Protein AF-0000000082210994 (afdb_homodimer)

Secondary structure (DSSP, 8-state):
-------------PPPP---EEPPPHHHHSPPPEEEEEEEEES-GGGHHHHHHHHHHHS--TT-TTB-SEE--STTPPEEEEEEE--SS--S---HHHHS-TTTS--TTB---EEEEEESS---SHHHHHHHHHHS-B-----HHHHHHHTT-SS-HHHHHHHHHHHHHHHHHHHHHHHTTS-S-EEEEEETTTTEEEEEEE--TTTT-TT--HHHHHHHHHHHHTT--S---TT-TTSEE---SS------S-S-TTBT-EEEEEE---HHHHHHHHHTTB-EEEEEE--TT-SSSSS--GGG-TTSS---EEEE-TTHHHHHHTT-S----/-------------PPPP---EE---HHHHSPPPEEEEEEEEES-GGGHHHHHHHHHHHS--TT-TTB-SEE--STTPPEEEEEEE--SS--S---HHHHS-TTTS--TTB---EEEEEESS---SHHHHHHHHHHS-B-----HHHHHHHTT-SS-HHHHHHHHHHHHHHHHHHHHHHHTTS-S-EEEEEETTTTEEEEEEE--TTTT-TT--HHHHHHHHHHHHTT--S---TT-TTSEE---SS------S-S-TTBT-EEEEEE---HHHHHHHHHTTB-EEEEEE--TT-SSSSS--GGG-TTSS---EEEE-TTHHHHHHTT-S----

InterPro domains:
  IPR002125 Cytidine and deoxycytidylate deaminase domain [PF00383] (164-288)
  IPR002125 Cytidine and deoxycytidylate deaminase domain [PS51747] (161-315)
  IPR016193 Cytidine deaminase-like [SSF53927] (154-326)

Structure (mmCIF, N/CA/C/O backbone):
data_AF-0000000082210994-model_v1
#
loop_
_entity.id
_entity.type
_entity.pdbx_description
1 polymer 'Adenosine deaminase tRNA specific 3'
#
loop_
_atom_site.group_PDB
_atom_site.id
_atom_site.type_symbol
_atom_site.label_atom_id
_atom_site.label_alt_id
_atom_site.label_comp_id
_atom_site.label_asym_id
_atom_site.label_entity_id
_atom_site.label_seq_id
_atom_site.pdbx_PDB_ins_code
_atom_site.Cartn_x
_atom_site.Cartn_y
_atom_site.Cartn_z
_atom_site.occupancy
_atom_site.B_iso_or_equiv
_atom_site.auth_seq_id
_atom_site.auth_comp_id
_atom_site.auth_asym_id
_atom_site.auth_atom_id
_atom_site.pdbx_PDB_model_num
ATOM 1 N N . MET A 1 1 ? 30.234 -6.176 60.75 1 35.03 1 MET A N 1
ATOM 2 C CA . MET A 1 1 ? 30.641 -5.613 59.469 1 35.03 1 MET A CA 1
ATOM 3 C C . MET A 1 1 ? 29.953 -6.328 58.312 1 35.03 1 MET A C 1
ATOM 5 O O . MET A 1 1 ? 30.234 -7.496 58.031 1 35.03 1 MET A O 1
ATOM 9 N N . GLU A 1 2 ? 28.734 -5.965 57.969 1 40.81 2 GLU A N 1
ATOM 10 C CA . GLU A 1 2 ? 27.906 -6.602 56.938 1 40.81 2 GLU A CA 1
ATOM 11 C C . GLU A 1 2 ? 28.516 -6.426 55.562 1 40.81 2 GLU A C 1
ATOM 13 O O . GLU A 1 2 ? 29.047 -5.359 55.25 1 40.81 2 GLU A O 1
ATOM 18 N N . PRO A 1 3 ? 28.922 -7.535 54.812 1 42.94 3 PRO A N 1
ATOM 19 C CA . PRO A 1 3 ? 29.562 -7.449 53.5 1 42.94 3 PRO A CA 1
ATOM 20 C C . PRO A 1 3 ? 28.781 -6.586 52.5 1 42.94 3 PRO A C 1
ATOM 22 O O . PRO A 1 3 ? 27.547 -6.52 52.594 1 42.94 3 PRO A O 1
ATOM 25 N N . ASP A 1 4 ? 29.25 -5.395 52.062 1 40.53 4 ASP A N 1
ATOM 26 C CA . ASP A 1 4 ? 28.75 -4.531 51 1 40.53 4 ASP A CA 1
ATOM 27 C C . ASP A 1 4 ? 28.5 -5.328 49.719 1 40.53 4 ASP A C 1
ATOM 29 O O . ASP A 1 4 ? 29.406 -5.949 49.188 1 40.53 4 ASP A O 1
ATOM 33 N N . TYR A 1 5 ? 27.359 -5.914 49.531 1 39.22 5 TYR A N 1
ATOM 34 C CA . TYR A 1 5 ? 26.984 -6.5 48.25 1 39.22 5 TYR A CA 1
ATOM 35 C C . TYR A 1 5 ? 27.188 -5.504 47.094 1 39.22 5 TYR A C 1
ATOM 37 O O . TYR A 1 5 ? 26.5 -4.484 47.031 1 39.22 5 TYR A O 1
ATOM 45 N N . LYS A 1 6 ? 28.375 -5.445 46.594 1 37.34 6 LYS A N 1
ATOM 46 C CA . LYS A 1 6 ? 28.609 -4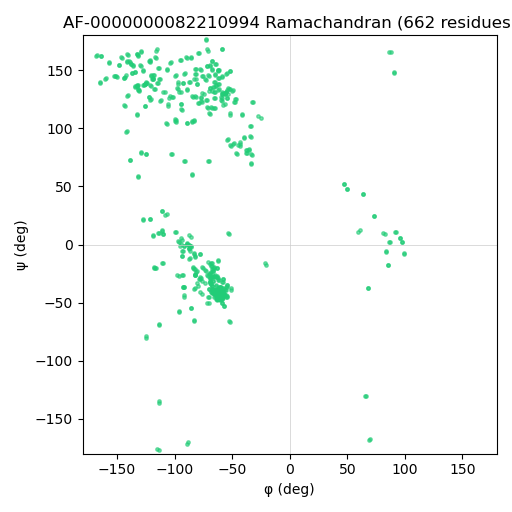.746 45.344 1 37.34 6 LYS A CA 1
ATOM 47 C C . LYS A 1 6 ? 27.516 -5.082 44.312 1 37.34 6 LYS A C 1
ATOM 49 O O . LYS A 1 6 ? 27.359 -6.242 43.938 1 37.34 6 LYS A O 1
ATOM 54 N N . ARG A 1 7 ? 26.422 -4.457 44.281 1 35.53 7 ARG A N 1
ATOM 55 C CA . ARG A 1 7 ? 25.5 -4.512 43.156 1 35.53 7 ARG A CA 1
ATOM 56 C C . ARG A 1 7 ? 26.25 -4.332 41.812 1 35.53 7 ARG A C 1
ATOM 58 O O . ARG A 1 7 ? 26.812 -3.268 41.562 1 35.53 7 ARG A O 1
ATOM 65 N N . ARG A 1 8 ? 26.891 -5.285 41.312 1 33.72 8 ARG A N 1
ATOM 66 C CA . ARG A 1 8 ? 27.406 -5.23 39.938 1 33.72 8 ARG A CA 1
ATOM 67 C C . ARG A 1 8 ? 26.406 -4.57 39 1 33.72 8 ARG A C 1
ATOM 69 O O . ARG A 1 8 ? 25.266 -5.012 38.906 1 33.72 8 ARG A O 1
ATOM 76 N N . LYS A 1 9 ? 26.562 -3.322 38.844 1 36.69 9 LYS A N 1
ATOM 77 C CA . LYS A 1 9 ? 25.875 -2.652 37.75 1 36.69 9 LYS A CA 1
ATOM 78 C C . LYS A 1 9 ? 25.828 -3.537 36.5 1 36.69 9 LYS A C 1
ATOM 80 O O . LYS A 1 9 ? 26.875 -3.902 35.969 1 36.69 9 LYS A O 1
ATOM 85 N N . MET A 1 10 ? 24.984 -4.469 36.312 1 35.66 10 MET A N 1
ATOM 86 C CA . MET A 1 10 ? 24.797 -5.203 35.062 1 35.66 10 MET A CA 1
ATOM 87 C C . MET A 1 10 ? 25 -4.285 33.875 1 35.66 10 MET A C 1
ATOM 89 O O . MET A 1 10 ? 24.266 -3.316 33.688 1 35.66 10 MET A O 1
ATOM 93 N N . GLU A 1 11 ? 26.203 -4.055 33.5 1 42.41 11 GLU A N 1
ATOM 94 C CA . GLU A 1 11 ? 26.484 -3.389 32.25 1 42.41 11 GLU A CA 1
ATOM 95 C C . GLU A 1 11 ? 25.453 -3.758 31.172 1 42.41 11 GLU A C 1
ATOM 97 O O . GLU A 1 11 ? 25.156 -4.938 30.984 1 42.41 11 GLU A O 1
ATOM 102 N N . GLU A 1 12 ? 24.453 -2.994 31.031 1 50.62 12 GLU A N 1
ATOM 103 C CA . GLU A 1 12 ? 23.547 -3.18 29.906 1 50.62 12 GLU A CA 1
ATOM 104 C C . GLU A 1 12 ? 24.297 -3.652 28.672 1 50.62 12 GLU A C 1
ATOM 106 O O . GLU A 1 12 ? 25.391 -3.15 28.375 1 50.62 12 GLU A O 1
ATOM 111 N N . PRO A 1 13 ? 24.281 -4.918 28.297 1 56.09 13 PRO A N 1
ATOM 112 C CA . PRO A 1 13 ? 25 -5.43 27.125 1 56.09 13 PRO A CA 1
ATOM 113 C C . PRO A 1 13 ? 25.109 -4.402 26 1 56.09 13 PRO A C 1
ATOM 115 O O . PRO A 1 13 ? 24.219 -3.572 25.828 1 56.09 13 PRO A O 1
ATOM 118 N N . ALA A 1 14 ? 26.375 -4.09 25.594 1 69.62 14 ALA A N 1
ATOM 119 C CA . ALA A 1 14 ? 26.734 -3.184 24.5 1 69.62 14 ALA A CA 1
ATOM 120 C C . ALA A 1 14 ? 25.906 -3.467 23.25 1 69.62 14 ALA A C 1
ATOM 122 O O . ALA A 1 14 ? 25.672 -4.625 22.906 1 69.62 14 ALA A O 1
ATOM 123 N N . ASP A 1 15 ? 25.188 -2.467 22.656 1 79.12 15 ASP A N 1
ATOM 124 C CA . ASP A 1 15 ? 24.422 -2.611 21.422 1 79.12 15 ASP A CA 1
ATOM 125 C C . ASP A 1 15 ? 25.312 -3.115 20.281 1 79.12 15 ASP A C 1
ATOM 127 O O . ASP A 1 15 ? 26.484 -2.719 20.172 1 79.12 15 ASP A O 1
ATOM 131 N N . PRO A 1 16 ? 24.844 -4.125 19.625 1 85.06 16 PRO A N 1
ATOM 132 C CA . PRO A 1 16 ? 25.594 -4.555 18.438 1 85.06 16 PRO A CA 1
ATOM 133 C C . PRO A 1 16 ? 25.875 -3.404 17.469 1 85.06 16 PRO A C 1
ATOM 135 O O . PRO A 1 16 ? 25.172 -2.395 17.484 1 85.06 16 PRO A O 1
ATOM 138 N N . PRO A 1 17 ? 26.984 -3.592 16.828 1 91.81 17 PRO A N 1
ATOM 139 C CA . PRO A 1 17 ? 27.266 -2.578 15.812 1 91.81 17 PRO A CA 1
ATOM 140 C C . PRO A 1 17 ? 26.125 -2.412 14.805 1 91.81 17 PRO A C 1
ATOM 142 O O . PRO A 1 17 ? 25.375 -3.357 14.562 1 91.81 17 PRO A O 1
ATOM 145 N N . TRP A 1 18 ? 25.953 -1.167 14.312 1 94.81 18 TRP A N 1
ATOM 146 C CA . TRP A 1 18 ? 24.906 -0.876 13.328 1 94.81 18 TRP A CA 1
ATOM 147 C C . TRP A 1 18 ? 25.531 -0.471 11.992 1 94.81 18 TRP A C 1
ATOM 149 O O . TRP A 1 18 ? 26.688 -0.042 11.938 1 94.81 18 TRP A O 1
ATOM 159 N N . GLU A 1 19 ? 24.781 -0.746 10.875 1 94.94 19 GLU A N 1
ATOM 160 C CA . GLU A 1 19 ? 25.125 -0.322 9.516 1 94.94 19 GLU A CA 1
ATOM 161 C C . GLU A 1 19 ? 23.906 0.266 8.797 1 94.94 19 GLU A C 1
ATOM 163 O O . GLU A 1 19 ? 22.797 -0.261 8.914 1 94.94 19 GLU A O 1
ATOM 168 N N . PRO A 1 20 ? 24.172 1.391 8.125 1 96.75 20 PRO A N 1
ATOM 169 C CA . PRO A 1 20 ? 23.078 1.884 7.277 1 96.75 20 PRO A CA 1
ATOM 170 C C . PRO A 1 20 ? 22.859 1.019 6.039 1 96.75 20 PRO A C 1
ATOM 172 O O . PRO A 1 20 ? 23.75 0.913 5.188 1 96.75 20 PRO A O 1
ATOM 175 N N . LEU A 1 21 ? 21.703 0.466 5.973 1 95.75 21 LEU A N 1
ATOM 176 C CA . LEU A 1 21 ? 21.391 -0.424 4.863 1 95.75 21 LEU A CA 1
ATOM 177 C C . LEU A 1 21 ? 20.375 0.22 3.922 1 95.75 21 LEU A C 1
ATOM 179 O O . LEU A 1 21 ? 19.328 0.708 4.367 1 95.75 21 LEU A O 1
ATOM 183 N N . LEU A 1 22 ? 20.688 0.174 2.639 1 96 22 LEU A N 1
ATOM 184 C CA . LEU A 1 22 ? 19.797 0.734 1.631 1 96 22 LEU A CA 1
ATOM 185 C C . LEU A 1 22 ? 18.484 -0.041 1.577 1 96 22 LEU A C 1
ATOM 187 O O . LEU A 1 22 ? 18.484 -1.274 1.588 1 96 22 LEU A O 1
ATOM 191 N N . VAL A 1 23 ? 17.344 0.688 1.604 1 96.44 23 VAL A N 1
ATOM 192 C CA . VAL A 1 23 ? 16.047 0.095 1.36 1 96.44 23 VAL A CA 1
ATOM 193 C C . VAL A 1 23 ? 15.672 0.24 -0.114 1 96.44 23 VAL A C 1
ATOM 195 O O . VAL A 1 23 ? 15.445 1.353 -0.598 1 96.44 23 VAL A O 1
ATOM 198 N N . LEU A 1 24 ? 15.547 -0.854 -0.774 1 93.38 24 LEU A N 1
ATOM 199 C CA . LEU A 1 24 ? 15.297 -0.839 -2.211 1 93.38 24 LEU A CA 1
ATOM 200 C C . LEU A 1 24 ? 13.812 -0.637 -2.502 1 93.38 24 LEU A C 1
ATOM 202 O O . LEU A 1 24 ? 12.961 -1.156 -1.782 1 93.38 24 LEU A O 1
ATOM 206 N N . PRO A 1 25 ? 13.547 0.048 -3.59 1 91.38 25 PRO A N 1
ATOM 207 C CA . PRO A 1 25 ? 12.164 0.072 -4.078 1 91.38 25 PRO A CA 1
ATOM 208 C C . PRO A 1 25 ? 11.625 -1.322 -4.387 1 91.38 25 PRO A C 1
ATOM 210 O O . PRO A 1 25 ? 12.383 -2.297 -4.383 1 91.38 25 PRO A O 1
ATOM 213 N N . GLU A 1 26 ? 10.359 -1.381 -4.582 1 89 26 GLU A N 1
ATOM 214 C CA . GLU A 1 26 ? 9.656 -2.654 -4.688 1 89 26 GLU A CA 1
ATOM 215 C C . GLU A 1 26 ? 10.234 -3.518 -5.805 1 89 26 GLU A C 1
ATOM 217 O O . GLU A 1 26 ? 10.617 -4.668 -5.57 1 89 26 GLU A O 1
ATOM 222 N N . LEU A 1 27 ? 10.344 -3.006 -6.984 1 87 27 LEU A N 1
ATOM 223 C CA . LEU A 1 27 ? 10.797 -3.787 -8.133 1 87 27 LEU A CA 1
ATOM 224 C C . LEU A 1 27 ? 12.234 -4.254 -7.941 1 87 27 LEU A C 1
ATOM 226 O O . LEU A 1 27 ? 12.578 -5.383 -8.297 1 87 27 LEU A O 1
ATOM 230 N N . GLN A 1 28 ? 13.031 -3.451 -7.328 1 90.56 28 GLN A N 1
ATOM 231 C CA . GLN A 1 28 ? 14.445 -3.756 -7.125 1 90.56 28 GLN A CA 1
ATOM 232 C C . GLN A 1 28 ? 14.633 -4.789 -6.02 1 90.56 28 GLN A C 1
ATOM 234 O O . GLN A 1 28 ? 15.68 -5.422 -5.926 1 90.56 28 GLN A O 1
ATOM 239 N N . SER A 1 29 ? 13.617 -4.875 -5.242 1 89.38 29 SER A N 1
ATOM 240 C CA . SER A 1 29 ? 13.734 -5.77 -4.098 1 89.38 29 SER A CA 1
ATOM 241 C C . SER A 1 29 ? 13.188 -7.152 -4.418 1 89.38 29 SER A C 1
ATOM 243 O O . SER A 1 29 ? 13.406 -8.102 -3.662 1 89.38 29 SER A O 1
ATOM 245 N N . GLN A 1 30 ? 12.57 -7.301 -5.465 1 89.69 30 GLN A N 1
ATOM 246 C CA . GLN A 1 30 ? 11.906 -8.555 -5.816 1 89.69 30 GLN A CA 1
ATOM 247 C C . GLN A 1 30 ? 12.891 -9.555 -6.406 1 89.69 30 GLN A C 1
ATOM 249 O O . GLN A 1 30 ? 13.914 -9.164 -6.973 1 89.69 30 GLN A O 1
ATOM 254 N N . GLU A 1 31 ? 12.531 -10.789 -6.18 1 93.44 31 GLU A N 1
ATOM 255 C CA . GLU A 1 31 ? 13.273 -11.844 -6.859 1 93.44 31 GLU A CA 1
ATOM 256 C C . GLU A 1 31 ? 13.023 -11.812 -8.367 1 93.44 31 GLU A C 1
ATOM 258 O O . GLU A 1 31 ? 12.023 -11.25 -8.82 1 93.44 31 GLU A O 1
ATOM 263 N N . VAL A 1 32 ? 13.984 -12.406 -9.039 1 95.06 32 VAL A N 1
ATOM 264 C CA . VAL A 1 32 ? 13.867 -12.445 -10.492 1 95.06 32 VAL A CA 1
ATOM 265 C C . VAL A 1 32 ? 12.664 -13.297 -10.891 1 95.06 32 VAL A C 1
ATOM 267 O O . VAL A 1 32 ? 12.516 -14.43 -10.43 1 95.06 32 VAL A O 1
ATOM 270 N N . GLU A 1 33 ? 11.836 -12.727 -11.664 1 94.44 33 GLU A N 1
ATOM 271 C CA . GLU A 1 33 ? 10.688 -13.445 -12.211 1 94.44 33 GLU A CA 1
ATOM 272 C C . GLU A 1 33 ? 11.039 -14.117 -13.539 1 94.44 33 GLU A C 1
ATOM 274 O O . GLU A 1 33 ? 11.664 -13.5 -14.406 1 94.44 33 GLU A O 1
ATOM 279 N N . LEU A 1 34 ? 10.656 -15.352 -13.648 1 95.44 34 LEU A N 1
ATOM 280 C CA . LEU A 1 34 ? 10.961 -16.094 -14.867 1 95.44 34 LEU A CA 1
ATOM 281 C C . LEU A 1 34 ? 9.703 -16.281 -15.719 1 95.44 34 LEU A C 1
ATOM 283 O O . LEU A 1 34 ? 8.586 -16.234 -15.203 1 95.44 34 LEU A O 1
ATOM 287 N N . THR A 1 35 ? 9.891 -16.359 -16.984 1 94.5 35 THR A N 1
ATOM 288 C CA . THR A 1 35 ? 8.844 -16.672 -17.938 1 94.5 35 THR A CA 1
ATOM 289 C C . THR A 1 35 ? 9.32 -17.719 -18.953 1 94.5 35 THR A C 1
ATOM 291 O O . THR A 1 35 ? 10.508 -17.781 -19.266 1 94.5 35 THR A O 1
ATOM 294 N N . PRO A 1 36 ? 8.414 -18.516 -19.406 1 94.31 36 PRO A N 1
ATOM 295 C CA . PRO A 1 36 ? 8.828 -19.547 -20.359 1 94.31 36 PRO A CA 1
ATOM 296 C C . PRO A 1 36 ? 9.086 -19 -21.766 1 94.31 36 PRO A C 1
ATOM 298 O O . PRO A 1 36 ? 8.383 -18.094 -22.203 1 94.31 36 PRO A O 1
ATOM 301 N N . ALA A 1 37 ? 10.055 -19.594 -22.406 1 96.06 37 ALA A N 1
ATOM 302 C CA . ALA A 1 37 ? 10.391 -19.297 -23.797 1 96.06 37 ALA A CA 1
ATOM 303 C C . ALA A 1 37 ? 10.883 -20.547 -24.5 1 96.06 37 ALA A C 1
ATOM 305 O O . ALA A 1 37 ? 11.211 -21.562 -23.859 1 96.06 37 ALA A O 1
ATOM 306 N N . TYR A 1 38 ? 10.844 -20.5 -25.781 1 96.31 38 TYR A N 1
ATOM 307 C CA . TYR A 1 38 ? 11.375 -21.609 -26.562 1 96.31 38 TYR A CA 1
ATOM 308 C C . TYR A 1 38 ? 12.797 -21.312 -27.031 1 96.31 38 TYR A C 1
ATOM 310 O O . TYR A 1 38 ? 13.086 -20.203 -27.5 1 96.31 38 TYR A O 1
ATOM 318 N N . ALA A 1 39 ? 13.609 -22.297 -26.859 1 96.88 39 ALA A N 1
ATOM 319 C CA . ALA A 1 39 ? 14.977 -22.25 -27.359 1 96.88 39 ALA A CA 1
ATOM 320 C C . ALA A 1 39 ? 15.305 -23.516 -28.172 1 96.88 39 ALA A C 1
ATOM 322 O O . ALA A 1 39 ? 14.516 -24.453 -28.203 1 96.88 39 ALA A O 1
ATOM 323 N N . ALA A 1 40 ? 16.406 -23.422 -28.875 1 96.75 40 ALA A N 1
ATOM 324 C CA . ALA A 1 40 ? 16.891 -24.562 -29.656 1 96.75 40 ALA A CA 1
ATOM 325 C C . ALA A 1 40 ? 18.406 -24.641 -29.641 1 96.75 40 ALA A C 1
ATOM 327 O O . ALA A 1 40 ? 19.094 -23.609 -29.609 1 96.75 40 ALA A O 1
ATOM 328 N N . PRO A 1 41 ? 18.875 -25.875 -29.625 1 96.81 41 PRO A N 1
ATOM 329 C CA . PRO A 1 41 ? 20.344 -26 -29.734 1 96.81 41 PRO A CA 1
ATOM 330 C C . PRO A 1 41 ? 20.859 -25.688 -31.141 1 96.81 41 PRO A C 1
ATOM 332 O O . PRO A 1 41 ? 20.188 -26.016 -32.125 1 96.81 41 PRO A O 1
ATOM 335 N N . VAL A 1 42 ? 21.984 -25.031 -31.172 1 96.81 42 VAL A N 1
ATOM 336 C CA . VAL A 1 42 ? 22.688 -24.828 -32.438 1 96.81 42 VAL A CA 1
ATOM 337 C C . VAL A 1 42 ? 23.641 -25.984 -32.688 1 96.81 42 VAL A C 1
ATOM 339 O O . VAL A 1 42 ? 24.734 -26.047 -32.125 1 96.81 42 VAL A O 1
ATOM 342 N N . LEU A 1 43 ? 23.234 -26.797 -33.562 1 95.19 43 LEU A N 1
ATOM 343 C CA . LEU A 1 43 ? 23.984 -28.031 -33.812 1 95.19 43 LEU A CA 1
ATOM 344 C C . LEU A 1 43 ? 25.188 -27.766 -34.719 1 95.19 43 LEU A C 1
ATOM 346 O O . LEU A 1 43 ? 26.203 -28.453 -34.594 1 95.19 43 LEU A O 1
ATOM 350 N N . LEU A 1 44 ? 25.016 -26.828 -35.625 1 94.81 44 LEU A N 1
ATOM 351 C CA . LEU A 1 44 ? 26.109 -26.406 -36.5 1 94.81 44 LEU A CA 1
ATOM 352 C C . LEU A 1 44 ? 26.609 -25.031 -36.094 1 94.81 44 LEU A C 1
ATOM 354 O O . LEU A 1 44 ? 26.047 -24.016 -36.531 1 94.81 44 LEU A O 1
ATOM 358 N N . ARG A 1 45 ? 27.656 -24.891 -35.5 1 92.44 45 ARG A N 1
ATOM 359 C CA . ARG A 1 45 ? 28.188 -23.656 -34.938 1 92.44 45 ARG A CA 1
ATOM 360 C C . ARG A 1 45 ? 28.484 -22.641 -36.031 1 92.44 45 ARG A C 1
ATOM 362 O O . ARG A 1 45 ? 28.359 -21.438 -35.781 1 92.44 45 ARG A O 1
ATOM 369 N N . THR A 1 46 ? 28.766 -23.172 -37.156 1 94 46 THR A N 1
ATOM 370 C CA . THR A 1 46 ? 29.125 -22.297 -38.25 1 94 46 THR A CA 1
ATOM 371 C C . THR A 1 46 ? 27.906 -21.516 -38.75 1 94 46 THR A C 1
ATOM 373 O O . THR A 1 46 ? 28.047 -20.516 -39.469 1 94 46 THR A O 1
ATOM 376 N N . GLU A 1 47 ? 26.812 -22.031 -38.312 1 94.81 47 GLU A N 1
ATOM 377 C CA . GLU A 1 47 ? 25.594 -21.406 -38.781 1 94.81 47 GLU A CA 1
ATOM 378 C C . GLU A 1 47 ? 25.078 -20.375 -37.781 1 94.81 47 GLU A C 1
ATOM 380 O O . GLU A 1 47 ? 24.047 -19.734 -38 1 94.81 47 GLU A O 1
ATOM 385 N N . THR A 1 48 ? 25.719 -20.234 -36.75 1 94.75 48 THR A N 1
ATOM 386 C CA . THR A 1 48 ? 25.219 -19.453 -35.625 1 94.75 48 THR A CA 1
ATOM 387 C C . THR A 1 48 ? 24.938 -18.016 -36.031 1 94.75 48 THR A C 1
ATOM 389 O O . THR A 1 48 ? 23.844 -17.484 -35.781 1 94.75 48 THR A O 1
ATOM 392 N N . SER A 1 49 ? 25.812 -17.359 -36.719 1 96.44 49 SER A N 1
ATOM 393 C CA . SER A 1 49 ? 25.672 -15.953 -37.094 1 96.44 49 SER A CA 1
ATOM 394 C C . SER A 1 49 ? 24.469 -15.766 -38 1 96.44 49 SER A C 1
ATOM 396 O O . SER A 1 49 ? 23.688 -14.828 -37.844 1 96.44 49 SER A O 1
ATOM 398 N N . ARG A 1 50 ? 24.453 -16.656 -38.938 1 95.88 50 ARG A N 1
ATOM 399 C CA . ARG A 1 50 ? 23.312 -16.594 -39.875 1 95.88 50 ARG A CA 1
ATOM 400 C C . ARG A 1 50 ? 22 -16.781 -39.125 1 95.88 50 ARG A C 1
ATOM 402 O O . ARG A 1 50 ? 21.047 -16.031 -39.344 1 95.88 50 ARG A O 1
ATOM 409 N N . LEU A 1 51 ? 21.953 -17.766 -38.281 1 96 51 LEU A N 1
ATOM 410 C CA . LEU A 1 51 ? 20.734 -18.094 -37.531 1 96 51 LEU A CA 1
ATOM 411 C C . LEU A 1 51 ? 20.312 -16.906 -36.688 1 96 51 LEU A C 1
ATOM 413 O O . LEU A 1 51 ? 19.125 -16.562 -36.625 1 96 51 LEU A O 1
ATOM 417 N N . VAL A 1 52 ? 21.203 -16.297 -36 1 96.62 52 VAL A N 1
ATOM 418 C CA . VAL A 1 52 ? 20.906 -15.164 -35.125 1 96.62 52 VAL A CA 1
ATOM 419 C C . VAL A 1 52 ? 20.344 -14.008 -35.938 1 96.62 52 VAL A C 1
ATOM 421 O O . VAL A 1 52 ? 19.344 -13.391 -35.562 1 96.62 52 VAL A O 1
ATOM 424 N N . ARG A 1 53 ? 20.922 -13.703 -37.125 1 96.38 53 ARG A N 1
ATOM 425 C CA . ARG A 1 53 ? 20.469 -12.625 -38 1 96.38 53 ARG A CA 1
ATOM 426 C C . ARG A 1 53 ? 19.047 -12.883 -38.5 1 96.38 53 ARG A C 1
ATOM 428 O O . ARG A 1 53 ? 18.203 -11.992 -38.469 1 96.38 53 ARG A O 1
ATOM 435 N N . GLU A 1 54 ? 18.875 -14.07 -38.938 1 96.31 54 GLU A N 1
ATOM 436 C CA . GLU A 1 54 ? 17.562 -14.406 -39.5 1 96.31 54 GLU A CA 1
ATOM 437 C C . GLU A 1 54 ? 16.484 -14.422 -38.406 1 96.31 54 GLU A C 1
ATOM 439 O O . GLU A 1 54 ? 15.367 -13.961 -38.656 1 96.31 54 GLU A O 1
ATOM 444 N N . LEU A 1 55 ? 16.844 -14.945 -37.281 1 96 55 LEU A N 1
ATOM 445 C CA . LEU A 1 55 ? 15.891 -14.992 -36.156 1 96 55 LEU A CA 1
ATOM 446 C C . LEU A 1 55 ? 15.555 -13.578 -35.688 1 96 55 LEU A C 1
ATOM 448 O O . LEU A 1 55 ? 14.406 -13.297 -35.312 1 96 55 LEU A O 1
ATOM 452 N N . ALA A 1 56 ? 16.516 -12.742 -35.656 1 95.38 56 ALA A N 1
ATOM 453 C CA . ALA A 1 56 ? 16.312 -11.359 -35.25 1 95.38 56 ALA A CA 1
ATOM 454 C C . ALA A 1 56 ? 15.305 -10.656 -36.156 1 95.38 56 ALA A C 1
ATOM 456 O O . ALA A 1 56 ? 14.516 -9.828 -35.688 1 95.38 56 ALA A O 1
ATOM 457 N N . ALA A 1 57 ? 15.375 -10.977 -37.406 1 94.38 57 ALA A N 1
ATOM 458 C CA . ALA A 1 57 ? 14.477 -10.367 -38.375 1 94.38 57 ALA A CA 1
ATOM 459 C C . ALA A 1 57 ? 13.086 -10.992 -38.312 1 94.38 57 ALA A C 1
ATOM 461 O O . ALA A 1 57 ? 12.078 -10.281 -38.375 1 94.38 57 ALA A O 1
ATOM 462 N N . ALA A 1 58 ? 13.039 -12.273 -38.156 1 94.62 58 ALA A N 1
ATOM 463 C CA . ALA A 1 58 ? 11.773 -13.008 -38.25 1 94.62 58 ALA A CA 1
ATOM 464 C C . ALA A 1 58 ? 11.016 -12.953 -36.938 1 94.62 58 ALA A C 1
ATOM 466 O O . ALA A 1 58 ? 9.789 -12.898 -36.906 1 94.62 58 ALA A O 1
ATOM 467 N N . ARG A 1 59 ? 11.773 -13.031 -35.812 1 94.62 59 ARG A N 1
ATOM 468 C CA . ARG A 1 59 ? 11.188 -13.078 -34.469 1 94.62 59 ARG A CA 1
ATOM 469 C C . ARG A 1 59 ? 11.977 -12.211 -33.5 1 94.62 59 ARG A C 1
ATOM 471 O O . ARG A 1 59 ? 12.648 -12.719 -32.594 1 94.62 59 ARG A O 1
ATOM 478 N N . PRO A 1 60 ? 11.758 -10.922 -33.75 1 94.88 60 PRO A N 1
ATOM 479 C CA . PRO A 1 60 ? 12.445 -10.047 -32.781 1 94.88 60 PRO A CA 1
ATOM 480 C C . PRO A 1 60 ? 11.977 -10.25 -31.359 1 94.88 60 PRO A C 1
ATOM 482 O O . PRO A 1 60 ? 10.797 -10.539 -31.125 1 94.88 60 PRO A O 1
ATOM 485 N N . LEU A 1 61 ? 12.844 -10.172 -30.406 1 94.88 61 LEU A N 1
ATOM 486 C CA . LEU A 1 61 ? 12.516 -10.328 -28.984 1 94.88 61 LEU A CA 1
ATOM 487 C C . LEU A 1 61 ? 12.031 -9.016 -28.391 1 94.88 61 LEU A C 1
ATOM 489 O O . LEU A 1 61 ? 12.516 -8.578 -27.344 1 94.88 61 LEU A O 1
ATOM 493 N N . THR A 1 62 ? 11 -8.484 -28.891 1 94 62 THR A N 1
ATOM 494 C CA . THR A 1 62 ? 10.508 -7.168 -28.516 1 94 62 THR A CA 1
ATOM 495 C C . THR A 1 62 ? 9.953 -7.184 -27.094 1 94 62 THR A C 1
ATOM 497 O O . THR A 1 62 ? 10.039 -6.188 -26.375 1 94 62 THR A O 1
ATOM 500 N N . GLU A 1 63 ? 9.461 -8.312 -26.672 1 93.5 63 GLU A N 1
ATOM 501 C CA . GLU A 1 63 ? 8.891 -8.43 -25.328 1 93.5 63 GLU A CA 1
ATOM 502 C C . GLU A 1 63 ? 9.977 -8.695 -24.297 1 93.5 63 GLU A C 1
ATOM 504 O O . GLU A 1 63 ? 9.75 -8.539 -23.094 1 93.5 63 GLU A O 1
ATOM 509 N N . LEU A 1 64 ? 11.086 -9.156 -24.797 1 96.38 64 LEU A N 1
ATOM 510 C CA . LEU A 1 64 ? 12.203 -9.523 -23.938 1 96.38 64 LEU A CA 1
ATOM 511 C C . LEU A 1 64 ? 13.508 -8.922 -24.438 1 96.38 64 LEU A C 1
ATOM 513 O O . LEU A 1 64 ? 14.484 -9.641 -24.656 1 96.38 64 LEU A O 1
ATOM 517 N N . PRO A 1 65 ? 13.5 -7.613 -24.531 1 95.81 65 PRO A N 1
ATOM 518 C CA . PRO A 1 65 ? 14.633 -6.945 -25.172 1 95.81 65 PRO A CA 1
ATOM 519 C C . PRO A 1 65 ? 15.922 -7.062 -24.344 1 95.81 65 PRO A C 1
ATOM 521 O O . PRO A 1 65 ? 17.016 -6.84 -24.875 1 95.81 65 PRO A O 1
ATOM 524 N N . HIS A 1 66 ? 15.758 -7.426 -23.094 1 97.44 66 HIS A N 1
ATOM 525 C CA . HIS A 1 66 ? 16.922 -7.492 -22.219 1 97.44 66 HIS A CA 1
ATOM 526 C C . HIS A 1 66 ? 17.656 -8.82 -22.391 1 97.44 66 HIS A C 1
ATOM 528 O O . HIS A 1 66 ? 18.781 -8.977 -21.891 1 97.44 66 HIS A O 1
ATOM 534 N N . LEU A 1 67 ? 17.172 -9.75 -23.094 1 98 67 LEU A N 1
ATOM 535 C CA . LEU A 1 67 ? 17.766 -11.07 -23.234 1 98 67 LEU A CA 1
ATOM 536 C C . LEU A 1 67 ? 18.688 -11.133 -24.453 1 98 67 LEU A C 1
ATOM 538 O O . LEU A 1 67 ? 18.359 -10.578 -25.5 1 98 67 LEU A O 1
ATOM 542 N N . LYS A 1 68 ? 19.812 -11.797 -24.234 1 96.75 68 LYS A N 1
ATOM 543 C CA . LYS A 1 68 ? 20.656 -12.133 -25.391 1 96.75 68 LYS A CA 1
ATOM 544 C C . LYS A 1 68 ? 20.094 -13.312 -26.156 1 96.75 68 LYS A C 1
ATOM 546 O O . LYS A 1 68 ? 19.469 -14.195 -25.578 1 96.75 68 LYS A O 1
ATOM 551 N N . ARG A 1 69 ? 20.328 -13.352 -27.375 1 96.88 69 ARG A N 1
ATOM 552 C CA . ARG A 1 69 ? 19.734 -14.352 -28.25 1 96.88 69 ARG A CA 1
ATOM 553 C C . ARG A 1 69 ? 20.375 -15.719 -28.047 1 96.88 69 ARG A C 1
ATOM 555 O O . ARG A 1 69 ? 19.703 -16.75 -28.156 1 96.88 69 ARG A O 1
ATOM 562 N N . VAL A 1 70 ? 21.656 -15.617 -27.734 1 97 70 VAL A N 1
ATOM 563 C CA . VAL A 1 70 ? 22.406 -16.875 -27.703 1 97 70 VAL A CA 1
ATOM 564 C C . VAL A 1 70 ? 22.953 -17.094 -26.297 1 97 70 VAL A C 1
ATOM 566 O O . VAL A 1 70 ? 23.359 -16.141 -25.609 1 97 70 VAL A O 1
ATOM 569 N N . ARG A 1 71 ? 22.953 -18.344 -25.891 1 96.5 71 ARG A N 1
ATOM 570 C CA . ARG A 1 71 ? 23.547 -18.75 -24.609 1 96.5 71 ARG A CA 1
ATOM 571 C C . ARG A 1 71 ? 24.531 -19.891 -24.797 1 96.5 71 ARG A C 1
ATOM 573 O O . ARG A 1 71 ? 24.297 -20.812 -25.578 1 96.5 71 ARG A O 1
ATOM 580 N N . ALA A 1 72 ? 25.641 -19.734 -24.078 1 93.12 72 ALA A N 1
ATOM 581 C CA . ALA A 1 72 ? 26.641 -20.781 -24.016 1 93.12 72 ALA A CA 1
ATOM 582 C C . ALA A 1 72 ? 26.594 -21.5 -22.656 1 93.12 72 ALA A C 1
ATOM 584 O O . ALA A 1 72 ? 26.688 -20.859 -21.609 1 93.12 72 ALA A O 1
ATOM 585 N N . ARG A 1 73 ? 26.344 -22.75 -22.547 1 86.38 73 ARG A N 1
ATOM 586 C CA . ARG A 1 73 ? 26.281 -23.484 -21.281 1 86.38 73 ARG A CA 1
ATOM 587 C C . ARG A 1 73 ? 27.672 -23.984 -20.875 1 86.38 73 ARG A C 1
ATOM 589 O O . ARG A 1 73 ? 27.859 -24.391 -19.719 1 86.38 73 ARG A O 1
ATOM 596 N N . GLY A 1 74 ? 28.578 -23.781 -21.641 1 79.88 74 GLY A N 1
ATOM 597 C CA . GLY A 1 74 ? 29.938 -24.172 -21.328 1 79.88 74 GLY A CA 1
ATOM 598 C C . GLY A 1 74 ? 30.266 -25.594 -21.703 1 79.88 74 GLY A C 1
ATOM 599 O O . GLY A 1 74 ? 29.359 -26.375 -22.016 1 79.88 74 GLY A O 1
ATOM 600 N N . GLY A 1 75 ? 31.438 -25.891 -21.719 1 82.19 75 GLY A N 1
ATOM 601 C CA . GLY A 1 75 ? 31.938 -27.219 -22.016 1 82.19 75 GLY A CA 1
ATOM 602 C C . GLY A 1 75 ? 31.688 -27.656 -23.453 1 82.19 75 GLY A C 1
ATOM 603 O O . GLY A 1 75 ? 32 -26.922 -24.391 1 82.19 75 GLY A O 1
ATOM 604 N N . THR A 1 76 ? 31.094 -28.953 -23.516 1 85.88 76 THR A N 1
ATOM 605 C CA . THR A 1 76 ? 30.875 -29.578 -24.812 1 85.88 76 THR A CA 1
ATOM 606 C C . THR A 1 76 ? 29.422 -29.422 -25.25 1 85.88 76 THR A C 1
ATOM 608 O O . THR A 1 76 ? 29.031 -29.906 -26.312 1 85.88 76 THR A O 1
ATOM 611 N N . GLN A 1 77 ? 28.734 -28.578 -24.5 1 88.56 77 GLN A N 1
ATOM 612 C CA . GLN A 1 77 ? 27.328 -28.406 -24.844 1 88.56 77 GLN A CA 1
ATOM 613 C C . GLN A 1 77 ? 27.156 -27.422 -26 1 88.56 77 GLN A C 1
ATOM 615 O O . GLN A 1 77 ? 27.922 -26.469 -26.125 1 88.56 77 GLN A O 1
ATOM 620 N N . PRO A 1 78 ? 26.203 -27.719 -26.875 1 91.62 78 PRO A N 1
ATOM 621 C CA . PRO A 1 78 ? 25.953 -26.766 -27.969 1 91.62 78 PRO A CA 1
ATOM 622 C C . PRO A 1 78 ? 25.438 -25.422 -27.469 1 91.62 78 PRO A C 1
ATOM 624 O O . PRO A 1 78 ? 24.875 -25.344 -26.375 1 91.62 78 PRO A O 1
ATOM 627 N N . LEU A 1 79 ? 25.703 -24.453 -28.328 1 96 79 LEU A N 1
ATOM 628 C CA . LEU A 1 79 ? 25.047 -23.172 -28.109 1 96 79 LEU A CA 1
ATOM 629 C C . LEU A 1 79 ? 23.531 -23.297 -28.203 1 96 79 LEU A C 1
ATOM 631 O O . LEU A 1 79 ? 23.031 -24.234 -28.844 1 96 79 LEU A O 1
ATOM 635 N N . GLU A 1 80 ? 22.906 -22.469 -27.469 1 97.5 80 GLU A N 1
ATOM 636 C CA . GLU A 1 80 ? 21.453 -22.422 -27.562 1 97.5 80 GLU A CA 1
ATOM 637 C C . GLU A 1 80 ? 20.969 -21.047 -28.016 1 97.5 80 GLU A C 1
ATOM 639 O O . GLU A 1 80 ? 21.594 -20.031 -27.672 1 97.5 80 GLU A O 1
ATOM 644 N N . VAL A 1 81 ? 19.922 -21.062 -28.844 1 97.5 81 VAL A N 1
ATOM 645 C CA . VAL A 1 81 ? 19.391 -19.797 -29.328 1 97.5 81 VAL A CA 1
ATOM 646 C C . VAL A 1 81 ? 17.922 -19.656 -28.906 1 97.5 81 VAL A C 1
ATOM 648 O O . VAL A 1 81 ? 17.172 -20.641 -28.938 1 97.5 81 VAL A O 1
ATOM 651 N N . LEU A 1 82 ? 17.562 -18.484 -28.453 1 97.25 82 LEU A N 1
ATOM 652 C CA . LEU A 1 82 ? 16.188 -18.188 -28.094 1 97.25 82 LEU A CA 1
ATOM 653 C C . LEU A 1 82 ? 15.32 -18 -29.328 1 97.25 82 LEU A C 1
ATOM 655 O O . LEU A 1 82 ? 15.695 -17.234 -30.234 1 97.25 82 LEU A O 1
ATOM 659 N N . LEU A 1 83 ? 14.266 -18.656 -29.359 1 96.12 83 LEU A N 1
ATOM 660 C CA . LEU A 1 83 ? 13.398 -18.562 -30.531 1 96.12 83 LEU A CA 1
ATOM 661 C C . LEU A 1 83 ? 12.289 -17.547 -30.312 1 96.12 83 LEU A C 1
ATOM 663 O O . LEU A 1 83 ? 12.133 -16.609 -31.094 1 96.12 83 LEU A O 1
ATOM 667 N N . CYS A 1 84 ? 11.508 -17.719 -29.312 1 94.5 84 CYS A N 1
ATOM 668 C CA . CYS A 1 84 ? 10.383 -16.828 -29.047 1 94.5 84 CYS A CA 1
ATOM 669 C C . CYS A 1 84 ? 9.805 -17.094 -27.656 1 94.5 84 CYS A C 1
ATOM 671 O O . CYS A 1 84 ? 10.062 -18.125 -27.062 1 94.5 84 CYS A O 1
ATOM 673 N N . PRO A 1 85 ? 9.031 -16.141 -27.125 1 94.44 85 PRO A N 1
ATOM 674 C CA . PRO A 1 85 ? 8.305 -16.375 -25.891 1 94.44 85 PRO A CA 1
ATOM 675 C C . PRO A 1 85 ? 7.23 -17.469 -26.031 1 94.44 85 PRO A C 1
ATOM 677 O O . PRO A 1 85 ? 6.617 -17.594 -27.094 1 94.44 85 PRO A O 1
ATOM 680 N N . ALA A 1 86 ? 7.02 -18.359 -25.062 1 90.69 86 ALA A N 1
ATOM 681 C CA . ALA A 1 86 ? 6.09 -19.484 -25.156 1 90.69 86 ALA A CA 1
ATOM 682 C C . ALA A 1 86 ? 4.688 -19.062 -24.719 1 90.69 86 ALA A C 1
ATOM 684 O O . ALA A 1 86 ? 3.709 -19.766 -25 1 90.69 86 ALA A O 1
ATOM 685 N N . GLY A 1 87 ? 4.398 -17.859 -24.266 1 78.19 87 GLY A N 1
ATOM 686 C CA . GLY A 1 87 ? 3.094 -17.453 -23.781 1 78.19 87 GLY A CA 1
ATOM 687 C C . GLY A 1 87 ? 2.715 -18.109 -22.469 1 78.19 87 GLY A C 1
ATOM 688 O O . GLY A 1 87 ? 3.521 -18.828 -21.875 1 78.19 87 GLY A O 1
ATOM 689 N N . PRO A 1 88 ? 1.496 -18.047 -22.016 1 73.06 88 PRO A N 1
ATOM 690 C CA . PRO A 1 88 ? 1.077 -18.5 -20.688 1 73.06 88 PRO A CA 1
ATOM 691 C C . PRO A 1 88 ? 0.816 -20.016 -20.625 1 73.06 88 PRO A C 1
ATOM 693 O O . PRO A 1 88 ? 0.919 -20.625 -19.562 1 73.06 88 PRO A O 1
ATOM 696 N N . TRP A 1 89 ? 0.465 -20.609 -21.766 1 67.69 89 TRP A N 1
ATOM 697 C CA . TRP A 1 89 ? 0.185 -22.047 -21.797 1 67.69 89 TRP A CA 1
ATOM 698 C C . TRP A 1 89 ? 1.056 -22.734 -22.844 1 67.69 89 TRP A C 1
ATOM 700 O O . TRP A 1 89 ? 0.582 -23.078 -23.922 1 67.69 89 TRP A O 1
ATOM 710 N N . PRO A 1 90 ? 2.303 -22.891 -22.344 1 73.06 90 PRO A N 1
ATOM 711 C CA . PRO A 1 90 ? 3.207 -23.438 -23.359 1 73.06 90 PRO A CA 1
ATOM 712 C C . PRO A 1 90 ? 3.025 -24.938 -23.578 1 73.06 90 PRO A C 1
ATOM 714 O O . PRO A 1 90 ? 2.756 -25.672 -22.625 1 73.06 90 PRO A O 1
ATOM 717 N N . GLY A 1 91 ? 2.836 -25.297 -24.781 1 71.75 91 GLY A N 1
ATOM 718 C CA . GLY A 1 91 ? 2.838 -26.703 -25.125 1 71.75 91 GLY A CA 1
ATOM 719 C C . GLY A 1 91 ? 4.18 -27.375 -24.891 1 71.75 91 GLY A C 1
ATOM 720 O O . GLY A 1 91 ? 5.227 -26.734 -25 1 71.75 91 GLY A O 1
ATOM 721 N N . ALA A 1 92 ? 4.254 -28.562 -24.328 1 68.69 92 ALA A N 1
ATOM 722 C CA . ALA A 1 92 ? 5.477 -29.281 -24 1 68.69 92 ALA A CA 1
ATOM 723 C C . ALA A 1 92 ? 6.352 -29.469 -25.234 1 68.69 92 ALA A C 1
ATOM 725 O O . ALA A 1 92 ? 7.582 -29.406 -25.141 1 68.69 92 ALA A O 1
ATOM 726 N N . SER A 1 93 ? 5.734 -29.734 -26.312 1 80.25 93 SER A N 1
ATOM 727 C CA . SER A 1 93 ? 6.547 -30.016 -27.5 1 80.25 93 SER A CA 1
ATOM 728 C C . SER A 1 93 ? 6.059 -29.234 -28.719 1 80.25 93 SER A C 1
ATOM 730 O O . SER A 1 93 ? 4.863 -29.234 -29.016 1 80.25 93 SER A O 1
ATOM 732 N N . ARG A 1 94 ? 6.918 -28.266 -29.172 1 88.06 94 ARG A N 1
ATOM 733 C CA . ARG A 1 94 ? 6.641 -27.531 -30.406 1 88.06 94 ARG A CA 1
ATOM 734 C C . ARG A 1 94 ? 7.746 -27.75 -31.438 1 88.06 94 ARG A C 1
ATOM 736 O O . ARG A 1 94 ? 8.906 -27.969 -31.078 1 88.06 94 ARG A O 1
ATOM 743 N N . THR A 1 95 ? 7.289 -27.766 -32.719 1 90.88 95 THR A N 1
ATOM 744 C CA . THR A 1 95 ? 8.266 -27.906 -33.781 1 90.88 95 THR A CA 1
ATOM 745 C C . THR A 1 95 ? 8.773 -26.547 -34.25 1 90.88 95 THR A C 1
ATOM 747 O O . THR A 1 95 ? 8.148 -25.516 -33.969 1 90.88 95 THR A O 1
ATOM 750 N N . LEU A 1 96 ? 9.914 -26.594 -34.906 1 94.19 96 LEU A N 1
ATOM 751 C CA . LEU A 1 96 ? 10.469 -25.375 -35.469 1 94.19 96 LEU A CA 1
ATOM 752 C C . LEU A 1 96 ? 9.477 -24.734 -36.438 1 94.19 96 LEU A 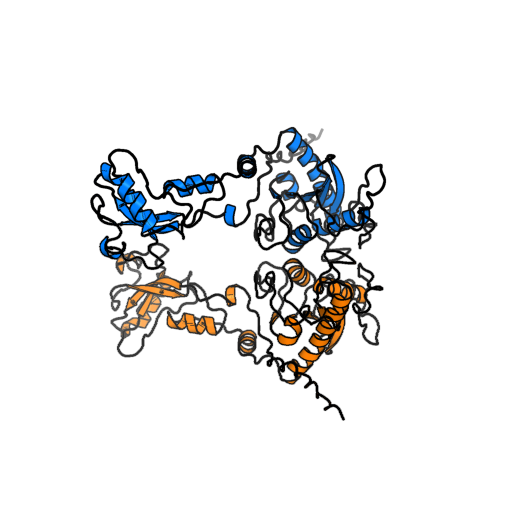C 1
ATOM 754 O O . LEU A 1 96 ? 9.344 -23.5 -36.469 1 94.19 96 LEU A O 1
ATOM 758 N N . ALA A 1 97 ? 8.797 -25.562 -37.156 1 91.69 97 ALA A N 1
ATOM 759 C CA . ALA A 1 97 ? 7.844 -25.078 -38.156 1 91.69 97 ALA A CA 1
ATOM 760 C C . ALA A 1 97 ? 6.684 -24.344 -37.5 1 91.69 97 ALA A C 1
ATOM 762 O O . ALA A 1 97 ? 6.113 -23.422 -38.094 1 91.69 97 ALA A O 1
ATOM 763 N N . GLU A 1 98 ? 6.41 -24.703 -36.312 1 91.12 98 GLU A N 1
ATOM 764 C CA . GLU A 1 98 ? 5.316 -24.062 -35.594 1 91.12 98 GLU A CA 1
ATOM 765 C C . GLU A 1 98 ? 5.758 -22.75 -34.969 1 91.12 98 GLU A C 1
ATOM 767 O O . GLU A 1 98 ? 4.941 -21.844 -34.75 1 91.12 98 GLU A O 1
ATOM 772 N N . LEU A 1 99 ? 7.035 -22.656 -34.688 1 92.94 99 LEU A N 1
ATOM 773 C CA . LEU A 1 99 ? 7.543 -21.547 -33.906 1 92.94 99 LEU A CA 1
ATOM 774 C C . LEU A 1 99 ? 8.086 -20.438 -34.812 1 92.94 99 LEU A C 1
ATOM 776 O O . LEU A 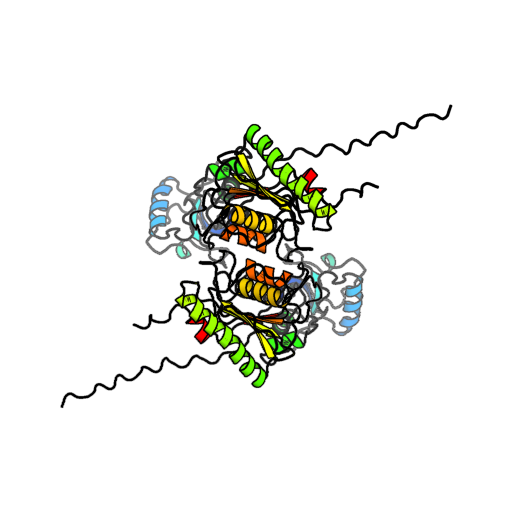1 99 ? 8.141 -19.281 -34.406 1 92.94 99 LEU A O 1
ATOM 780 N N . LEU A 1 100 ? 8.516 -20.828 -35.969 1 92.94 100 LEU A N 1
ATOM 781 C CA . LEU A 1 100 ? 9.164 -19.875 -36.875 1 92.94 100 LEU A CA 1
ATOM 782 C C . LEU A 1 100 ? 8.336 -19.672 -38.125 1 92.94 100 LEU A C 1
ATOM 784 O O . LEU A 1 100 ? 7.734 -20.609 -38.656 1 92.94 100 LEU A O 1
ATOM 788 N N . PRO A 1 101 ? 8.273 -18.391 -38.531 1 89.12 101 PRO A N 1
ATOM 789 C CA . PRO A 1 101 ? 7.555 -18.156 -39.781 1 89.12 101 PRO A CA 1
ATOM 790 C C . PRO A 1 101 ? 8.203 -18.844 -41 1 89.12 101 PRO A C 1
ATOM 792 O O . PRO A 1 101 ? 9.43 -18.875 -41.094 1 89.12 101 PRO A O 1
ATOM 795 N N . ASP A 1 102 ? 7.34 -19.406 -41.812 1 81.81 102 ASP A N 1
ATOM 796 C CA . ASP A 1 102 ? 7.781 -20.188 -42.969 1 81.81 102 ASP A CA 1
ATOM 797 C C . ASP A 1 102 ? 8.641 -19.344 -43.906 1 81.81 102 ASP A C 1
ATOM 799 O O . ASP A 1 102 ? 8.266 -18.234 -44.25 1 81.81 102 ASP A O 1
ATOM 803 N N . GLY A 1 103 ? 9.734 -19.875 -44.219 1 81.69 103 GLY A N 1
ATOM 804 C CA . GLY A 1 103 ? 10.57 -19.328 -45.281 1 81.69 103 GLY A CA 1
ATOM 805 C C . GLY A 1 103 ? 11.453 -18.188 -44.812 1 81.69 103 GLY A C 1
ATOM 806 O O . GLY A 1 103 ? 12.305 -17.719 -45.562 1 81.69 103 GLY A O 1
ATOM 807 N N . TRP A 1 104 ? 11.328 -17.734 -43.625 1 87.19 104 TRP A N 1
ATOM 808 C CA . TRP A 1 104 ? 12.086 -16.562 -43.188 1 87.19 104 TRP A CA 1
ATOM 809 C C . TRP A 1 104 ? 13.383 -16.984 -42.5 1 87.19 104 TRP A C 1
ATOM 811 O O . TRP A 1 104 ? 14.359 -16.234 -42.5 1 87.19 104 TRP A O 1
ATOM 821 N N . VAL A 1 105 ? 13.328 -18.203 -41.938 1 92.75 105 VAL A N 1
ATOM 822 C CA . VAL A 1 105 ? 14.508 -18.672 -41.219 1 92.75 105 VAL A CA 1
ATOM 823 C C . VAL A 1 105 ? 14.922 -20.031 -41.781 1 92.75 105 VAL A C 1
ATOM 825 O O . VAL A 1 105 ? 14.109 -20.953 -41.875 1 92.75 105 VAL A O 1
ATOM 828 N N . ASP A 1 106 ? 16.125 -20.094 -42.312 1 93.69 106 ASP A N 1
ATOM 829 C CA . ASP A 1 106 ? 16.719 -21.391 -42.625 1 93.69 106 ASP A CA 1
ATOM 830 C C . ASP A 1 106 ? 17.078 -22.172 -41.375 1 93.69 106 ASP A C 1
ATOM 832 O O . ASP A 1 106 ? 18.031 -21.828 -40.656 1 93.69 106 ASP A O 1
ATOM 836 N N . VAL A 1 107 ? 16.391 -23.281 -41.125 1 94.44 107 VAL A N 1
ATOM 837 C CA . VAL A 1 107 ? 16.469 -23.953 -39.812 1 94.44 107 VAL A CA 1
ATOM 838 C C . VAL A 1 107 ? 17.656 -24.938 -39.844 1 94.44 107 VAL A C 1
ATOM 840 O O . VAL A 1 107 ? 17.875 -25.656 -38.875 1 94.44 107 VAL A O 1
ATOM 843 N N . ARG A 1 108 ? 18.406 -24.812 -40.938 1 92.31 108 ARG A N 1
ATOM 844 C CA . ARG A 1 108 ? 19.625 -25.641 -40.938 1 92.31 108 ARG A CA 1
ATOM 845 C C . ARG A 1 108 ? 20.531 -25.297 -39.781 1 92.31 108 ARG A C 1
ATOM 847 O O . ARG A 1 108 ? 20.812 -24.125 -39.5 1 92.31 108 ARG A O 1
ATOM 854 N N . GLY A 1 109 ? 20.891 -26.328 -39.031 1 93.81 109 GLY A N 1
ATOM 855 C CA . GLY A 1 109 ? 21.797 -26.125 -37.906 1 93.81 109 GLY A CA 1
ATOM 856 C C . GLY A 1 109 ? 21.078 -26.031 -36.562 1 93.81 109 GLY A C 1
ATOM 857 O O . GLY A 1 109 ? 21.719 -25.984 -35.5 1 93.81 109 GLY A O 1
ATOM 858 N N . LEU A 1 110 ? 19.766 -26 -36.594 1 95.56 110 LEU A N 1
ATOM 859 C CA . LEU A 1 110 ? 18.984 -25.922 -35.375 1 95.56 110 LEU A CA 1
ATOM 860 C C . LEU A 1 110 ? 18.5 -27.297 -34.938 1 95.56 110 LEU A C 1
ATOM 862 O O . LEU A 1 110 ? 18.125 -28.125 -35.781 1 95.56 110 LEU A O 1
ATOM 866 N N . GLY A 1 111 ? 18.578 -27.516 -33.688 1 95.62 111 GLY A N 1
ATOM 867 C CA . GLY A 1 111 ? 17.969 -28.734 -33.125 1 95.62 111 GLY A CA 1
ATOM 868 C C . GLY A 1 111 ? 16.516 -28.547 -32.75 1 95.62 111 GLY A C 1
ATOM 869 O O . GLY A 1 111 ? 15.898 -27.547 -33.062 1 95.62 111 GLY A O 1
ATOM 870 N N . GLU A 1 112 ? 16 -29.578 -32.031 1 95.25 112 GLU A N 1
ATOM 871 C CA . GLU A 1 112 ? 14.609 -29.547 -31.594 1 95.25 112 GLU A CA 1
ATOM 872 C C . GLU A 1 112 ? 14.391 -28.5 -30.516 1 95.25 112 GLU A C 1
ATOM 874 O O . GLU A 1 112 ? 15.188 -28.391 -29.578 1 95.25 112 GLU A O 1
ATOM 879 N N . PRO A 1 113 ? 13.336 -27.719 -30.75 1 95.88 113 PRO A N 1
ATOM 880 C CA . PRO A 1 113 ? 13.047 -26.703 -29.75 1 95.88 113 PRO A CA 1
ATOM 881 C C . PRO A 1 113 ? 12.727 -27.297 -28.375 1 95.88 113 PRO A C 1
ATOM 883 O O . PRO A 1 113 ? 12.289 -28.438 -28.281 1 95.88 113 PRO A O 1
ATOM 886 N N . PHE A 1 114 ? 13.047 -26.562 -27.344 1 94.69 114 PHE A N 1
ATOM 887 C CA . PHE A 1 114 ? 12.711 -26.938 -25.969 1 94.69 114 PHE A CA 1
ATOM 888 C C . PHE A 1 114 ? 12.312 -25.719 -25.156 1 94.69 114 PHE A C 1
ATOM 890 O O . PHE A 1 114 ? 12.602 -24.578 -25.547 1 94.69 114 PHE A O 1
ATOM 897 N N . LEU A 1 115 ? 11.562 -26.031 -24.109 1 94.19 115 LEU A N 1
ATOM 898 C CA . LEU A 1 115 ? 11.141 -24.953 -23.219 1 94.19 115 LEU A CA 1
ATOM 899 C C . LEU A 1 115 ? 12.266 -24.594 -22.25 1 94.19 115 LEU A C 1
ATOM 901 O O . LEU A 1 115 ? 12.953 -25.469 -21.734 1 94.19 115 LEU A O 1
ATOM 905 N N . VAL A 1 116 ? 12.438 -23.281 -22.047 1 94.25 116 VAL A N 1
ATOM 906 C CA . VAL A 1 116 ? 13.398 -22.797 -21.062 1 94.25 116 VAL A CA 1
ATOM 907 C C . VAL A 1 116 ? 12.773 -21.672 -20.25 1 94.25 116 VAL A C 1
ATOM 909 O O . VAL A 1 116 ? 11.82 -21.016 -20.688 1 94.25 116 VAL A O 1
ATOM 912 N N . GLN A 1 117 ? 13.32 -21.531 -19 1 95.12 117 GLN A N 1
ATOM 913 C CA . GLN A 1 117 ? 12.93 -20.406 -18.156 1 95.12 117 GLN A CA 1
ATOM 914 C C . GLN A 1 117 ? 13.914 -19.234 -18.297 1 95.12 117 GLN A C 1
ATOM 916 O O . GLN A 1 117 ? 15.109 -19.406 -18.062 1 95.12 117 GLN A O 1
ATOM 921 N N . VAL A 1 118 ? 13.32 -18.125 -18.719 1 97.19 118 VAL A N 1
ATOM 922 C CA . VAL A 1 118 ? 14.172 -16.953 -18.891 1 97.19 118 VAL A CA 1
ATOM 923 C C . VAL A 1 118 ? 13.664 -15.805 -18.031 1 97.19 118 VAL A C 1
ATOM 925 O O . VAL A 1 118 ? 12.5 -15.797 -17.625 1 97.19 118 VAL A O 1
ATOM 928 N N . PRO A 1 119 ? 14.531 -14.859 -17.719 1 97.44 119 PRO A N 1
ATOM 929 C CA . PRO A 1 119 ? 14.062 -13.711 -16.922 1 97.44 119 PRO A CA 1
ATOM 930 C C . PRO A 1 119 ? 12.984 -12.906 -17.641 1 97.44 119 PRO A C 1
ATOM 932 O O . PRO A 1 119 ? 13.164 -12.516 -18.797 1 97.44 119 PRO A O 1
ATOM 935 N N . ALA A 1 120 ? 11.93 -12.586 -16.969 1 96.44 120 ALA A N 1
ATOM 936 C CA . ALA A 1 120 ? 10.773 -11.914 -17.562 1 96.44 120 ALA A CA 1
ATOM 937 C C . ALA A 1 120 ? 11.016 -10.414 -17.688 1 96.44 120 ALA A C 1
ATOM 939 O O . ALA A 1 120 ? 10.367 -9.742 -18.5 1 96.44 120 ALA A O 1
ATOM 940 N N . ARG A 1 121 ? 11.961 -9.93 -16.828 1 95.62 121 ARG A N 1
ATOM 941 C CA . ARG A 1 121 ? 12.266 -8.5 -16.828 1 95.62 121 ARG A CA 1
ATOM 942 C C . ARG A 1 121 ? 13.766 -8.266 -16.703 1 95.62 121 ARG A C 1
ATOM 944 O O . ARG A 1 121 ? 14.492 -9.125 -16.188 1 95.62 121 ARG A O 1
ATOM 951 N N . ALA A 1 122 ? 14.148 -7.059 -17.172 1 96 122 ALA A N 1
ATOM 952 C CA . ALA A 1 122 ? 15.547 -6.676 -17.016 1 96 122 ALA A CA 1
ATOM 953 C C . ALA A 1 122 ? 15.906 -6.504 -15.539 1 96 122 ALA A C 1
ATOM 955 O O . ALA A 1 122 ? 15.125 -5.953 -14.758 1 96 122 ALA A O 1
ATOM 956 N N . PRO A 1 123 ? 17.047 -7.059 -15.211 1 95.56 123 PRO A N 1
ATOM 957 C CA . PRO A 1 123 ? 17.484 -6.852 -13.828 1 95.56 123 PRO A CA 1
ATOM 958 C C . PRO A 1 123 ? 17.781 -5.387 -13.516 1 95.56 123 PRO A C 1
ATOM 960 O O . PRO A 1 123 ? 18.281 -4.656 -14.375 1 95.56 123 PRO A O 1
ATOM 963 N N . LEU A 1 124 ? 17.5 -5.004 -12.266 1 93.56 124 LEU A N 1
ATOM 964 C CA . LEU A 1 124 ? 17.656 -3.607 -11.867 1 93.56 124 LEU A CA 1
ATOM 965 C C . LEU A 1 124 ? 18.812 -3.447 -10.891 1 93.56 124 LEU A C 1
ATOM 967 O O . LEU A 1 124 ? 19.281 -2.332 -10.664 1 93.56 124 LEU A O 1
ATOM 971 N N . THR A 1 125 ? 19.219 -4.516 -10.352 1 93.62 125 THR A N 1
ATOM 972 C CA . THR A 1 125 ? 20.328 -4.523 -9.406 1 93.62 125 THR A CA 1
ATOM 973 C C . THR A 1 125 ? 21.328 -5.629 -9.742 1 93.62 125 THR A C 1
ATOM 975 O O . THR A 1 125 ? 21 -6.543 -10.508 1 93.62 125 THR A O 1
ATOM 978 N N . ARG A 1 126 ? 22.484 -5.539 -9.195 1 92.5 126 ARG A N 1
ATOM 979 C CA . ARG A 1 126 ? 23.531 -6.531 -9.461 1 92.5 126 ARG A CA 1
ATOM 980 C C . ARG A 1 126 ? 23.094 -7.914 -8.984 1 92.5 126 ARG A C 1
ATOM 982 O O . ARG A 1 126 ? 23.219 -8.898 -9.719 1 92.5 126 ARG A O 1
ATOM 989 N N . PRO A 1 127 ? 22.578 -8.008 -7.789 1 93.19 127 PRO A N 1
ATOM 990 C CA . PRO A 1 127 ? 22.109 -9.336 -7.387 1 93.19 127 PRO A CA 1
ATOM 991 C C . PRO A 1 127 ? 21.047 -9.898 -8.328 1 93.19 127 PRO A C 1
ATOM 993 O O . PRO A 1 127 ? 21.062 -11.086 -8.656 1 93.19 127 PRO A O 1
ATOM 996 N N . GLN A 1 128 ? 20.125 -9.086 -8.766 1 94.88 128 GLN A N 1
ATOM 997 C CA . GLN A 1 128 ? 19.125 -9.516 -9.75 1 94.88 128 GLN A CA 1
ATOM 998 C C . GLN A 1 128 ? 19.797 -9.969 -11.039 1 94.88 128 GLN A C 1
ATOM 1000 O O . GLN A 1 128 ? 19.391 -10.969 -11.641 1 94.88 128 GLN A O 1
ATOM 1005 N N . PHE A 1 129 ? 20.844 -9.266 -11.445 1 96.25 129 PHE A N 1
ATOM 1006 C CA . PHE A 1 129 ? 21.547 -9.602 -12.672 1 96.25 129 PHE A CA 1
ATOM 1007 C C . PHE A 1 129 ? 22.219 -10.969 -12.547 1 96.25 129 PHE A C 1
ATOM 1009 O O . PHE A 1 129 ? 22.094 -11.812 -13.445 1 96.25 129 PHE A O 1
ATOM 1016 N N . GLU A 1 130 ? 22.844 -11.148 -11.445 1 95.5 130 GLU A N 1
ATOM 1017 C CA . GLU A 1 130 ? 23.531 -12.414 -11.211 1 95.5 130 GLU A CA 1
ATOM 1018 C C . GLU A 1 130 ? 22.547 -13.586 -11.203 1 95.5 130 GLU A C 1
ATOM 1020 O O . GLU A 1 130 ? 22.828 -14.648 -11.758 1 95.5 130 GLU A O 1
ATOM 1025 N N . ALA A 1 131 ? 21.438 -13.398 -10.656 1 96.69 131 ALA A N 1
ATOM 1026 C CA . ALA A 1 131 ? 20.391 -14.43 -10.633 1 96.69 131 ALA A CA 1
ATOM 1027 C C . ALA A 1 131 ? 19.812 -14.641 -12.023 1 96.69 131 ALA A C 1
ATOM 1029 O O . ALA A 1 131 ? 19.625 -15.781 -12.461 1 96.69 131 ALA A O 1
ATOM 1030 N N . ALA A 1 132 ? 19.547 -13.555 -12.664 1 97.12 132 ALA A N 1
ATOM 1031 C CA . ALA A 1 132 ? 18.969 -13.617 -14.008 1 97.12 132 ALA A CA 1
ATOM 1032 C C . ALA A 1 132 ? 19.922 -14.312 -14.977 1 97.12 132 ALA A C 1
ATOM 1034 O O . ALA A 1 132 ? 19.484 -15.156 -15.773 1 97.12 132 ALA A O 1
ATOM 1035 N N . ALA A 1 133 ? 21.188 -14 -14.852 1 95.94 133 ALA A N 1
ATOM 1036 C CA . ALA A 1 133 ? 22.203 -14.492 -15.773 1 95.94 133 ALA A CA 1
ATOM 1037 C C . ALA A 1 133 ? 22.375 -16 -15.641 1 95.94 133 ALA A C 1
ATOM 1039 O O . ALA A 1 133 ? 22.859 -16.672 -16.562 1 95.94 133 ALA A O 1
ATOM 1040 N N . ARG A 1 134 ? 22 -16.5 -14.508 1 95.25 134 ARG A N 1
ATOM 1041 C CA . ARG A 1 134 ? 22.062 -17.938 -14.305 1 95.25 134 ARG A CA 1
ATOM 1042 C C . ARG A 1 134 ? 21.031 -18.672 -15.164 1 95.25 134 ARG A C 1
ATOM 1044 O O . ARG A 1 134 ? 21.234 -19.828 -15.531 1 95.25 134 ARG A O 1
ATOM 1051 N N . HIS A 1 135 ? 20 -18.047 -15.523 1 96.5 135 HIS A N 1
ATOM 1052 C CA . HIS A 1 135 ? 18.953 -18.656 -16.312 1 96.5 135 HIS A CA 1
ATOM 1053 C C . HIS A 1 135 ? 19.188 -18.438 -17.812 1 96.5 135 HIS A C 1
ATOM 1055 O O . HIS A 1 135 ? 19.031 -19.359 -18.609 1 96.5 135 HIS A O 1
ATOM 1061 N N . TRP A 1 136 ? 19.531 -17.234 -18.156 1 97.25 136 TRP A N 1
ATOM 1062 C CA . TRP A 1 136 ? 19.844 -16.859 -19.531 1 97.25 136 TRP A CA 1
ATOM 1063 C C . TRP A 1 136 ? 20.672 -15.57 -19.562 1 97.25 136 TRP A C 1
ATOM 1065 O O . TRP A 1 136 ? 20.422 -14.641 -18.797 1 97.25 136 TRP A O 1
ATOM 1075 N N . PRO A 1 137 ? 21.594 -15.555 -20.516 1 96.75 137 PRO A N 1
ATOM 1076 C CA . PRO A 1 137 ? 22.375 -14.312 -20.625 1 96.75 137 PRO A CA 1
ATOM 1077 C C . PRO A 1 137 ? 21.484 -13.078 -20.781 1 96.75 137 PRO A C 1
ATOM 1079 O O . PRO A 1 137 ? 20.641 -13.039 -21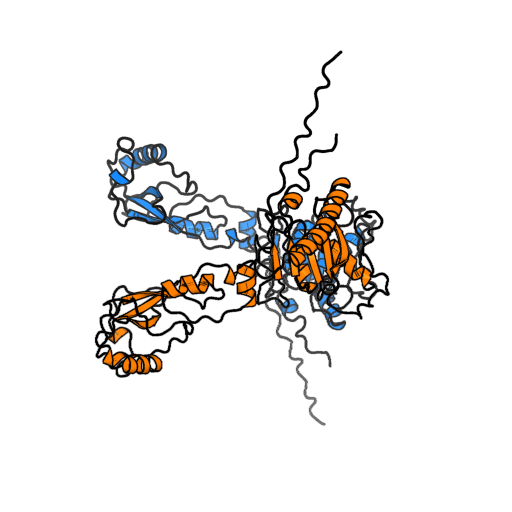.672 1 96.75 137 PRO A O 1
ATOM 1082 N N . THR A 1 138 ? 21.641 -12.062 -19.922 1 96.94 138 THR A N 1
ATOM 1083 C CA . THR A 1 138 ? 20.75 -10.914 -19.797 1 96.94 138 THR A CA 1
ATOM 1084 C C . THR A 1 138 ? 21.547 -9.617 -19.766 1 96.94 138 THR A C 1
ATOM 1086 O O . THR A 1 138 ? 22.594 -9.539 -19.125 1 96.94 138 THR A O 1
ATOM 1089 N N . ALA A 1 139 ? 21.047 -8.656 -20.484 1 96.06 139 ALA A N 1
ATOM 1090 C CA . ALA A 1 139 ? 21.656 -7.332 -20.422 1 96.06 139 ALA A CA 1
ATOM 1091 C C . ALA A 1 139 ? 21.391 -6.668 -19.078 1 96.06 139 ALA A C 1
ATOM 1093 O O . ALA A 1 139 ? 20.328 -6.855 -18.484 1 96.06 139 ALA A O 1
ATOM 1094 N N . PHE A 1 140 ? 22.453 -5.891 -18.641 1 94.69 140 PHE A N 1
ATOM 1095 C CA . PHE A 1 140 ? 22.359 -5.227 -17.359 1 94.69 140 PHE A CA 1
ATOM 1096 C C . PHE A 1 140 ? 23.016 -3.854 -17.391 1 94.69 140 PHE A C 1
ATOM 1098 O O . PHE A 1 140 ? 24.188 -3.736 -17.75 1 94.69 140 PHE A O 1
ATOM 1105 N N . HIS A 1 141 ? 22.141 -2.83 -17.109 1 93.31 141 HIS A N 1
ATOM 1106 C CA . HIS A 1 141 ? 22.672 -1.481 -16.906 1 93.31 141 HIS A CA 1
ATOM 1107 C C . HIS A 1 141 ? 22.812 -1.156 -15.43 1 93.31 141 HIS A C 1
ATOM 1109 O O . HIS A 1 141 ? 21.828 -0.828 -14.766 1 93.31 141 HIS A O 1
ATOM 1115 N N . GLU A 1 142 ? 23.984 -1.146 -15.055 1 90.81 142 GLU A N 1
ATOM 1116 C CA . GLU A 1 142 ? 24.25 -1.038 -13.625 1 90.81 142 GLU A CA 1
ATOM 1117 C C . GLU A 1 142 ? 24.172 0.411 -13.148 1 90.81 142 GLU A C 1
ATOM 1119 O O . GLU A 1 142 ? 24.734 1.307 -13.781 1 90.81 142 GLU A O 1
ATOM 1124 N N . ASN A 1 143 ? 23.375 0.575 -12.148 1 90 143 ASN A N 1
ATOM 1125 C CA . ASN A 1 143 ? 23.453 1.819 -11.391 1 90 143 ASN A CA 1
ATOM 1126 C C . ASN A 1 143 ? 24.531 1.761 -10.32 1 90 143 ASN A C 1
ATOM 1128 O O . ASN A 1 143 ? 24.359 1.107 -9.289 1 90 143 ASN A O 1
ATOM 1132 N N . LYS A 1 144 ? 25.594 2.424 -10.547 1 89.75 144 LYS A N 1
ATOM 1133 C CA . LYS A 1 144 ? 26.781 2.311 -9.703 1 89.75 144 LYS A CA 1
ATOM 1134 C C . LYS A 1 144 ? 26.484 2.744 -8.273 1 89.75 144 LYS A C 1
ATOM 1136 O O . LYS A 1 144 ? 26.953 2.111 -7.32 1 89.75 144 LYS A O 1
ATOM 1141 N N . ARG A 1 145 ? 25.781 3.748 -8.156 1 88.69 145 ARG A N 1
ATOM 1142 C CA . ARG A 1 145 ? 25.469 4.242 -6.816 1 88.69 145 ARG A CA 1
ATOM 1143 C C . ARG A 1 145 ? 24.641 3.217 -6.035 1 88.69 145 ARG A C 1
ATOM 1145 O O . ARG A 1 145 ? 24.922 2.957 -4.863 1 88.69 145 ARG A O 1
ATOM 1152 N N . THR A 1 146 ? 23.719 2.67 -6.715 1 88.81 146 THR A N 1
ATOM 1153 C CA . THR A 1 146 ? 22.906 1.646 -6.074 1 88.81 146 THR A CA 1
ATOM 1154 C C . THR A 1 146 ? 23.75 0.439 -5.688 1 88.81 146 THR A C 1
ATOM 1156 O O . THR A 1 146 ? 23.594 -0.114 -4.598 1 88.81 146 THR A O 1
ATOM 1159 N N . SER A 1 147 ? 24.656 0.115 -6.52 1 90.5 147 SER A N 1
ATOM 1160 C CA . SER A 1 147 ? 25.531 -1.016 -6.238 1 90.5 147 SER A CA 1
ATOM 1161 C C . SER A 1 147 ? 26.438 -0.733 -5.039 1 90.5 147 SER A C 1
ATOM 1163 O O . SER A 1 147 ? 26.625 -1.597 -4.18 1 90.5 147 SER A O 1
ATOM 1165 N N . GLN A 1 148 ? 26.906 0.415 -5.004 1 90.31 148 GLN A N 1
ATOM 1166 C CA . GLN A 1 148 ? 27.75 0.812 -3.873 1 90.31 148 GLN A CA 1
ATOM 1167 C C . GLN A 1 148 ? 26.953 0.808 -2.572 1 90.31 148 GLN A C 1
ATOM 1169 O O . GLN A 1 148 ? 27.438 0.356 -1.537 1 90.31 148 GLN A O 1
ATOM 1174 N N . ALA A 1 149 ? 25.812 1.271 -2.66 1 90.25 149 ALA A N 1
ATOM 1175 C CA . ALA A 1 149 ? 24.953 1.325 -1.483 1 90.25 149 ALA A CA 1
ATOM 1176 C C . ALA A 1 149 ? 24.641 -0.077 -0.97 1 90.25 149 ALA A C 1
ATOM 1178 O O . ALA A 1 149 ? 24.703 -0.332 0.235 1 90.25 149 ALA A O 1
ATOM 1179 N N . LEU A 1 150 ? 24.359 -0.92 -1.867 1 89.5 150 LEU A N 1
ATOM 1180 C CA . LEU A 1 150 ? 24.031 -2.291 -1.501 1 89.5 150 LEU A CA 1
ATOM 1181 C C . LEU A 1 150 ? 25.234 -3.002 -0.894 1 89.5 150 LEU A C 1
ATOM 1183 O O . LEU A 1 150 ? 25.078 -3.869 -0.03 1 89.5 150 LEU A O 1
ATOM 1187 N N . ALA A 1 151 ? 26.391 -2.574 -1.29 1 88.56 151 ALA A N 1
ATOM 1188 C CA . ALA A 1 151 ? 27.625 -3.17 -0.784 1 88.56 151 ALA A CA 1
ATOM 1189 C C . ALA A 1 151 ? 28.047 -2.521 0.531 1 88.56 151 ALA A C 1
ATOM 1191 O O . ALA A 1 151 ? 29.047 -2.912 1.127 1 88.56 151 ALA A O 1
ATOM 1192 N N . GLY A 1 152 ? 27.312 -1.562 0.972 1 86.69 152 GLY A N 1
ATOM 1193 C CA . GLY A 1 152 ? 27.656 -0.87 2.205 1 86.69 152 GLY A CA 1
ATOM 1194 C C . GLY A 1 152 ? 28.844 0.057 2.061 1 86.69 152 GLY A C 1
ATOM 1195 O O . GLY A 1 152 ? 29.547 0.32 3.035 1 86.69 152 GLY A O 1
ATOM 1196 N N . ARG A 1 153 ? 29.109 0.512 0.879 1 90.44 153 ARG A N 1
ATOM 1197 C CA . ARG A 1 153 ? 30.312 1.293 0.612 1 90.44 153 ARG A CA 1
ATOM 1198 C C . ARG A 1 153 ? 29.969 2.752 0.334 1 90.44 153 ARG A C 1
ATOM 1200 O O . ARG A 1 153 ? 30.844 3.537 -0.057 1 90.44 153 ARG A O 1
ATOM 1207 N N . LEU A 1 154 ? 28.797 3.061 0.541 1 93.12 154 LEU A N 1
ATOM 1208 C CA . LEU A 1 154 ? 28.391 4.422 0.226 1 93.12 154 LEU A CA 1
ATOM 1209 C C . LEU A 1 154 ? 28.844 5.395 1.303 1 93.12 154 LEU A C 1
ATOM 1211 O O . LEU A 1 154 ? 29.109 6.57 1.018 1 93.12 154 LEU A O 1
ATOM 1215 N N . PHE A 1 155 ? 28.984 4.879 2.574 1 95.81 155 PHE A N 1
ATOM 1216 C CA . PHE A 1 155 ? 29.25 5.773 3.695 1 95.81 155 PHE A CA 1
ATOM 1217 C C . PHE A 1 155 ? 30.594 5.453 4.328 1 95.81 155 PHE A C 1
ATOM 1219 O O . PHE A 1 155 ? 30.875 4.297 4.645 1 95.81 155 PHE A O 1
ATOM 1226 N N . THR A 1 156 ? 31.422 6.457 4.602 1 95.44 156 THR A N 1
ATOM 1227 C CA . THR A 1 156 ? 32.688 6.336 5.289 1 95.44 156 THR A CA 1
ATOM 1228 C C . THR A 1 156 ? 32.5 6.227 6.797 1 95.44 156 THR A C 1
ATOM 1230 O O . THR A 1 156 ? 31.391 6.477 7.297 1 95.44 156 THR A O 1
ATOM 1233 N N . PRO A 1 157 ? 33.5 5.812 7.488 1 95.38 157 PRO A N 1
ATOM 1234 C CA . PRO A 1 157 ? 33.406 5.812 8.953 1 95.38 157 PRO A CA 1
ATOM 1235 C C . PRO A 1 157 ? 33.031 7.184 9.516 1 95.38 157 PRO A C 1
ATOM 1237 O O . PRO A 1 157 ? 32.312 7.27 10.516 1 95.38 157 PRO A O 1
ATOM 1240 N N . GLN A 1 158 ? 33.531 8.227 8.852 1 96.12 158 GLN A N 1
ATOM 1241 C CA . GLN A 1 158 ? 33.156 9.586 9.273 1 96.12 158 GLN A CA 1
ATOM 1242 C C . GLN A 1 158 ? 31.688 9.859 9.055 1 96.12 158 GLN A C 1
ATOM 1244 O O . GLN A 1 158 ? 31.031 10.492 9.891 1 96.12 158 GLN A O 1
ATOM 1249 N N . ASP A 1 159 ? 31.219 9.398 7.922 1 96.69 159 ASP A N 1
ATOM 1250 C CA . ASP A 1 159 ? 29.781 9.523 7.645 1 96.69 159 ASP A CA 1
ATOM 1251 C C . ASP A 1 159 ? 28.953 8.82 8.719 1 96.69 159 ASP A C 1
ATOM 1253 O O . ASP A 1 159 ? 27.969 9.375 9.211 1 96.69 159 ASP A O 1
ATOM 1257 N N . LYS A 1 160 ? 29.359 7.68 9.102 1 97.19 160 LYS A N 1
ATOM 1258 C CA . LYS A 1 160 ? 28.625 6.875 10.078 1 97.19 160 LYS A CA 1
ATOM 1259 C C . LYS A 1 160 ? 28.656 7.535 11.461 1 97.19 160 LYS A C 1
ATOM 1261 O O . LYS A 1 160 ? 27.656 7.496 12.188 1 97.19 160 LYS A O 1
ATOM 1266 N N . ALA A 1 161 ? 29.734 8.094 11.773 1 97.19 161 ALA A N 1
ATOM 1267 C CA . ALA A 1 161 ? 29.828 8.82 13.039 1 97.19 161 ALA A CA 1
ATOM 1268 C C . ALA A 1 161 ? 28.875 10.008 13.062 1 97.19 161 ALA A C 1
ATOM 1270 O O . ALA A 1 161 ? 28.234 10.273 14.086 1 97.19 161 ALA A O 1
ATOM 1271 N N . ALA A 1 162 ? 28.844 10.711 11.977 1 97.88 162 ALA A N 1
ATOM 1272 C CA . ALA A 1 162 ? 27.922 11.836 11.883 1 97.88 162 ALA A CA 1
ATOM 1273 C C . ALA A 1 162 ? 26.469 11.367 11.992 1 97.88 162 ALA A C 1
ATOM 1275 O O . ALA A 1 162 ? 25.656 11.992 12.664 1 97.88 162 ALA A O 1
ATOM 1276 N N . MET A 1 163 ? 26.188 10.25 11.336 1 98.25 163 MET A N 1
ATOM 1277 C CA . MET A 1 163 ? 24.844 9.672 11.406 1 98.25 163 MET A CA 1
ATOM 1278 C C . MET A 1 163 ? 24.469 9.344 12.844 1 98.25 163 MET A C 1
ATOM 1280 O O . MET A 1 163 ? 23.328 9.555 13.25 1 98.25 163 MET A O 1
ATOM 1284 N N . GLU A 1 164 ? 25.391 8.812 13.492 1 98.19 164 GLU A N 1
ATOM 1285 C CA . GLU A 1 164 ? 25.156 8.453 14.883 1 98.19 164 GLU A CA 1
ATOM 1286 C C . GLU A 1 164 ? 24.75 9.672 15.711 1 98.19 164 GLU A C 1
ATOM 1288 O O . GLU A 1 164 ? 23.797 9.609 16.484 1 98.19 164 GLU A O 1
ATOM 1293 N N . VAL A 1 165 ? 25.453 10.758 15.523 1 98.12 165 VAL A N 1
ATOM 1294 C CA . VAL A 1 165 ? 25.172 11.992 16.25 1 98.12 165 VAL A CA 1
ATOM 1295 C C . VAL A 1 165 ? 23.766 12.492 15.891 1 98.12 165 VAL A C 1
ATOM 1297 O O . VAL A 1 165 ? 23 12.891 16.766 1 98.12 165 VAL A O 1
ATOM 1300 N N . HIS A 1 166 ? 23.453 12.5 14.617 1 98.44 166 HIS A N 1
ATOM 1301 C CA . HIS A 1 166 ? 22.156 12.961 14.164 1 98.44 166 HIS A CA 1
ATOM 1302 C C . HIS A 1 166 ? 21.031 12.102 14.75 1 98.44 166 HIS A C 1
ATOM 1304 O O . HIS A 1 166 ? 20.031 12.633 15.25 1 98.44 166 HIS A O 1
ATOM 1310 N N . MET A 1 167 ? 21.234 10.781 14.758 1 98.81 167 MET A N 1
ATOM 1311 C CA . MET A 1 167 ? 20.219 9.875 15.281 1 98.81 167 MET A CA 1
ATOM 1312 C C . MET A 1 167 ? 20.078 10.023 16.797 1 98.81 167 MET A C 1
ATOM 1314 O O . MET A 1 167 ? 18.984 9.883 17.344 1 98.81 167 MET A O 1
ATOM 1318 N N . GLU A 1 168 ? 21.125 10.312 17.438 1 98.38 168 GLU A N 1
ATOM 1319 C CA . GLU A 1 168 ? 21.062 10.523 18.875 1 98.38 168 GLU A CA 1
ATOM 1320 C C . GLU A 1 168 ? 20.156 11.688 19.234 1 98.38 168 GLU A C 1
ATOM 1322 O O . GLU A 1 168 ? 19.469 11.656 20.266 1 98.38 168 GLU A O 1
ATOM 1327 N N . HIS A 1 169 ? 20.172 12.711 18.406 1 98.12 169 HIS A N 1
ATOM 1328 C CA . HIS A 1 169 ? 19.219 13.797 18.625 1 98.12 169 HIS A CA 1
ATOM 1329 C C . HIS A 1 169 ? 17.781 13.289 18.578 1 98.12 169 HIS A C 1
ATOM 1331 O O . HIS A 1 169 ? 16.969 13.664 19.422 1 98.12 169 HIS A O 1
ATOM 1337 N N . ALA A 1 170 ? 17.5 12.43 17.609 1 98.75 170 ALA A N 1
ATOM 1338 C CA . ALA A 1 170 ? 16.172 11.852 17.484 1 98.75 170 ALA A CA 1
ATOM 1339 C C . ALA A 1 170 ? 15.828 10.969 18.672 1 98.75 170 ALA A C 1
ATOM 1341 O O . ALA A 1 170 ? 14.719 11.023 19.203 1 98.75 170 ALA A O 1
ATOM 1342 N N . VAL A 1 171 ? 16.797 10.195 19.125 1 98.56 171 VAL A N 1
ATOM 1343 C CA . VAL A 1 171 ? 16.609 9.281 20.25 1 98.56 171 VAL A CA 1
ATOM 1344 C C . VAL A 1 171 ? 16.312 10.078 21.516 1 98.56 171 VAL A C 1
ATOM 1346 O O . VAL A 1 171 ? 15.406 9.734 22.281 1 98.56 171 VAL A O 1
ATOM 1349 N N . ARG A 1 172 ? 17.062 11.141 21.719 1 98 172 ARG A N 1
ATOM 1350 C CA . ARG A 1 172 ? 16.828 11.984 22.875 1 98 172 ARG A CA 1
ATOM 1351 C C . ARG A 1 172 ? 15.43 12.594 22.859 1 98 172 ARG A C 1
ATOM 1353 O O . ARG A 1 172 ? 14.75 12.625 23.875 1 98 172 ARG A O 1
ATOM 1360 N N . ALA A 1 173 ? 15.062 13.055 21.719 1 98.38 173 ALA A N 1
ATOM 1361 C CA . ALA A 1 173 ? 13.719 13.594 21.594 1 98.38 173 ALA A CA 1
ATOM 1362 C C . ALA A 1 173 ? 12.664 12.539 21.906 1 98.38 173 ALA A C 1
ATOM 1364 O O . ALA A 1 173 ? 11.695 12.82 22.625 1 98.38 173 ALA A O 1
ATOM 1365 N N . ALA A 1 174 ? 12.859 11.352 21.375 1 98.56 174 ALA A N 1
ATOM 1366 C CA . ALA A 1 174 ? 11.922 10.258 21.594 1 98.56 174 ALA A CA 1
ATOM 1367 C C . ALA A 1 174 ? 11.758 9.984 23.094 1 98.56 174 ALA A C 1
ATOM 1369 O O . ALA A 1 174 ? 10.633 9.781 23.578 1 98.56 174 ALA A O 1
ATOM 1370 N N . ARG A 1 175 ? 12.836 9.977 23.797 1 97.44 175 ARG A N 1
ATOM 1371 C CA . ARG A 1 175 ? 12.805 9.727 25.234 1 97.44 175 ARG A CA 1
ATOM 1372 C C . ARG A 1 175 ? 12.023 10.812 25.969 1 97.44 175 ARG A C 1
ATOM 1374 O O . ARG A 1 175 ? 11.211 10.516 26.844 1 97.44 175 ARG A O 1
ATOM 1381 N N . ARG A 1 176 ? 12.281 12.039 25.625 1 97.25 176 ARG A N 1
ATOM 1382 C CA . ARG A 1 176 ? 11.578 13.156 26.25 1 97.25 176 ARG A CA 1
ATOM 1383 C C . ARG A 1 176 ? 10.086 13.086 25.969 1 97.25 176 ARG A C 1
ATOM 1385 O O . ARG A 1 176 ? 9.266 13.359 26.844 1 97.25 176 ARG A O 1
ATOM 1392 N N . GLY A 1 177 ? 9.75 12.766 24.703 1 97.06 177 GLY A N 1
ATOM 1393 C CA . GLY A 1 177 ? 8.352 12.562 24.391 1 97.06 177 GLY A CA 1
ATOM 1394 C C . GLY A 1 177 ? 7.703 11.461 25.203 1 97.06 177 GLY A C 1
ATOM 1395 O O . GLY A 1 177 ? 6.574 11.617 25.688 1 97.06 177 GLY A O 1
ATOM 1396 N N . ALA A 1 178 ? 8.438 10.383 25.359 1 96.56 178 ALA A N 1
ATOM 1397 C CA . ALA A 1 178 ? 7.93 9.258 26.125 1 96.56 178 ALA A CA 1
ATOM 1398 C C . ALA A 1 178 ? 7.629 9.68 27.562 1 96.56 178 ALA A C 1
ATOM 1400 O O . ALA A 1 178 ? 6.637 9.234 28.156 1 96.56 178 ALA A O 1
ATOM 1401 N N . GLU A 1 179 ? 8.414 10.508 28.078 1 95.44 179 GLU A N 1
ATOM 1402 C CA . GLU A 1 179 ? 8.219 11.016 29.438 1 95.44 179 GLU A CA 1
ATOM 1403 C C . GLU A 1 179 ? 6.914 11.805 29.547 1 95.44 179 GLU A C 1
ATOM 1405 O O . GLU A 1 179 ? 6.32 11.883 30.625 1 95.44 179 GLU A O 1
ATOM 1410 N N . LEU A 1 180 ? 6.531 12.344 28.469 1 95.44 180 LEU A N 1
ATOM 1411 C CA . LEU A 1 180 ? 5.312 13.141 28.453 1 95.44 180 LEU A CA 1
ATOM 1412 C C . LEU A 1 180 ? 4.113 12.297 28.031 1 95.44 180 LEU A C 1
ATOM 1414 O O . LEU A 1 180 ? 3.039 12.836 27.75 1 95.44 180 LEU A O 1
ATOM 1418 N N . GLY A 1 181 ? 4.27 11.008 27.859 1 94.75 181 GLY A N 1
ATOM 1419 C CA . GLY A 1 181 ? 3.168 10.109 27.547 1 94.75 181 GLY A CA 1
ATOM 1420 C C . GLY A 1 181 ? 2.953 9.93 26.047 1 94.75 181 GLY A C 1
ATOM 1421 O O . GLY A 1 181 ? 1.964 9.328 25.625 1 94.75 181 GLY A O 1
ATOM 1422 N N . MET A 1 182 ? 3.881 10.398 25.281 1 95.81 182 MET A N 1
ATOM 1423 C CA . MET A 1 182 ? 3.793 10.227 23.828 1 95.81 182 MET A CA 1
ATOM 1424 C C . MET A 1 182 ? 4.379 8.883 23.406 1 95.81 182 MET A C 1
ATOM 1426 O O . MET A 1 182 ? 5.055 8.219 24.203 1 95.81 182 MET A O 1
ATOM 1430 N N . VAL A 1 183 ? 3.994 8.43 22.156 1 95.62 183 VAL A N 1
ATOM 1431 C CA . VAL A 1 183 ? 4.699 7.293 21.578 1 95.62 183 VAL A CA 1
ATOM 1432 C C . VAL A 1 183 ? 6.195 7.586 21.531 1 95.62 183 VAL A C 1
ATOM 1434 O O . VAL A 1 183 ? 6.609 8.688 21.156 1 95.62 183 VAL A O 1
ATOM 1437 N N . PRO A 1 184 ? 7.012 6.66 22 1 97.56 184 PRO A N 1
ATOM 1438 C CA . PRO A 1 184 ? 8.461 6.895 22.031 1 97.56 184 PRO A CA 1
ATOM 1439 C C . PRO A 1 184 ? 9.086 6.895 20.641 1 97.56 184 PRO A C 1
ATOM 1441 O O . PRO A 1 184 ? 9.812 5.957 20.281 1 97.56 184 PRO A O 1
ATOM 1444 N N . ALA A 1 185 ? 8.859 7.867 19.875 1 98.31 185 ALA A N 1
ATOM 1445 C CA . ALA A 1 185 ? 9.391 8.078 18.531 1 98.31 185 ALA A CA 1
ATOM 1446 C C . ALA A 1 185 ? 9.938 9.492 18.375 1 98.31 185 ALA A C 1
ATOM 1448 O O . ALA A 1 185 ? 9.336 10.461 18.859 1 98.31 185 ALA A O 1
ATOM 1449 N N . GLY A 1 186 ? 11.109 9.57 17.828 1 98.81 186 GLY A N 1
ATOM 1450 C CA . GLY A 1 186 ? 11.758 10.852 17.594 1 98.81 186 GLY A CA 1
ATOM 1451 C C . GLY A 1 186 ? 12.312 10.992 16.188 1 98.81 186 GLY A C 1
ATOM 1452 O O . GLY A 1 186 ? 12.43 10.008 15.461 1 98.81 186 GLY A O 1
ATOM 1453 N N . ALA A 1 187 ? 12.578 12.25 15.805 1 98.88 187 ALA A N 1
ATOM 1454 C CA . ALA A 1 187 ? 13.078 12.57 14.469 1 98.88 187 ALA A CA 1
ATOM 1455 C C . ALA A 1 187 ? 14 13.789 14.508 1 98.88 187 ALA A C 1
ATOM 1457 O O . ALA A 1 187 ? 13.906 14.617 15.414 1 98.88 187 ALA A O 1
ATOM 1458 N N . ALA A 1 188 ? 14.891 13.852 13.547 1 98.81 188 ALA A N 1
ATOM 1459 C CA . ALA A 1 188 ? 15.781 14.992 13.359 1 98.81 188 ALA A CA 1
ATOM 1460 C C . ALA A 1 188 ? 15.969 15.297 11.875 1 98.81 188 ALA A C 1
ATOM 1462 O O . ALA A 1 188 ? 16.266 14.398 11.078 1 98.81 188 ALA A O 1
ATOM 1463 N N . VAL A 1 189 ? 15.742 16.531 11.516 1 98.31 189 VAL A N 1
ATOM 1464 C CA . VAL A 1 189 ? 16.016 16.984 10.148 1 98.31 189 VAL A CA 1
ATOM 1465 C C . VAL A 1 189 ? 17.406 17.609 10.07 1 98.31 189 VAL A C 1
ATOM 1467 O O . VAL A 1 189 ? 17.75 18.453 10.898 1 98.31 189 VAL A O 1
ATOM 1470 N N . VAL A 1 190 ? 18.156 17.141 9.047 1 97.75 190 VAL A N 1
ATOM 1471 C CA . VAL A 1 190 ? 19.547 17.578 8.922 1 97.75 190 VAL A CA 1
ATOM 1472 C C . VAL A 1 190 ? 19.781 18.156 7.531 1 97.75 190 VAL A C 1
ATOM 1474 O O . VAL A 1 190 ? 19.297 17.609 6.535 1 97.75 190 VAL A O 1
ATOM 1477 N N . ASP A 1 191 ? 20.5 19.234 7.461 1 95.12 191 ASP A N 1
ATOM 1478 C CA . ASP A 1 191 ? 21.062 19.703 6.199 1 95.12 191 ASP A CA 1
ATOM 1479 C C . ASP A 1 191 ? 22.375 18.984 5.879 1 95.12 191 ASP A C 1
ATOM 1481 O O . ASP A 1 191 ? 23.406 19.281 6.488 1 95.12 191 ASP A O 1
ATOM 1485 N N . PRO A 1 192 ? 22.312 18.125 4.941 1 94.62 192 PRO A N 1
ATOM 1486 C CA . PRO A 1 192 ? 23.516 17.328 4.688 1 94.62 192 PRO A CA 1
ATOM 1487 C C . PRO A 1 192 ? 24.656 18.156 4.125 1 94.62 192 PRO A C 1
ATOM 1489 O O . PRO A 1 192 ? 25.812 17.734 4.191 1 94.62 192 PRO A O 1
ATOM 1492 N N . ALA A 1 193 ? 24.391 19.266 3.613 1 92 193 ALA A N 1
ATOM 1493 C CA . ALA A 1 193 ? 25.438 20.141 3.078 1 92 193 ALA A CA 1
ATOM 1494 C C . ALA A 1 193 ? 26.297 20.703 4.195 1 92 193 ALA A C 1
ATOM 1496 O O . ALA A 1 193 ? 27.516 20.891 4.023 1 92 193 ALA A O 1
ATOM 1497 N N . THR A 1 194 ? 25.719 20.922 5.355 1 91.94 194 THR A N 1
ATOM 1498 C CA . THR A 1 194 ? 26.453 21.562 6.449 1 91.94 194 THR A CA 1
ATOM 1499 C C . THR A 1 194 ? 26.594 20.594 7.633 1 91.94 194 THR A C 1
ATOM 1501 O O . THR A 1 194 ? 27.422 20.828 8.523 1 91.94 194 THR A O 1
ATOM 1504 N N . GLY A 1 195 ? 25.75 19.609 7.656 1 93.81 195 GLY A N 1
ATOM 1505 C CA . GLY A 1 195 ? 25.75 18.688 8.789 1 93.81 195 GLY A CA 1
ATOM 1506 C C . GLY A 1 195 ? 24.969 19.219 9.977 1 93.81 195 GLY A C 1
ATOM 1507 O O . GLY A 1 195 ? 24.906 18.578 11.023 1 93.81 195 GLY A O 1
ATOM 1508 N N . ARG A 1 196 ? 24.281 20.266 9.797 1 94.25 196 ARG A N 1
ATOM 1509 C CA . ARG A 1 196 ? 23.562 20.906 10.898 1 94.25 196 ARG A CA 1
ATOM 1510 C C . ARG A 1 196 ? 22.172 20.297 11.078 1 94.25 196 ARG A C 1
ATOM 1512 O O . ARG A 1 196 ? 21.484 20.016 10.094 1 94.25 196 ARG A O 1
ATOM 1519 N N . VAL A 1 197 ? 21.812 20.141 12.328 1 96.31 197 VAL A N 1
ATOM 1520 C CA . VAL A 1 197 ? 20.453 19.734 12.664 1 96.31 197 VAL A CA 1
ATOM 1521 C C . VAL A 1 197 ? 19.516 20.938 12.586 1 96.31 197 VAL A C 1
ATOM 1523 O O . VAL A 1 197 ? 19.75 21.953 13.25 1 96.31 197 VAL A O 1
ATOM 1526 N N . LEU A 1 198 ? 18.516 20.859 11.773 1 95.5 198 LEU A N 1
ATOM 1527 C CA . LEU A 1 198 ? 17.594 21.984 11.539 1 95.5 198 LEU A CA 1
ATOM 1528 C C . LEU A 1 198 ? 16.391 21.906 12.477 1 95.5 198 LEU A C 1
ATOM 1530 O O . LEU A 1 198 ? 15.875 22.938 12.906 1 95.5 198 LEU A O 1
ATOM 1534 N N . ALA A 1 199 ? 15.945 20.75 12.734 1 97.31 199 ALA A N 1
ATOM 1535 C CA . ALA A 1 199 ? 14.766 20.531 13.57 1 97.31 199 ALA A CA 1
ATOM 1536 C C . ALA A 1 199 ? 14.852 19.188 14.281 1 97.31 199 ALA A C 1
ATOM 1538 O O . ALA A 1 199 ? 15.406 18.219 13.742 1 97.31 199 ALA A O 1
ATOM 1539 N N . VAL A 1 200 ? 14.375 19.109 15.445 1 98.31 200 VAL A N 1
ATOM 1540 C CA . VAL A 1 200 ? 14.234 17.891 16.234 1 98.31 200 VAL A CA 1
ATOM 1541 C C . VAL A 1 200 ? 12.836 17.828 16.844 1 98.31 200 VAL A C 1
ATOM 1543 O O . VAL A 1 200 ? 12.305 18.844 17.312 1 98.31 200 VAL A O 1
ATOM 1546 N N . GLY A 1 201 ? 12.258 16.688 16.781 1 98.56 201 GLY A N 1
ATOM 1547 C CA . GLY A 1 201 ? 10.922 16.562 17.344 1 98.56 201 GLY A CA 1
ATOM 1548 C C . GLY A 1 201 ? 10.57 15.133 17.719 1 98.56 201 GLY A C 1
ATOM 1549 O O . GLY A 1 201 ? 11.211 14.188 17.266 1 98.56 201 GLY A O 1
ATOM 1550 N N . HIS A 1 202 ? 9.648 14.977 18.625 1 98.62 202 HIS A N 1
ATOM 1551 C CA . HIS A 1 202 ? 9.078 13.68 18.969 1 98.62 202 HIS A CA 1
ATOM 1552 C C . HIS A 1 202 ? 7.594 13.617 18.609 1 98.62 202 HIS A C 1
ATOM 1554 O O . HIS A 1 202 ? 7.008 14.617 18.188 1 98.62 202 HIS A O 1
ATOM 1560 N N . ASP A 1 203 ? 7.074 12.445 18.656 1 97.88 203 ASP A N 1
ATOM 1561 C CA . ASP A 1 203 ? 5.648 12.195 18.469 1 97.88 203 ASP A CA 1
ATOM 1562 C C . ASP A 1 203 ? 4.812 13.055 19.406 1 97.88 203 ASP A C 1
ATOM 1564 O O . ASP A 1 203 ? 5.145 13.203 20.578 1 97.88 203 ASP A O 1
ATOM 1568 N N . CYS A 1 204 ? 3.74 13.703 18.875 1 96.69 204 CYS A N 1
ATOM 1569 C CA . CYS A 1 204 ? 2.859 14.547 19.672 1 96.69 204 CYS A CA 1
ATOM 1570 C C . CYS A 1 204 ? 1.402 14.141 19.5 1 96.69 204 CYS A C 1
ATOM 1572 O O . CYS A 1 204 ? 0.498 14.953 19.703 1 96.69 204 CYS A O 1
ATOM 1574 N N . ARG A 1 205 ? 1.155 12.922 19.062 1 93.75 205 ARG A N 1
ATOM 1575 C CA . ARG A 1 205 ? -0.179 12.508 18.656 1 93.75 205 ARG A CA 1
ATOM 1576 C C . ARG A 1 205 ? -1.132 12.445 19.844 1 93.75 205 ARG A C 1
ATOM 1578 O O . ARG A 1 205 ? -2.344 12.602 19.672 1 93.75 205 ARG A O 1
ATOM 1585 N N . ASN A 1 206 ? -0.597 12.195 21.031 1 92.44 206 ASN A N 1
ATOM 1586 C CA . ASN A 1 206 ? -1.446 12.078 22.203 1 92.44 206 ASN A CA 1
ATOM 1587 C C . ASN A 1 206 ? -1.665 13.438 22.875 1 92.44 206 ASN A C 1
ATOM 1589 O O . ASN A 1 206 ? -2.363 13.531 23.875 1 92.44 206 ASN A O 1
ATOM 1593 N N . GLY A 1 207 ? -1.124 14.5 22.375 1 89.88 207 GLY A N 1
ATOM 1594 C CA . GLY A 1 207 ? -1.234 15.836 22.922 1 89.88 207 GLY A CA 1
ATOM 1595 C C . GLY A 1 207 ? -1.771 16.859 21.938 1 89.88 207 GLY A C 1
ATOM 1596 O O . GLY A 1 207 ? -2.984 17.031 21.828 1 89.88 207 GLY A O 1
ATOM 1597 N N . LEU A 1 208 ? -1.001 17.344 21.062 1 89.12 208 LEU A N 1
ATOM 1598 C CA . LEU A 1 208 ? -1.316 18.469 20.188 1 89.12 208 LEU A CA 1
ATOM 1599 C C . LEU A 1 208 ? -2.338 18.047 19.125 1 89.12 208 LEU A C 1
ATOM 1601 O O . LEU A 1 208 ? -3.344 18.734 18.938 1 89.12 208 LEU A O 1
ATOM 1605 N N . HIS A 1 209 ? -2.098 16.969 18.438 1 91.81 209 HIS A N 1
ATOM 1606 C CA . HIS A 1 209 ? -2.959 16.547 17.344 1 91.81 209 HIS A CA 1
ATOM 1607 C C . HIS A 1 209 ? -2.689 15.094 16.969 1 91.81 209 HIS A C 1
ATOM 1609 O O . HIS A 1 209 ? -1.533 14.688 16.828 1 91.81 209 HIS A O 1
ATOM 1615 N N . PRO A 1 210 ? -3.693 14.305 16.688 1 92.44 210 PRO A N 1
ATOM 1616 C CA . PRO A 1 210 ? -3.521 12.875 16.438 1 92.44 210 PRO A CA 1
ATOM 1617 C C . PRO A 1 210 ? -2.656 12.594 15.203 1 92.44 210 PRO A C 1
ATOM 1619 O O . PRO A 1 210 ? -2.115 11.492 15.07 1 92.44 210 PRO A O 1
ATOM 1622 N N . LEU A 1 211 ? -2.498 13.555 14.289 1 95.25 211 LEU A N 1
ATOM 1623 C CA . LEU A 1 211 ? -1.758 13.336 13.055 1 95.25 211 LEU A CA 1
ATOM 1624 C C . LEU A 1 211 ? -0.289 13.711 13.219 1 95.25 211 LEU A C 1
ATOM 1626 O O . LEU A 1 211 ? 0.519 13.492 12.312 1 95.25 211 LEU A O 1
ATOM 1630 N N . LEU A 1 212 ? 0.063 14.18 14.406 1 96.69 212 LEU A N 1
ATOM 1631 C CA . LEU A 1 212 ? 1.41 14.703 14.594 1 96.69 212 LEU A CA 1
ATOM 1632 C C . LEU A 1 212 ? 2.359 13.609 15.078 1 96.69 212 LEU A C 1
ATOM 1634 O O . LEU A 1 212 ? 2.842 13.656 16.203 1 96.69 212 LEU A O 1
ATOM 1638 N N . HIS A 1 213 ? 2.668 12.719 14.141 1 98 213 HIS A N 1
ATOM 1639 C CA . HIS A 1 213 ? 3.779 11.805 14.359 1 98 213 HIS A CA 1
ATOM 1640 C C . HIS A 1 213 ? 5.117 12.531 14.281 1 98 213 HIS A C 1
ATOM 1642 O O . HIS A 1 213 ? 5.18 13.68 13.844 1 98 213 HIS A O 1
ATOM 1648 N N . ALA A 1 214 ? 6.156 11.867 14.695 1 98.69 214 ALA A N 1
ATOM 1649 C CA . ALA A 1 214 ? 7.453 12.523 14.797 1 98.69 214 ALA A CA 1
ATOM 1650 C C . ALA A 1 214 ? 7.855 13.148 13.461 1 98.69 214 ALA A C 1
ATOM 1652 O O . ALA A 1 214 ? 8.352 14.273 13.414 1 98.69 214 ALA A O 1
ATOM 1653 N N . ALA A 1 215 ? 7.652 12.414 12.352 1 98.62 215 ALA A N 1
ATOM 1654 C CA . ALA A 1 215 ? 7.98 12.93 11.023 1 98.62 215 ALA A CA 1
ATOM 1655 C C . ALA A 1 215 ? 7.18 14.188 10.711 1 98.62 215 ALA A C 1
ATOM 1657 O O . ALA A 1 215 ? 7.723 15.164 10.188 1 98.62 215 ALA A O 1
ATOM 1658 N N . MET A 1 216 ? 5.902 14.172 11.023 1 98.06 216 MET A N 1
ATOM 1659 C CA . MET A 1 216 ? 5.02 15.305 10.758 1 98.06 216 MET A CA 1
ATOM 1660 C C . MET A 1 216 ? 5.426 16.516 11.594 1 98.06 216 MET A C 1
ATOM 1662 O O . MET A 1 216 ? 5.383 17.641 11.109 1 98.06 216 MET A O 1
ATOM 1666 N N . VAL A 1 217 ? 5.816 16.281 12.836 1 98.19 217 VAL A N 1
ATOM 1667 C CA . VAL A 1 217 ? 6.281 17.344 13.719 1 98.19 217 VAL A CA 1
ATOM 1668 C C . VAL A 1 217 ? 7.5 18.031 13.102 1 98.19 217 VAL A C 1
ATOM 1670 O O . VAL A 1 217 ? 7.562 19.25 13.031 1 98.19 217 VAL A O 1
ATOM 1673 N N . CYS A 1 218 ? 8.398 17.25 12.625 1 98.19 218 CYS A N 1
ATOM 1674 C CA . CYS A 1 218 ? 9.625 17.797 12.062 1 98.19 218 CYS A CA 1
ATOM 1675 C C . CYS A 1 218 ? 9.328 18.594 10.789 1 98.19 218 CYS A C 1
ATOM 1677 O O . CYS A 1 218 ? 9.922 19.641 10.555 1 98.19 218 CYS A O 1
ATOM 1679 N N . ILE A 1 219 ? 8.445 18.062 9.953 1 96.81 219 ILE A N 1
ATOM 1680 C CA . ILE A 1 219 ? 8.055 18.797 8.758 1 96.81 219 ILE A CA 1
ATOM 1681 C C . ILE A 1 219 ? 7.492 20.156 9.148 1 96.81 219 ILE A C 1
ATOM 1683 O O . ILE A 1 219 ? 7.848 21.188 8.555 1 96.81 219 ILE A O 1
ATOM 1687 N N . ASP A 1 220 ? 6.66 20.188 10.188 1 95.69 220 ASP A N 1
ATOM 1688 C CA . ASP A 1 220 ? 6.059 21.438 10.648 1 95.69 220 ASP A CA 1
ATOM 1689 C C . ASP A 1 220 ? 7.117 22.391 11.203 1 95.69 220 ASP A C 1
ATOM 1691 O O . ASP A 1 220 ? 7.055 23.594 10.977 1 95.69 220 ASP A O 1
ATOM 1695 N N . LEU A 1 221 ? 8.031 21.859 11.922 1 95.75 221 LEU A N 1
ATOM 1696 C CA . LEU A 1 221 ? 9.086 22.672 12.516 1 95.75 221 LEU A CA 1
ATOM 1697 C C . LEU A 1 221 ? 9.961 23.297 11.43 1 95.75 221 LEU A C 1
ATOM 1699 O O . LEU A 1 221 ? 10.344 24.469 11.531 1 95.75 221 LEU A O 1
ATOM 1703 N N . VAL A 1 222 ? 10.289 22.5 10.398 1 94.56 222 VAL A N 1
ATOM 1704 C CA . VAL A 1 222 ? 11.047 23.062 9.281 1 94.56 222 VAL A CA 1
ATOM 1705 C C . VAL A 1 222 ? 10.242 24.172 8.617 1 94.56 222 VAL A C 1
ATOM 1707 O O . VAL A 1 222 ? 10.789 25.219 8.258 1 94.56 222 VAL A O 1
ATOM 1710 N N . ALA A 1 223 ? 8.969 23.922 8.492 1 91.75 223 ALA A N 1
ATOM 1711 C CA . ALA A 1 223 ? 8.102 24.953 7.93 1 91.75 223 ALA A CA 1
ATOM 1712 C C . ALA A 1 223 ? 8.148 26.234 8.766 1 91.75 223 ALA A C 1
ATOM 1714 O O . ALA A 1 223 ? 8.141 27.344 8.219 1 91.75 223 ALA A O 1
ATOM 1715 N N . HIS A 1 224 ? 8.172 26.141 10.102 1 90.44 224 HIS A N 1
ATOM 1716 C CA . HIS A 1 224 ? 8.328 27.281 10.977 1 90.44 224 HIS A CA 1
ATOM 1717 C C . HIS A 1 224 ? 9.578 28.094 10.625 1 90.44 224 HIS A C 1
ATOM 1719 O O . HIS A 1 224 ? 9.531 29.328 10.57 1 90.44 224 HIS A O 1
ATOM 1725 N N . GLY A 1 225 ? 10.586 27.344 10.422 1 87.06 225 GLY A N 1
ATOM 1726 C CA . GLY A 1 225 ? 11.844 27.984 10.07 1 87.06 225 GLY A CA 1
ATOM 1727 C C . GLY A 1 225 ? 11.773 28.75 8.758 1 87.06 225 GLY A C 1
ATOM 1728 O O . GLY A 1 225 ? 12.617 29.609 8.492 1 87.06 225 GLY A O 1
ATOM 1729 N N . GLN A 1 226 ? 10.75 28.484 8.055 1 85.62 226 GLN A N 1
ATOM 1730 C CA . GLN A 1 226 ? 10.594 29.125 6.746 1 85.62 226 GLN A CA 1
ATOM 1731 C C . GLN A 1 226 ? 9.4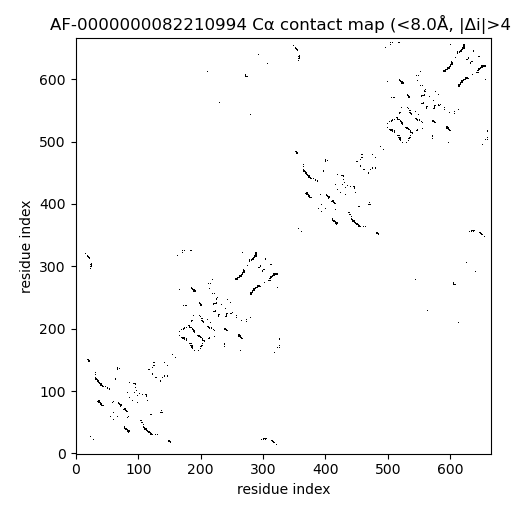45 30.125 6.758 1 85.62 226 GLN A C 1
ATOM 1733 O O . GLN A 1 226 ? 9 30.578 5.703 1 85.62 226 GLN A O 1
ATOM 1738 N N . GLY A 1 227 ? 8.914 30.484 7.93 1 82.88 227 GLY A N 1
ATOM 1739 C CA . GLY A 1 227 ? 7.883 31.5 8.078 1 82.88 227 GLY A CA 1
ATOM 1740 C C . GLY A 1 227 ? 6.48 30.938 8.125 1 82.88 227 GLY A C 1
ATOM 1741 O O . GLY A 1 227 ? 5.496 31.672 8.102 1 82.88 227 GLY A O 1
ATOM 1742 N N . GLY A 1 228 ? 6.461 29.625 8.133 1 85.75 228 GLY A N 1
ATOM 1743 C CA . GLY A 1 228 ? 5.176 28.953 8.219 1 85.75 228 GLY A CA 1
ATOM 1744 C C . GLY A 1 228 ? 4.988 28.188 9.516 1 85.75 228 GLY A C 1
ATOM 1745 O O . GLY A 1 228 ? 5.223 28.719 10.602 1 85.75 228 GLY A O 1
ATOM 1746 N N . GLY A 1 229 ? 4.5 27 9.383 1 88.69 229 GLY A N 1
ATOM 1747 C CA . GLY A 1 229 ? 4.219 26.188 10.555 1 88.69 229 GLY A CA 1
ATOM 1748 C C . GLY A 1 229 ? 2.812 26.375 11.086 1 88.69 229 GLY A C 1
ATOM 1749 O O . GLY A 1 229 ? 2.252 27.469 11 1 88.69 229 GLY A O 1
ATOM 1750 N N . ALA A 1 230 ? 2.35 25.297 11.625 1 90.31 230 ALA A N 1
ATOM 1751 C CA . ALA A 1 230 ? 0.929 25.328 11.961 1 90.31 230 ALA A CA 1
ATOM 1752 C C . ALA A 1 230 ? 0.716 25.172 13.461 1 90.31 230 ALA A C 1
ATOM 1754 O O . ALA A 1 230 ? -0.303 25.609 14 1 90.31 230 ALA A O 1
ATOM 1755 N N . TYR A 1 231 ? 1.717 24.641 14.148 1 92.75 231 TYR A N 1
ATOM 1756 C CA . TYR A 1 231 ? 1.503 24.297 15.547 1 92.75 231 TYR A CA 1
ATOM 1757 C C . TYR A 1 231 ? 2.49 25.031 16.453 1 92.75 231 TYR A C 1
ATOM 1759 O O . TYR A 1 231 ? 3.539 25.484 15.984 1 92.75 231 TYR A O 1
ATOM 1767 N N . SER A 1 232 ? 2.08 25.125 17.688 1 92.31 232 SER A N 1
ATOM 1768 C CA . SER A 1 232 ? 2.982 25.625 18.719 1 92.31 232 SER A CA 1
ATOM 1769 C C . SER A 1 232 ? 3.51 24.5 19.578 1 92.31 232 SER A C 1
ATOM 1771 O O . SER A 1 232 ? 2.734 23.688 20.109 1 92.31 232 SER A O 1
ATOM 1773 N N . TYR A 1 233 ? 4.801 24.469 19.688 1 94.56 233 TYR A N 1
ATOM 1774 C CA . TYR A 1 233 ? 5.41 23.375 20.438 1 94.56 233 TYR A CA 1
ATOM 1775 C C . TYR A 1 233 ? 5.957 23.875 21.766 1 94.56 233 TYR A C 1
ATOM 1777 O O . TYR A 1 233 ? 6.891 23.297 22.328 1 94.56 233 TYR A O 1
ATOM 1785 N N . ARG A 1 234 ? 5.453 24.922 22.312 1 92.69 234 ARG A N 1
ATOM 1786 C CA . ARG A 1 234 ? 5.922 25.547 23.547 1 92.69 234 ARG A CA 1
ATOM 1787 C C . ARG A 1 234 ? 5.883 24.562 24.703 1 92.69 234 ARG A C 1
ATOM 1789 O O . ARG A 1 234 ? 6.762 24.578 25.578 1 92.69 234 ARG A O 1
ATOM 1796 N N . ASP A 1 235 ? 4.918 23.641 24.688 1 93.75 235 ASP A N 1
ATOM 1797 C CA . ASP A 1 235 ? 4.754 22.688 25.781 1 93.75 235 ASP A CA 1
ATOM 1798 C C . ASP A 1 235 ? 5.598 21.438 25.531 1 93.75 235 ASP A C 1
ATOM 1800 O O . ASP A 1 235 ? 5.598 20.516 26.344 1 93.75 235 ASP A O 1
ATOM 1804 N N . TYR A 1 236 ? 6.293 21.438 24.469 1 96.06 236 TYR A N 1
ATOM 1805 C CA . TYR A 1 236 ? 7.152 20.312 24.094 1 96.06 236 TYR A CA 1
ATOM 1806 C C . TYR A 1 236 ? 8.555 20.797 23.75 1 96.06 236 TYR A C 1
ATOM 1808 O O . TYR A 1 236 ? 8.969 20.734 22.594 1 96.06 236 TYR A O 1
ATOM 1816 N N . PRO A 1 237 ? 9.312 21.047 24.75 1 93.81 237 PRO A N 1
ATOM 1817 C CA . PRO A 1 237 ? 10.586 21.75 24.531 1 93.81 237 PRO A CA 1
ATOM 1818 C C . PRO A 1 237 ? 11.586 20.906 23.734 1 93.81 237 PRO A C 1
ATOM 1820 O O . PRO A 1 237 ? 12.523 21.469 23.156 1 93.81 237 PRO A O 1
ATOM 1823 N N . ALA A 1 238 ? 11.336 19.609 23.766 1 96.06 238 ALA A N 1
ATOM 1824 C CA . ALA A 1 238 ? 12.242 18.766 23 1 96.06 238 ALA A CA 1
ATOM 1825 C C . ALA A 1 238 ? 11.914 18.812 21.516 1 96.06 238 ALA A C 1
ATOM 1827 O O . ALA A 1 238 ? 12.656 18.297 20.688 1 96.06 238 ALA A O 1
ATOM 1828 N N . CYS A 1 239 ? 10.789 19.453 21.172 1 97.06 239 CYS A N 1
ATOM 1829 C CA . CYS A 1 239 ? 10.422 19.734 19.781 1 97.06 239 CYS A CA 1
ATOM 1830 C C . CYS A 1 239 ? 10.781 21.172 19.406 1 97.06 239 CYS A C 1
ATOM 1832 O O . CYS A 1 239 ? 10.102 22.109 19.812 1 97.06 239 CYS A O 1
ATOM 1834 N N . CYS A 1 240 ? 11.875 21.297 18.594 1 92.75 240 CYS A N 1
ATOM 1835 C CA . CYS A 1 240 ? 12.305 22.656 18.312 1 92.75 240 CYS A CA 1
ATOM 1836 C C . CYS A 1 240 ? 13.008 22.75 16.953 1 92.75 240 CYS A C 1
ATOM 1838 O O . CYS A 1 240 ? 13.508 21.734 16.453 1 92.75 240 CYS A O 1
ATOM 1840 N N . PHE A 1 241 ? 12.758 23.891 16.359 1 86.19 241 PHE A N 1
ATOM 1841 C CA . PHE A 1 241 ? 13.578 24.281 15.211 1 86.19 241 PHE A CA 1
ATOM 1842 C C . PHE A 1 241 ? 14.859 24.953 15.664 1 86.19 241 PHE A C 1
ATOM 1844 O O . PHE A 1 241 ? 14.844 25.797 16.562 1 86.19 241 PHE A O 1
ATOM 1851 N N . LEU A 1 242 ? 15.961 24.438 15.164 1 80.06 242 LEU A N 1
ATOM 1852 C CA . LEU A 1 242 ? 17.266 24.969 15.555 1 80.06 242 LEU A CA 1
ATOM 1853 C C . LEU A 1 242 ? 17.844 25.859 14.469 1 80.06 242 LEU A C 1
ATOM 1855 O O . LEU A 1 242 ? 18.609 25.406 13.625 1 80.06 242 LEU A O 1
ATOM 1859 N N . PRO A 1 243 ? 17.328 27.156 14.375 1 68.19 243 PRO A N 1
ATOM 1860 C CA . PRO A 1 243 ? 17.766 28.047 13.297 1 68.19 243 PRO A CA 1
ATOM 1861 C C . PRO A 1 243 ? 19.297 28.188 13.242 1 68.19 243 PRO A C 1
ATOM 1863 O O . PRO A 1 243 ? 19.969 28.094 14.273 1 68.19 243 PRO A O 1
ATOM 1866 N N . PRO A 1 244 ? 19.859 28.094 12.008 1 60.41 244 PRO A N 1
ATOM 1867 C CA . PRO A 1 244 ? 21.281 28.422 11.945 1 60.41 244 PRO A CA 1
ATOM 1868 C C . PRO A 1 244 ? 21.609 29.75 12.609 1 60.41 244 PRO A C 1
ATOM 1870 O O . PRO A 1 244 ? 20.719 30.594 12.797 1 60.41 244 PRO A O 1
ATOM 1873 N N . ASP A 1 245 ? 22.688 29.875 13.523 1 55.88 245 ASP A N 1
ATOM 1874 C CA . ASP A 1 245 ? 23.141 31.172 14.023 1 55.88 245 ASP A CA 1
ATOM 1875 C C . ASP A 1 245 ? 22.703 32.312 13.094 1 55.88 245 ASP A C 1
ATOM 1877 O O . ASP A 1 245 ? 22.844 33.469 13.438 1 55.88 245 ASP A O 1
ATOM 1881 N N . GLY A 1 246 ? 22.297 32.031 11.773 1 48.75 246 GLY A N 1
ATOM 1882 C CA . GLY A 1 246 ? 21.875 33.125 10.898 1 48.75 246 GLY A CA 1
ATOM 1883 C C . GLY A 1 246 ? 20.406 33.062 10.531 1 48.75 246 GLY A C 1
ATOM 1884 O O . GLY A 1 246 ? 19.656 32.25 11.094 1 48.75 246 GLY A O 1
ATOM 1885 N N . ARG A 1 247 ? 19.922 34.125 9.562 1 47.47 247 ARG A N 1
ATOM 1886 C CA . ARG A 1 247 ? 18.578 34.5 9.164 1 47.47 247 ARG A CA 1
ATOM 1887 C C . ARG A 1 247 ? 17.812 33.281 8.594 1 47.47 247 ARG A C 1
ATOM 1889 O O . ARG A 1 247 ? 18.422 32.406 7.961 1 47.47 247 ARG A O 1
ATOM 1896 N N . PRO A 1 248 ? 16.734 33 9.25 1 52.19 248 PRO A N 1
ATOM 1897 C CA . PRO A 1 248 ? 15.875 32.031 8.516 1 52.19 248 PRO A CA 1
ATOM 1898 C C . PRO A 1 248 ? 16.078 32.125 7.004 1 52.19 248 PRO A C 1
ATOM 1900 O O . PRO A 1 248 ? 16.328 33.219 6.469 1 52.19 248 PRO A O 1
ATOM 1903 N N . ARG A 1 249 ? 16.641 31.188 6.395 1 49.03 249 ARG A N 1
ATOM 1904 C CA . ARG A 1 249 ? 16.594 31.281 4.938 1 49.03 249 ARG A CA 1
ATOM 1905 C C . ARG A 1 249 ? 15.172 31.422 4.434 1 49.03 249 ARG A C 1
ATOM 1907 O O . ARG A 1 249 ? 14.297 30.625 4.781 1 49.03 249 ARG A O 1
ATOM 1914 N N . PRO A 1 250 ? 14.758 32.75 4.328 1 43.53 250 PRO A N 1
ATOM 1915 C CA . PRO A 1 250 ? 13.391 32.875 3.828 1 43.53 250 PRO A CA 1
ATOM 1916 C C . PRO A 1 250 ? 13 31.797 2.826 1 43.53 250 PRO A C 1
ATOM 1918 O O . PRO A 1 250 ? 13.75 31.531 1.886 1 43.53 250 PRO A O 1
ATOM 1921 N N . GLY A 1 251 ? 12.703 30.656 3.252 1 45.12 251 GLY A N 1
ATOM 1922 C CA . GLY A 1 251 ? 12.141 29.844 2.186 1 45.12 251 GLY A CA 1
ATOM 1923 C C . GLY A 1 251 ? 11.234 30.625 1.251 1 45.12 251 GLY A C 1
ATOM 1924 O O . GLY A 1 251 ? 10.383 31.391 1.702 1 45.12 251 GLY A O 1
ATOM 1925 N N . GLU A 1 252 ? 11.875 31.328 0.384 1 41.09 252 GLU A N 1
ATOM 1926 C CA . GLU A 1 252 ? 11.102 32 -0.657 1 41.09 252 GLU A CA 1
ATOM 1927 C C . GLU A 1 252 ? 9.875 31.172 -1.051 1 41.09 252 GLU A C 1
ATOM 1929 O O . GLU A 1 252 ? 9.867 30.531 -2.102 1 41.09 252 GLU A O 1
ATOM 1934 N N . GLY A 1 253 ? 8.891 31.078 -0.123 1 44.84 253 GLY A N 1
ATOM 1935 C CA . GLY A 1 253 ? 7.578 30.641 -0.583 1 44.84 253 GLY A CA 1
ATOM 1936 C C . GLY A 1 253 ? 7.594 29.25 -1.199 1 44.84 253 GLY A C 1
ATOM 1937 O O . GLY A 1 253 ? 6.828 28.969 -2.119 1 44.84 253 GLY A O 1
ATOM 1938 N N . LEU A 1 254 ? 8.672 28.391 -1.091 1 52.19 254 LEU A N 1
ATOM 1939 C CA . LEU A 1 254 ? 8.852 27.234 -1.953 1 52.19 254 LEU A CA 1
ATOM 1940 C C . LEU A 1 254 ? 7.938 26.094 -1.516 1 52.19 254 LEU A C 1
ATOM 1942 O O . LEU A 1 254 ? 7.805 25.812 -0.32 1 52.19 254 LEU A O 1
ATOM 1946 N N . PRO A 1 255 ? 7.066 25.578 -2.43 1 59.31 255 PRO A N 1
ATOM 1947 C CA . PRO A 1 255 ? 6.117 24.469 -2.316 1 59.31 255 PRO A CA 1
ATOM 1948 C C . PRO A 1 255 ? 6.773 23.172 -1.824 1 59.31 255 PRO A C 1
ATOM 1950 O O . PRO A 1 255 ? 6.078 22.203 -1.521 1 59.31 255 PRO A O 1
ATOM 1953 N N . TYR A 1 256 ? 8.062 23.203 -1.354 1 80.5 256 TYR A N 1
ATOM 1954 C CA . TYR A 1 256 ? 8.688 21.938 -0.944 1 80.5 256 TYR A CA 1
ATOM 1955 C C . TYR A 1 256 ? 9.562 22.141 0.286 1 80.5 256 TYR A C 1
ATOM 1957 O O . TYR A 1 256 ? 10.758 22.438 0.166 1 80.5 256 TYR A O 1
ATOM 1965 N N . ILE A 1 257 ? 9.047 21.859 1.464 1 88.5 257 ILE A N 1
ATOM 1966 C CA . ILE A 1 257 ? 9.453 22.219 2.818 1 88.5 257 ILE A CA 1
ATOM 1967 C C . ILE A 1 257 ? 10.781 21.547 3.154 1 88.5 257 ILE A C 1
ATOM 1969 O O . ILE A 1 257 ? 11.648 22.141 3.779 1 88.5 257 ILE A O 1
ATOM 1973 N N . CYS A 1 258 ? 11.047 20.344 2.602 1 94.44 258 CYS A N 1
ATOM 1974 C CA . CYS A 1 258 ? 12.18 19.562 3.08 1 94.44 258 CYS A CA 1
ATOM 1975 C C . CYS A 1 258 ? 13.164 19.266 1.948 1 94.44 258 CYS A C 1
ATOM 1977 O O . CYS A 1 258 ? 13.945 18.328 2.029 1 94.44 258 CYS A O 1
ATOM 1979 N N . THR A 1 259 ? 13.117 20.094 0.884 1 93.88 259 THR A N 1
ATOM 1980 C CA . THR A 1 259 ? 13.953 19.859 -0.286 1 93.88 259 THR A CA 1
ATOM 1981 C C . THR A 1 259 ? 15.43 19.859 0.097 1 93.88 259 THR A C 1
ATOM 1983 O O . THR A 1 259 ? 15.906 20.812 0.722 1 93.88 259 THR A O 1
ATOM 1986 N N . GLY A 1 260 ? 16.125 18.781 -0.205 1 94.56 260 GLY A N 1
ATOM 1987 C CA . GLY A 1 260 ? 17.562 18.719 -0.01 1 94.56 260 GLY A CA 1
ATOM 1988 C C . GLY A 1 260 ? 17.953 18.281 1.391 1 94.56 260 GLY A C 1
ATOM 1989 O O . GLY A 1 260 ? 19.141 18.172 1.702 1 94.56 260 GLY A O 1
ATOM 1990 N N . TYR A 1 261 ? 16.969 17.969 2.238 1 96.88 261 TYR A N 1
ATOM 1991 C CA . TYR A 1 261 ? 17.281 17.672 3.631 1 96.88 261 TYR A CA 1
ATOM 1992 C C . TYR A 1 261 ? 17.219 16.172 3.889 1 96.88 261 TYR A C 1
ATOM 1994 O O . TYR A 1 261 ? 16.594 15.43 3.125 1 96.88 261 TYR A O 1
ATOM 2002 N N . ASP A 1 262 ? 17.938 15.742 4.934 1 98.5 262 ASP A N 1
ATOM 2003 C CA . ASP A 1 262 ? 17.859 14.383 5.457 1 98.5 262 ASP A CA 1
ATOM 2004 C C . ASP A 1 262 ? 16.953 14.312 6.688 1 98.5 262 ASP A C 1
ATOM 2006 O O . ASP A 1 262 ? 16.906 15.258 7.477 1 98.5 262 ASP A O 1
ATOM 2010 N N . LEU A 1 263 ? 16.312 13.234 6.789 1 98.88 263 LEU A N 1
ATOM 2011 C CA . LEU A 1 263 ? 15.492 12.984 7.977 1 98.88 263 LEU A CA 1
ATOM 2012 C C . LEU A 1 263 ? 15.945 11.719 8.695 1 98.88 263 LEU A C 1
ATOM 2014 O O . LEU A 1 263 ? 16.078 10.664 8.07 1 98.88 263 LEU A O 1
ATOM 2018 N N . TYR A 1 264 ? 16.25 11.875 9.93 1 98.94 264 TYR A N 1
ATOM 2019 C CA . TYR A 1 264 ? 16.547 10.742 10.797 1 98.94 264 TYR A CA 1
ATOM 2020 C C . TYR A 1 264 ? 15.344 10.406 11.68 1 98.94 264 TYR A C 1
ATOM 2022 O O . TYR A 1 264 ? 14.805 11.273 12.367 1 98.94 264 TYR A O 1
ATOM 2030 N N . LEU A 1 265 ? 14.891 9.164 11.688 1 98.94 265 LEU A N 1
ATOM 2031 C CA . LEU A 1 265 ? 13.758 8.68 12.469 1 98.94 265 LEU A CA 1
ATOM 2032 C C . LEU A 1 265 ? 14.172 7.5 13.344 1 98.94 265 LEU A C 1
ATOM 2034 O O . LEU A 1 265 ? 14.906 6.617 12.898 1 98.94 265 LEU A O 1
ATOM 2038 N N . THR A 1 266 ? 13.672 7.48 14.547 1 98.81 266 THR A N 1
ATOM 2039 C CA . THR A 1 266 ? 14 6.355 15.414 1 98.81 266 THR A CA 1
ATOM 2040 C C . THR A 1 266 ? 13.281 5.094 14.953 1 98.81 266 THR A C 1
ATOM 2042 O O . THR A 1 266 ? 13.734 3.979 15.219 1 98.81 266 THR A O 1
ATOM 2045 N N . ARG A 1 267 ? 12.164 5.285 14.297 1 98.19 267 ARG A N 1
ATOM 2046 C CA . ARG A 1 267 ? 11.414 4.141 13.797 1 98.19 267 ARG A CA 1
ATOM 2047 C C . ARG A 1 267 ? 10.891 4.402 12.383 1 98.19 267 ARG A C 1
ATOM 2049 O O . ARG A 1 267 ? 10.688 5.555 12 1 98.19 267 ARG A O 1
ATOM 2056 N N . GLU A 1 268 ? 10.648 3.348 11.641 1 98.69 268 GLU A N 1
ATOM 2057 C CA . GLU A 1 268 ? 10.109 3.42 10.289 1 98.69 268 GLU A CA 1
ATOM 2058 C C . GLU A 1 268 ? 8.789 4.176 10.258 1 98.69 268 GLU A C 1
ATOM 2060 O O . GLU A 1 268 ? 7.902 3.92 11.078 1 98.69 268 GLU A O 1
ATOM 2065 N N . PRO A 1 269 ? 8.633 5.156 9.391 1 98.56 269 PRO A N 1
ATOM 2066 C CA . PRO A 1 269 ? 7.395 5.941 9.352 1 98.56 269 PRO A CA 1
ATOM 2067 C C . PRO A 1 269 ? 6.215 5.16 8.781 1 98.56 269 PRO A C 1
ATOM 2069 O O . PRO A 1 269 ? 6.41 4.246 7.973 1 98.56 269 PRO A O 1
ATOM 2072 N N . CYS A 1 270 ? 5.027 5.559 9.203 1 96.88 270 CYS A N 1
ATOM 2073 C CA . CYS A 1 270 ? 3.801 5.004 8.641 1 96.88 270 CYS A CA 1
ATOM 2074 C C . CYS A 1 270 ? 3.557 5.523 7.234 1 96.88 270 CYS A C 1
ATOM 2076 O O . CYS A 1 270 ? 4.309 6.371 6.742 1 96.88 270 CYS A O 1
ATOM 2078 N N . VAL A 1 271 ? 2.543 5.035 6.641 1 96.75 271 VAL A N 1
ATOM 2079 C CA . VAL A 1 271 ? 2.271 5.391 5.25 1 96.75 271 VAL A CA 1
ATOM 2080 C C . VAL A 1 271 ? 1.89 6.863 5.156 1 96.75 271 VAL A C 1
ATOM 2082 O O . VAL A 1 271 ? 2.217 7.535 4.176 1 96.75 271 VAL A O 1
ATOM 2085 N N . MET A 1 272 ? 1.185 7.453 6.105 1 97.62 272 MET A N 1
ATOM 2086 C CA . MET A 1 272 ? 0.844 8.875 6.129 1 97.62 272 MET A CA 1
ATOM 2087 C C . MET A 1 272 ? 2.104 9.734 6.121 1 97.62 272 MET A C 1
ATOM 2089 O O . MET A 1 272 ? 2.236 10.641 5.297 1 97.62 272 MET A O 1
ATOM 2093 N N . CYS A 1 273 ? 2.99 9.398 7.023 1 98.5 273 CYS A N 1
ATOM 2094 C CA . CYS A 1 273 ? 4.219 10.172 7.16 1 98.5 273 CYS A CA 1
ATOM 2095 C C . CYS A 1 273 ? 5.105 10.008 5.934 1 98.5 273 CYS A C 1
ATOM 2097 O O . CYS A 1 273 ? 5.711 10.969 5.461 1 98.5 273 CYS A O 1
ATOM 2099 N N . ALA A 1 274 ? 5.16 8.773 5.484 1 98.44 274 ALA A N 1
ATOM 2100 C CA . ALA A 1 274 ? 5.988 8.5 4.312 1 98.44 274 ALA A CA 1
ATOM 2101 C C . ALA A 1 274 ? 5.52 9.312 3.109 1 98.44 274 ALA A C 1
ATOM 2103 O O . ALA A 1 274 ? 6.34 9.828 2.348 1 98.44 274 ALA A O 1
ATOM 2104 N N . MET A 1 275 ? 4.238 9.375 2.92 1 97.69 275 MET A N 1
ATOM 2105 C CA . MET A 1 275 ? 3.699 10.148 1.81 1 97.69 275 MET A CA 1
ATOM 2106 C C . MET A 1 275 ? 3.889 11.648 2.047 1 97.69 275 MET A C 1
ATOM 2108 O O . MET A 1 275 ? 4.145 12.398 1.108 1 97.69 275 MET A O 1
ATOM 2112 N N . ALA A 1 276 ? 3.721 12.078 3.273 1 97.94 276 ALA A N 1
ATOM 2113 C CA . ALA A 1 276 ? 3.992 13.477 3.6 1 97.94 276 ALA A CA 1
ATOM 2114 C C . ALA A 1 276 ? 5.41 13.867 3.193 1 97.94 276 ALA A C 1
ATOM 2116 O O . ALA A 1 276 ? 5.645 15 2.754 1 97.94 276 ALA A O 1
ATOM 2117 N N . LEU A 1 277 ? 6.297 12.945 3.354 1 98.06 277 LEU A N 1
ATOM 2118 C CA . LEU A 1 277 ? 7.691 13.188 3.002 1 98.06 277 LEU A CA 1
ATOM 2119 C C . LEU A 1 277 ? 7.855 13.32 1.492 1 98.06 277 LEU A C 1
ATOM 2121 O O . LEU A 1 277 ? 8.719 14.062 1.019 1 98.06 277 LEU A O 1
ATOM 2125 N N . VAL A 1 278 ? 7.055 12.578 0.703 1 96.88 278 VAL A N 1
ATOM 2126 C CA . VAL A 1 278 ? 7.035 12.758 -0.745 1 96.88 278 VAL A CA 1
ATOM 2127 C C . VAL A 1 278 ? 6.621 14.188 -1.081 1 96.88 278 VAL A C 1
ATOM 2129 O O . VAL A 1 278 ? 7.316 14.883 -1.828 1 96.88 278 VAL A O 1
ATOM 2132 N N . HIS A 1 279 ? 5.578 14.609 -0.403 1 95 279 HIS A N 1
ATOM 2133 C CA . HIS A 1 279 ? 5.008 15.922 -0.714 1 95 279 HIS A CA 1
ATOM 2134 C C . HIS A 1 279 ? 5.906 17.047 -0.214 1 95 279 HIS A C 1
ATOM 2136 O O . HIS A 1 279 ? 5.836 18.172 -0.716 1 95 279 HIS A O 1
ATOM 2142 N N . SER A 1 280 ? 6.746 16.766 0.762 1 95.88 280 SER A N 1
ATOM 2143 C CA . SER A 1 280 ? 7.664 17.75 1.303 1 95.88 280 SER A CA 1
ATOM 2144 C C . SER A 1 280 ? 9.023 17.688 0.606 1 95.88 280 SER A C 1
ATOM 2146 O O . SER A 1 280 ? 9.922 18.484 0.912 1 95.88 280 SER A O 1
ATOM 2148 N N . ARG A 1 281 ? 9.25 16.688 -0.307 1 96.62 281 ARG A N 1
ATOM 2149 C CA . ARG A 1 281 ? 10.406 16.484 -1.171 1 96.62 281 ARG A CA 1
ATOM 2150 C C . ARG A 1 281 ? 11.672 16.234 -0.348 1 96.62 281 ARG A C 1
ATOM 2152 O O . ARG A 1 281 ? 12.719 16.812 -0.628 1 96.62 281 ARG A O 1
ATOM 2159 N N . ILE A 1 282 ? 11.539 15.406 0.671 1 97.81 282 ILE A N 1
ATOM 2160 C CA . ILE A 1 282 ? 12.688 14.992 1.466 1 97.81 282 ILE A CA 1
ATOM 2161 C C . ILE A 1 282 ? 13.719 14.297 0.569 1 97.81 282 ILE A C 1
ATOM 2163 O O . ILE A 1 282 ? 13.352 13.602 -0.377 1 97.81 282 ILE A O 1
ATOM 2167 N N . GLN A 1 283 ? 14.969 14.508 0.864 1 97.75 283 GLN A N 1
ATOM 2168 C CA . GLN A 1 283 ? 16.016 13.93 0.022 1 97.75 283 GLN A CA 1
ATOM 2169 C C . GLN A 1 283 ? 16.344 12.5 0.445 1 97.75 283 GLN A C 1
ATOM 2171 O O . GLN A 1 283 ? 16.359 11.594 -0.387 1 97.75 283 GLN A O 1
ATOM 2176 N N . ARG A 1 284 ? 16.672 12.328 1.713 1 98.31 284 ARG A N 1
ATOM 2177 C CA . ARG A 1 284 ? 16.984 11 2.244 1 98.31 284 ARG A CA 1
ATOM 2178 C C . ARG A 1 284 ? 16.328 10.797 3.607 1 98.31 284 ARG A C 1
ATOM 2180 O O . ARG A 1 284 ? 16.188 11.742 4.383 1 98.31 284 ARG A O 1
ATOM 2187 N N . VAL A 1 285 ? 15.969 9.523 3.852 1 98.88 285 VAL A N 1
ATOM 2188 C CA . VAL A 1 285 ? 15.438 9.117 5.148 1 98.88 285 VAL A CA 1
ATOM 2189 C C . VAL A 1 285 ? 16.297 8.008 5.742 1 98.88 285 VAL A C 1
ATOM 2191 O O . VAL A 1 285 ? 16.609 7.027 5.062 1 98.88 285 VAL A O 1
ATOM 2194 N N . PHE A 1 286 ? 16.734 8.219 6.965 1 98.88 286 PHE A N 1
ATOM 2195 C CA . PHE A 1 286 ? 17.422 7.227 7.781 1 98.88 286 PHE A CA 1
ATOM 2196 C C . PHE A 1 286 ? 16.562 6.812 8.969 1 98.88 286 PHE A C 1
ATOM 2198 O O . PHE A 1 286 ? 16.125 7.66 9.742 1 98.88 286 PHE A O 1
ATOM 2205 N N . TYR A 1 287 ? 16.312 5.523 9.109 1 98.81 287 TYR A N 1
ATOM 2206 C CA . TYR A 1 287 ? 15.562 5.156 10.305 1 98.81 287 TYR A CA 1
ATOM 2207 C C . TYR A 1 287 ? 16.25 4.02 11.055 1 98.81 287 TYR A C 1
ATOM 2209 O O . TYR A 1 287 ? 17.031 3.266 10.469 1 98.81 287 TYR A O 1
ATOM 2217 N N . GLY A 1 288 ? 15.992 3.984 12.305 1 98.56 288 GLY A N 1
ATOM 2218 C CA . GLY A 1 288 ? 16.641 3.01 13.172 1 98.56 288 GLY A CA 1
ATOM 2219 C C . GLY A 1 288 ? 15.953 1.655 13.156 1 98.56 288 GLY A C 1
ATOM 2220 O O . GLY A 1 288 ? 16.469 0.697 12.586 1 98.56 288 GLY A O 1
ATOM 2221 N N . ALA A 1 289 ? 14.734 1.618 13.656 1 97.5 289 ALA A N 1
ATOM 2222 C CA . ALA A 1 289 ? 14.039 0.345 13.82 1 97.5 289 ALA A CA 1
ATOM 2223 C C . ALA A 1 289 ? 12.836 0.246 12.883 1 97.5 289 ALA A C 1
ATOM 2225 O O . ALA A 1 289 ? 12.109 1.224 12.688 1 97.5 289 ALA A O 1
ATOM 2226 N N . ALA A 1 290 ? 12.641 -0.984 12.367 1 97.19 290 ALA A N 1
ATOM 2227 C CA . ALA A 1 290 ? 11.445 -1.255 11.562 1 97.19 290 ALA A CA 1
ATOM 2228 C C . ALA A 1 290 ? 10.188 -1.193 12.414 1 97.19 290 ALA A C 1
ATOM 2230 O O . ALA A 1 290 ? 10.242 -1.332 13.641 1 97.19 290 ALA A O 1
ATOM 2231 N N . SER A 1 291 ? 9.109 -0.826 11.742 1 94.94 291 SER A N 1
ATOM 2232 C CA . SER A 1 291 ? 7.797 -0.798 12.375 1 94.94 291 SER A CA 1
ATOM 2233 C C . SER A 1 291 ? 6.82 -1.723 11.656 1 94.94 291 SER A C 1
ATOM 2235 O O . SER A 1 291 ? 6.883 -1.872 10.438 1 94.94 291 SER A O 1
ATOM 2237 N N . PRO A 1 292 ? 5.891 -2.375 12.359 1 89.44 292 PRO A N 1
ATOM 2238 C CA . PRO A 1 292 ? 4.922 -3.273 11.727 1 89.44 292 PRO A CA 1
ATOM 2239 C C . PRO A 1 292 ? 4.086 -2.578 10.656 1 89.44 292 PRO A C 1
ATOM 2241 O O . PRO A 1 292 ? 3.689 -3.209 9.672 1 89.44 292 PRO A O 1
ATOM 2244 N N . HIS A 1 293 ? 3.895 -1.321 10.859 1 88.5 293 HIS A N 1
ATOM 2245 C CA . HIS A 1 293 ? 3.096 -0.58 9.891 1 88.5 293 HIS A CA 1
ATOM 2246 C C . HIS A 1 293 ? 3.957 0.407 9.102 1 88.5 293 HIS A C 1
ATOM 2248 O O . HIS A 1 293 ? 3.465 1.446 8.656 1 88.5 293 HIS A O 1
ATOM 2254 N N . GLY A 1 294 ? 5.176 0.017 8.977 1 95.5 294 GLY A N 1
ATOM 2255 C CA . GLY A 1 294 ? 6.086 0.863 8.227 1 95.5 294 GLY A CA 1
ATOM 2256 C C . GLY A 1 294 ? 5.781 0.889 6.738 1 95.5 294 GLY A C 1
ATOM 2257 O O . GLY A 1 294 ? 5.297 -0.099 6.18 1 95.5 294 GLY A O 1
ATOM 2258 N N . ALA A 1 295 ? 6.176 1.978 6.102 1 97.12 295 ALA A N 1
ATOM 2259 C CA . ALA A 1 295 ? 5.746 2.176 4.723 1 97.12 295 ALA A CA 1
ATOM 2260 C C . ALA A 1 295 ? 6.941 2.242 3.777 1 97.12 295 ALA A C 1
ATOM 2262 O O . ALA A 1 295 ? 6.797 2.6 2.605 1 97.12 295 ALA A O 1
ATOM 2263 N N . LEU A 1 296 ? 8.094 1.979 4.258 1 97.62 296 LEU A N 1
ATOM 2264 C CA . LEU A 1 296 ? 9.305 2.082 3.449 1 97.62 296 LEU A CA 1
ATOM 2265 C C . LEU A 1 296 ? 9.93 0.708 3.229 1 97.62 296 LEU A C 1
ATOM 2267 O O . LEU A 1 296 ? 9.703 0.076 2.193 1 97.62 296 LEU A O 1
ATOM 2271 N N . GLY A 1 297 ? 10.461 0.142 4.289 1 95.81 297 GLY A N 1
ATOM 2272 C CA . GLY A 1 297 ? 11.047 -1.188 4.195 1 95.81 297 GLY A CA 1
ATOM 2273 C C . GLY A 1 297 ? 10.055 -2.295 4.508 1 95.81 297 GLY A C 1
ATOM 2274 O O . GLY A 1 297 ? 10.086 -3.354 3.877 1 95.81 297 GLY A O 1
ATOM 2275 N N . SER A 1 298 ? 9.195 -2.068 5.43 1 93.56 298 SER A N 1
ATOM 2276 C CA . SER A 1 298 ? 8.273 -3.094 5.914 1 93.56 298 SER A CA 1
ATOM 2277 C C . SER A 1 298 ? 7.109 -3.291 4.953 1 93.56 298 SER A C 1
ATOM 2279 O O . SER A 1 298 ? 6.531 -4.379 4.887 1 93.56 298 SER A O 1
ATOM 2281 N N . GLY A 1 299 ? 6.82 -2.189 4.305 1 89.69 299 GLY A N 1
ATOM 2282 C CA . GLY A 1 299 ? 5.719 -2.314 3.363 1 89.69 299 GLY A CA 1
ATOM 2283 C C . GLY A 1 299 ? 5.652 -1.169 2.369 1 89.69 299 GLY A C 1
ATOM 2284 O O . GLY A 1 299 ? 6.34 -0.159 2.533 1 89.69 299 GLY A O 1
ATOM 2285 N N . TYR A 1 300 ? 4.988 -1.351 1.359 1 89.69 300 TYR A N 1
ATOM 2286 C CA . TYR A 1 300 ? 4.547 -0.369 0.373 1 89.69 300 TYR A CA 1
ATOM 2287 C C . TYR A 1 300 ? 5.73 0.179 -0.415 1 89.69 300 TYR A C 1
ATOM 2289 O O . TYR A 1 300 ? 5.594 0.529 -1.59 1 89.69 300 TYR A O 1
ATOM 2297 N N . ARG A 1 301 ? 6.906 0.379 0.317 1 95 301 ARG A N 1
ATOM 2298 C CA . ARG A 1 301 ? 8.094 0.958 -0.309 1 95 301 ARG A CA 1
ATOM 2299 C C . ARG A 1 301 ? 7.734 2.199 -1.119 1 95 301 ARG A C 1
ATOM 2301 O O . ARG A 1 301 ? 8.094 2.305 -2.293 1 95 301 ARG A O 1
ATOM 2308 N N . LEU A 1 302 ? 7.059 3.082 -0.497 1 95.88 302 LEU A N 1
ATOM 2309 C CA . LEU A 1 302 ? 6.457 4.25 -1.127 1 95.88 302 LEU A CA 1
ATOM 2310 C C . LEU A 1 302 ? 7.523 5.145 -1.751 1 95.88 302 LEU A C 1
ATOM 2312 O O . LEU A 1 302 ? 7.281 5.789 -2.771 1 95.88 302 LEU A O 1
ATOM 2316 N N . HIS A 1 303 ? 8.703 5.176 -1.208 1 96.75 303 HIS A N 1
ATOM 2317 C CA . HIS A 1 303 ? 9.758 6.113 -1.556 1 96.75 303 HIS A CA 1
ATOM 2318 C C . HIS A 1 303 ? 10.25 5.891 -2.984 1 96.75 303 HIS A C 1
ATOM 2320 O O . HIS A 1 303 ? 10.883 6.77 -3.572 1 96.75 303 HIS A O 1
ATOM 2326 N N . GLY A 1 304 ? 9.977 4.715 -3.498 1 93.75 304 GLY A N 1
ATOM 2327 C CA . GLY A 1 304 ? 10.516 4.379 -4.809 1 93.75 304 GLY A CA 1
ATOM 2328 C C . GLY A 1 304 ? 9.438 4.215 -5.867 1 93.75 304 GLY A C 1
ATOM 2329 O O . GLY A 1 304 ? 9.719 3.766 -6.98 1 93.75 304 GLY A O 1
ATOM 2330 N N . ARG A 1 305 ? 8.273 4.559 -5.594 1 91.69 305 ARG A N 1
ATOM 2331 C CA . ARG A 1 305 ? 7.188 4.391 -6.555 1 91.69 305 ARG A CA 1
ATOM 2332 C C . ARG A 1 305 ? 7.344 5.352 -7.73 1 91.69 305 ARG A C 1
ATOM 2334 O O . ARG A 1 305 ? 7.543 6.551 -7.535 1 91.69 305 ARG A O 1
ATOM 2341 N N . GLN A 1 306 ? 7.16 4.848 -8.898 1 88 306 GLN A N 1
ATOM 2342 C CA . GLN A 1 306 ? 7.441 5.602 -10.117 1 88 306 GLN A CA 1
ATOM 2343 C C . GLN A 1 306 ? 6.273 6.516 -10.484 1 88 306 GLN A C 1
ATOM 2345 O O . GLN A 1 306 ? 6.445 7.484 -11.227 1 88 306 GLN A O 1
ATOM 2350 N N . ASP A 1 307 ? 5.145 6.23 -10 1 87.88 307 ASP A N 1
ATOM 2351 C CA . ASP A 1 307 ? 3.955 7 -10.359 1 87.88 307 ASP A CA 1
ATOM 2352 C C . ASP A 1 307 ? 3.797 8.219 -9.453 1 87.88 307 ASP A C 1
ATOM 2354 O O . ASP A 1 307 ? 2.867 9.008 -9.625 1 87.88 307 ASP A O 1
ATOM 2358 N N . LEU A 1 308 ? 4.703 8.359 -8.523 1 90.62 308 LEU A N 1
ATOM 2359 C CA . LEU A 1 308 ? 4.695 9.539 -7.668 1 90.62 308 LEU A CA 1
ATOM 2360 C C . LEU A 1 308 ? 5.625 10.617 -8.219 1 90.62 308 LEU A C 1
ATOM 2362 O O . LEU A 1 308 ? 6.5 10.336 -9.039 1 90.62 308 LEU A O 1
ATOM 2366 N N . ASN A 1 309 ? 5.34 11.883 -7.77 1 87.62 309 ASN A N 1
ATOM 2367 C CA . ASN A 1 309 ? 6.035 13.016 -8.367 1 87.62 309 ASN A CA 1
ATOM 2368 C C . ASN A 1 309 ? 7.41 13.227 -7.738 1 87.62 309 ASN A C 1
ATOM 2370 O O . ASN A 1 309 ? 8.195 14.055 -8.211 1 87.62 309 ASN A O 1
ATOM 2374 N N . HIS A 1 310 ? 7.699 12.586 -6.711 1 94.25 310 HIS A N 1
ATOM 2375 C CA . HIS A 1 310 ? 8.977 12.688 -6.02 1 94.25 310 HIS A CA 1
ATOM 2376 C C . HIS A 1 310 ? 9.406 11.336 -5.457 1 94.25 310 HIS A C 1
ATOM 2378 O O . HIS A 1 310 ? 8.562 10.516 -5.082 1 94.25 310 HIS A O 1
ATOM 2384 N N . ARG A 1 311 ? 10.695 11.078 -5.504 1 95.62 311 ARG A N 1
ATOM 2385 C CA . ARG A 1 311 ? 11.305 9.891 -4.91 1 95.62 311 ARG A CA 1
ATOM 2386 C C . ARG A 1 311 ? 12.461 10.273 -3.992 1 95.62 311 ARG A C 1
ATOM 2388 O O . ARG A 1 311 ? 13.086 11.32 -4.176 1 95.62 311 ARG A O 1
ATOM 2395 N N . TYR A 1 312 ? 12.672 9.5 -3.012 1 97.12 312 TYR A N 1
ATOM 2396 C CA . TYR A 1 312 ? 13.773 9.758 -2.1 1 97.12 312 TYR A CA 1
ATOM 2397 C C . TYR A 1 312 ? 14.461 8.461 -1.681 1 97.12 312 TYR A C 1
ATOM 2399 O O . TYR A 1 312 ? 13.922 7.375 -1.906 1 97.12 312 TYR A O 1
ATOM 2407 N N . GLU A 1 313 ? 15.688 8.562 -1.124 1 96.75 313 GLU A N 1
ATOM 2408 C CA . GLU A 1 313 ? 16.453 7.398 -0.703 1 96.75 313 GLU A CA 1
ATOM 2409 C C . GLU A 1 313 ? 16.188 7.055 0.759 1 96.75 313 GLU A C 1
ATOM 2411 O O . GLU A 1 313 ? 15.984 7.949 1.585 1 96.75 313 GLU A O 1
ATOM 2416 N N . VAL A 1 314 ? 16.234 5.789 1.005 1 98.38 314 VAL A N 1
ATOM 2417 C CA . VAL A 1 314 ? 15.938 5.34 2.361 1 98.38 314 VAL A CA 1
ATOM 2418 C C . VAL A 1 314 ? 17.016 4.379 2.838 1 98.38 314 VAL A C 1
ATOM 2420 O O . VAL A 1 314 ? 17.438 3.48 2.098 1 98.38 314 VAL A O 1
ATOM 2423 N N . PHE A 1 315 ? 17.5 4.605 4.062 1 98.19 315 PHE A N 1
ATOM 2424 C CA . PHE A 1 315 ? 18.438 3.713 4.738 1 98.19 315 PHE A CA 1
ATOM 2425 C C . PHE A 1 315 ? 17.891 3.287 6.098 1 98.19 315 PHE A C 1
ATOM 2427 O O . PHE A 1 315 ? 17.359 4.109 6.848 1 98.19 315 PHE A O 1
ATOM 2434 N N . ARG A 1 316 ? 18.047 2.023 6.469 1 97.94 316 ARG A N 1
ATOM 2435 C CA . ARG A 1 316 ? 17.562 1.515 7.75 1 97.94 316 ARG A CA 1
ATOM 2436 C C . ARG A 1 316 ? 18.734 1.033 8.617 1 97.94 316 ARG A C 1
ATOM 2438 O O . ARG A 1 316 ? 19.844 0.854 8.125 1 97.94 316 ARG A O 1
ATOM 2445 N N . GLY A 1 317 ? 18.484 0.922 9.883 1 97.5 317 GLY A N 1
ATOM 2446 C CA . GLY A 1 317 ? 19.406 0.256 10.781 1 97.5 317 GLY A CA 1
ATOM 2447 C C . GLY A 1 317 ? 20.312 1.22 11.531 1 97.5 317 GLY A C 1
ATOM 2448 O O . GLY A 1 317 ? 21.156 0.8 12.32 1 97.5 317 GLY A O 1
ATOM 2449 N N . VAL A 1 318 ? 20.156 2.514 11.344 1 98.25 318 VAL A N 1
ATOM 2450 C CA . VAL A 1 318 ? 21 3.486 12.023 1 98.25 318 VAL A CA 1
ATOM 2451 C C . VAL A 1 318 ? 20.703 3.486 13.516 1 98.25 318 VAL A C 1
ATOM 2453 O O . VAL A 1 318 ? 19.578 3.789 13.93 1 98.25 318 VAL A O 1
ATOM 2456 N N . LEU A 1 319 ? 21.688 3.154 14.312 1 97.81 319 LEU A N 1
ATOM 2457 C CA . LEU A 1 319 ? 21.531 3.02 15.758 1 97.81 319 LEU A CA 1
ATOM 2458 C C . LEU A 1 319 ? 20.328 2.15 16.094 1 97.81 319 LEU A C 1
ATOM 2460 O O . LEU A 1 319 ? 19.516 2.52 16.953 1 97.81 319 LEU A O 1
ATOM 2464 N N . GLU A 1 320 ? 20.234 1.037 15.461 1 97.5 320 GLU A N 1
ATOM 2465 C CA . GLU A 1 320 ? 19.078 0.168 15.586 1 97.5 320 GLU A CA 1
ATOM 2466 C C . GLU A 1 320 ? 18.859 -0.273 17.031 1 97.5 320 GLU A C 1
ATOM 2468 O O . GLU A 1 320 ? 17.734 -0.259 17.531 1 97.5 320 GLU A O 1
ATOM 2473 N N . GLY A 1 321 ? 19.844 -0.682 17.688 1 95.81 321 GLY A N 1
ATOM 2474 C CA . GLY A 1 321 ? 19.734 -1.152 19.062 1 95.81 321 GLY A CA 1
ATOM 2475 C C . GLY A 1 321 ? 19.047 -0.163 19.984 1 95.81 321 GLY A C 1
ATOM 2476 O O . GLY A 1 321 ? 17.969 -0.439 20.5 1 95.81 321 GLY A O 1
ATOM 2477 N N . PRO A 1 322 ? 19.703 1.03 20.219 1 95.94 322 PRO A N 1
ATOM 2478 C CA . PRO A 1 322 ? 19.094 2.076 21.031 1 95.94 322 PRO A CA 1
ATOM 2479 C C . PRO A 1 322 ? 17.672 2.416 20.594 1 95.94 322 PRO A C 1
ATOM 2481 O O . PRO A 1 322 ? 16.797 2.635 21.438 1 95.94 322 PRO A O 1
ATOM 2484 N N . CYS A 1 323 ? 17.406 2.443 19.312 1 97.44 323 CYS A N 1
ATOM 2485 C CA . CYS A 1 323 ? 16.078 2.773 18.797 1 97.44 323 CYS A CA 1
ATOM 2486 C C . CYS A 1 323 ? 15.062 1.711 19.188 1 97.44 323 CYS A C 1
ATOM 2488 O O . CYS A 1 323 ? 13.93 2.033 19.547 1 97.44 323 CYS A O 1
ATOM 2490 N N . ARG A 1 324 ? 15.422 0.479 19.172 1 95.25 324 ARG A N 1
ATOM 2491 C CA . ARG A 1 324 ? 14.531 -0.627 19.516 1 95.25 324 ARG A CA 1
ATOM 2492 C C . ARG A 1 324 ? 14.18 -0.619 21 1 95.25 324 ARG A C 1
ATOM 2494 O O . ARG A 1 324 ? 13.117 -1.096 21.391 1 95.25 324 ARG A O 1
ATOM 2501 N N . ARG A 1 325 ? 14.984 -0.048 21.734 1 94.12 325 ARG A N 1
ATOM 2502 C CA . ARG A 1 325 ? 14.797 -0.07 23.188 1 94.12 325 ARG A CA 1
ATOM 2503 C C . ARG A 1 325 ? 13.898 1.073 23.641 1 94.12 325 ARG A C 1
ATOM 2505 O O . ARG A 1 325 ? 13.453 1.099 24.781 1 94.12 325 ARG A O 1
ATOM 2512 N N . LEU A 1 326 ? 13.711 1.917 22.734 1 93.69 326 LEU A N 1
ATOM 2513 C CA . LEU A 1 326 ? 12.883 3.061 23.109 1 93.69 326 LEU A CA 1
ATOM 2514 C C . LEU A 1 326 ? 11.508 2.604 23.578 1 93.69 326 LEU A C 1
ATOM 2516 O O . LEU A 1 326 ? 10.844 1.819 22.891 1 93.69 326 LEU A O 1
ATOM 2520 N N . GLY A 1 327 ? 11 3.012 24.625 1 77.75 327 GLY A N 1
ATOM 2521 C CA . GLY A 1 327 ? 9.695 2.703 25.188 1 77.75 327 GLY A CA 1
ATOM 2522 C C . GLY A 1 327 ? 9.695 1.441 26.016 1 77.75 327 GLY A C 1
ATOM 2523 O O . GLY A 1 327 ? 8.695 1.121 26.672 1 77.75 327 GLY A O 1
ATOM 2524 N N . ARG A 1 328 ? 10.648 0.587 25.906 1 72.56 328 ARG A N 1
ATOM 2525 C CA . ARG A 1 328 ? 10.773 -0.611 26.734 1 72.56 328 ARG A CA 1
ATOM 2526 C C . ARG A 1 328 ? 11.719 -0.374 27.906 1 72.56 328 ARG A C 1
ATOM 2528 O O . ARG A 1 328 ? 12.07 -1.312 28.625 1 72.56 328 ARG A O 1
ATOM 2535 N N . GLU A 1 329 ? 12.188 0.802 28 1 58.62 329 GLU A N 1
ATOM 2536 C CA . GLU A 1 329 ? 13.148 1.113 29.062 1 58.62 329 GLU A CA 1
ATOM 2537 C C . GLU A 1 329 ? 12.477 1.166 30.422 1 58.62 329 GLU A C 1
ATOM 2539 O O . GLU A 1 329 ? 11.336 1.612 30.547 1 58.62 329 GLU A O 1
ATOM 2544 N N . PRO A 1 330 ? 13.047 0.29 31.422 1 47.31 330 PRO A N 1
ATOM 2545 C CA . PRO A 1 330 ? 12.492 0.283 32.781 1 47.31 330 PRO A CA 1
ATOM 2546 C C . PRO A 1 330 ? 12.312 1.688 33.344 1 47.31 330 PRO A C 1
ATOM 2548 O O . PRO A 1 330 ? 13.07 2.598 33 1 47.31 330 PRO A O 1
ATOM 2551 N N . ALA A 1 331 ? 10.984 2.09 33.781 1 39.59 331 ALA A N 1
ATOM 2552 C CA . ALA A 1 331 ? 10.766 3.324 34.531 1 39.59 331 ALA A CA 1
ATOM 2553 C C . ALA A 1 331 ? 11.852 3.531 35.594 1 39.59 331 ALA A C 1
ATOM 2555 O O . ALA A 1 331 ? 12.312 2.572 36.219 1 39.59 331 ALA A O 1
ATOM 2556 N N . ALA A 1 332 ? 12.68 4.52 35.438 1 32.62 332 ALA A N 1
ATOM 2557 C CA . ALA A 1 332 ? 13.492 4.848 36.594 1 32.62 332 ALA A CA 1
ATOM 2558 C C . ALA A 1 332 ? 12.664 4.84 37.875 1 32.62 332 ALA A C 1
ATOM 2560 O O . ALA A 1 332 ? 11.68 5.582 38 1 32.62 332 ALA A O 1
ATOM 2561 N N . CYS A 1 333 ? 12.562 3.721 38.469 1 27.75 333 CYS A N 1
ATOM 2562 C CA . CYS A 1 333 ? 12.195 3.895 39.875 1 27.75 333 CYS A CA 1
ATOM 2563 C C . CYS A 1 333 ? 13.227 4.758 40.594 1 27.75 333 CYS A C 1
ATOM 2565 O O . CYS A 1 333 ? 14.422 4.656 40.312 1 27.75 333 CYS A O 1
ATOM 2567 N N . MET B 1 1 ? -32.438 42.312 -42.406 1 34.22 1 MET B N 1
ATOM 2568 C CA . MET B 1 1 ? -32.844 41.5 -41.281 1 34.22 1 MET B CA 1
ATOM 2569 C C . MET B 1 1 ? -31.984 40.25 -41.125 1 34.22 1 MET B C 1
ATOM 2571 O O . MET B 1 1 ? -32.062 39.344 -41.969 1 34.22 1 MET B O 1
ATOM 2575 N N . GLU B 1 2 ? -30.812 40.344 -40.531 1 40.34 2 GLU B N 1
ATOM 2576 C CA . GLU B 1 2 ? -29.844 39.25 -40.406 1 40.34 2 GLU B CA 1
ATOM 2577 C C . GLU B 1 2 ? -30.391 38.125 -39.531 1 40.34 2 GLU B C 1
ATOM 2579 O O . GLU B 1 2 ? -31.062 38.406 -38.531 1 40.34 2 GLU B O 1
ATOM 2584 N N . PRO B 1 3 ? -30.594 36.844 -40.031 1 42.28 3 PRO B N 1
ATOM 2585 C CA . PRO B 1 3 ? -31.141 35.75 -39.25 1 42.28 3 PRO B CA 1
ATOM 2586 C C . PRO B 1 3 ? -30.422 35.531 -37.938 1 42.28 3 PRO B C 1
ATOM 2588 O O . PRO B 1 3 ? -29.219 35.812 -37.812 1 42.28 3 PRO B O 1
ATOM 2591 N N . ASP B 1 4 ? -31.031 35.75 -36.75 1 40.19 4 ASP B N 1
ATOM 2592 C CA . ASP B 1 4 ? -30.609 35.438 -35.375 1 40.19 4 ASP B CA 1
ATOM 2593 C C . ASP B 1 4 ? -30.156 33.969 -35.281 1 40.19 4 ASP B C 1
ATOM 2595 O O . ASP B 1 4 ? -30.938 33.062 -35.562 1 40.19 4 ASP B O 1
ATOM 2599 N N . TYR B 1 5 ? -28.938 33.625 -35.562 1 38.41 5 TYR B N 1
ATOM 2600 C CA . TYR B 1 5 ? -28.406 32.312 -35.281 1 38.41 5 TYR B CA 1
ATOM 2601 C C . TYR B 1 5 ? -28.656 31.922 -33.812 1 38.41 5 TYR B C 1
ATOM 2603 O O . TYR B 1 5 ? -28.094 32.531 -32.906 1 38.41 5 TYR B O 1
ATOM 2611 N N . LYS B 1 6 ? -29.797 31.391 -33.562 1 37.03 6 LYS B N 1
ATOM 2612 C CA . LYS B 1 6 ? -30.031 30.719 -32.281 1 37.03 6 LYS B CA 1
ATOM 2613 C C . LYS B 1 6 ? -28.844 29.812 -31.906 1 37.03 6 LYS B C 1
ATOM 2615 O O . LYS B 1 6 ? -28.531 28.875 -32.625 1 37.03 6 LYS B O 1
ATOM 2620 N N . ARG B 1 7 ? -27.844 30.266 -31.312 1 35.28 7 ARG B N 1
ATOM 2621 C CA . ARG B 1 7 ? -26.844 29.422 -30.656 1 35.28 7 ARG B CA 1
ATOM 2622 C C . ARG B 1 7 ? -27.516 28.344 -29.797 1 35.28 7 ARG B C 1
ATOM 2624 O O . ARG B 1 7 ? -28.188 28.656 -28.812 1 35.28 7 ARG B O 1
ATOM 2631 N N . ARG B 1 8 ? -28 27.297 -30.312 1 33.38 8 ARG B N 1
ATOM 2632 C CA . ARG B 1 8 ? -28.422 26.141 -29.516 1 33.38 8 ARG B CA 1
ATOM 2633 C C . ARG B 1 8 ? -27.453 25.875 -28.375 1 33.38 8 ARG B C 1
ATOM 2635 O O . ARG B 1 8 ? -26.25 25.688 -28.594 1 33.38 8 ARG B O 1
ATOM 2642 N N . LYS B 1 9 ? -27.75 26.453 -27.281 1 36.53 9 LYS B N 1
ATOM 2643 C CA . LYS B 1 9 ? -27.078 26.016 -26.062 1 36.53 9 LYS B CA 1
ATOM 2644 C C . LYS B 1 9 ? -26.875 24.5 -26.062 1 36.53 9 LYS B C 1
ATOM 2646 O O . LYS B 1 9 ? -27.828 23.734 -26.109 1 36.53 9 LYS B O 1
ATOM 2651 N N . MET B 1 10 ? -25.922 23.938 -26.672 1 35.34 10 MET B N 1
ATOM 2652 C CA . MET B 1 10 ? -25.562 22.516 -26.531 1 35.34 10 MET B CA 1
ATOM 2653 C C . MET B 1 10 ? -25.797 22.047 -25.109 1 35.34 10 MET B C 1
ATOM 2655 O O . MET B 1 10 ? -25.188 22.547 -24.172 1 35.34 10 MET B O 1
ATOM 2659 N N . GLU B 1 11 ? -26.984 21.719 -24.781 1 42.09 11 GLU B N 1
ATOM 2660 C CA . GLU B 1 11 ? -27.281 21.031 -23.516 1 42.09 11 GLU B CA 1
ATOM 2661 C C . GLU B 1 11 ? -26.141 20.094 -23.125 1 42.09 11 GLU B C 1
ATOM 2663 O O . GLU B 1 11 ? -25.672 19.297 -23.938 1 42.09 11 GLU B O 1
ATOM 2668 N N . GLU B 1 12 ? -25.219 20.547 -22.359 1 50.09 12 GLU B N 1
ATOM 2669 C CA . GLU B 1 12 ? -24.234 19.641 -21.781 1 50.09 12 GLU B CA 1
ATOM 2670 C C . GLU B 1 12 ? -24.859 18.266 -21.484 1 50.09 12 GLU B C 1
ATOM 2672 O O . GLU B 1 12 ? -25.984 18.188 -20.969 1 50.09 12 GLU B O 1
ATOM 2677 N N . PRO B 1 13 ? -24.656 17.25 -22.281 1 55.97 13 PRO B N 1
ATOM 2678 C CA . PRO B 1 13 ? -25.25 15.93 -22.031 1 55.97 13 PRO B CA 1
ATOM 2679 C C . PRO B 1 13 ? -25.406 15.617 -20.547 1 55.97 13 PRO B C 1
ATOM 2681 O O . PRO B 1 13 ? -24.594 16.078 -19.734 1 55.97 13 PRO B O 1
ATOM 2684 N N . ALA B 1 14 ? -26.672 15.32 -20.125 1 69.44 14 ALA B N 1
ATOM 2685 C CA . ALA B 1 14 ? -27.062 14.938 -18.766 1 69.44 14 ALA B CA 1
ATOM 2686 C C . ALA B 1 14 ? -26.141 13.867 -18.203 1 69.44 14 ALA B C 1
ATOM 2688 O O . ALA B 1 14 ? -25.75 12.93 -18.906 1 69.44 14 ALA B O 1
ATOM 2689 N N . ASP B 1 15 ? -25.5 14.07 -17.016 1 78.75 15 ASP B N 1
ATOM 2690 C CA . ASP B 1 15 ? -24.672 13.086 -16.344 1 78.75 15 ASP B CA 1
ATOM 2691 C C . ASP B 1 15 ? -25.422 11.773 -16.141 1 78.75 15 ASP B C 1
ATOM 2693 O O . ASP B 1 15 ? -26.609 11.789 -15.812 1 78.75 15 ASP B O 1
ATOM 2697 N N . PRO B 1 16 ? -24.797 10.703 -16.531 1 84.75 16 PRO B N 1
ATOM 2698 C CA . PRO B 1 16 ? -25.422 9.422 -16.203 1 84.75 16 PRO B CA 1
ATOM 2699 C C . PRO B 1 16 ? -25.781 9.281 -14.734 1 84.75 16 PRO B C 1
ATOM 2701 O O . PRO B 1 16 ? -25.203 9.969 -13.883 1 84.75 16 PRO B O 1
ATOM 2704 N N . PRO B 1 17 ? -26.812 8.531 -14.562 1 91.69 17 PRO B N 1
ATOM 2705 C CA . PRO B 1 17 ? -27.156 8.281 -13.156 1 91.69 17 PRO B CA 1
ATOM 2706 C C . PRO B 1 17 ? -26 7.695 -12.359 1 91.69 17 PRO B C 1
ATOM 2708 O O . PRO B 1 17 ? -25.125 7.031 -12.93 1 91.69 17 PRO B O 1
ATOM 2711 N N . TRP B 1 18 ? -25.938 8.055 -11.062 1 94.75 18 TRP B N 1
ATOM 2712 C CA . TRP B 1 18 ? -24.875 7.555 -10.188 1 94.75 18 TRP B CA 1
ATOM 2713 C C . TRP B 1 18 ? -25.453 6.648 -9.102 1 94.75 18 TRP B C 1
ATOM 2715 O O . TRP B 1 18 ? -26.641 6.723 -8.789 1 94.75 18 TRP B O 1
ATOM 2725 N N . GLU B 1 19 ? -24.609 5.676 -8.625 1 94.88 19 GLU B N 1
ATOM 2726 C CA . GLU B 1 19 ? -24.922 4.801 -7.496 1 94.88 19 GLU B CA 1
ATOM 2727 C C . GLU B 1 19 ? -23.75 4.703 -6.531 1 94.88 19 GLU B C 1
ATOM 2729 O O . GLU B 1 19 ? -22.594 4.613 -6.953 1 94.88 19 GLU B O 1
ATOM 2734 N N . PRO B 1 20 ? -24.094 4.789 -5.238 1 96.69 20 PRO B N 1
ATOM 2735 C CA . PRO B 1 20 ? -23.031 4.52 -4.277 1 96.69 20 PRO B CA 1
ATOM 2736 C C . PRO B 1 20 ? -22.641 3.043 -4.227 1 96.69 20 PRO B C 1
ATOM 2738 O O . PRO B 1 20 ? -23.453 2.199 -3.844 1 96.69 20 PRO B O 1
ATOM 2741 N N . LEU B 1 21 ? -21.438 2.789 -4.574 1 95.69 21 LEU B N 1
ATOM 2742 C CA . LEU B 1 21 ? -20.953 1.411 -4.613 1 95.69 21 LEU B CA 1
ATOM 2743 C C . LEU B 1 21 ? -19.969 1.144 -3.482 1 95.69 21 LEU B C 1
ATOM 2745 O O . LEU B 1 21 ? -19.016 1.9 -3.297 1 95.69 21 LEU B O 1
ATOM 2749 N N . LEU B 1 22 ? -20.203 0.051 -2.779 1 96 22 LEU B N 1
ATOM 2750 C CA . LEU B 1 22 ? -19.328 -0.333 -1.683 1 96 22 LEU B CA 1
ATOM 2751 C C . LEU B 1 22 ? -17.938 -0.682 -2.199 1 96 22 LEU B C 1
ATOM 2753 O O . LEU B 1 22 ? -17.797 -1.392 -3.197 1 96 22 LEU B O 1
ATOM 2757 N N . VAL B 1 23 ? -16.891 -0.11 -1.566 1 96.44 23 VAL B N 1
ATOM 2758 C CA . VAL B 1 23 ? -15.508 -0.505 -1.826 1 96.44 23 VAL B CA 1
ATOM 2759 C C . VAL B 1 23 ? -15.078 -1.564 -0.816 1 96.44 23 VAL B C 1
ATOM 2761 O O . VAL B 1 23 ? -14.945 -1.277 0.376 1 96.44 23 VAL B O 1
ATOM 2764 N N . LEU B 1 24 ? -14.805 -2.719 -1.299 1 93.56 24 LEU B N 1
ATOM 2765 C CA . LEU B 1 24 ? -14.469 -3.838 -0.423 1 93.56 24 LEU B CA 1
ATOM 2766 C C . LEU B 1 24 ? -13 -3.785 -0.005 1 93.56 24 LEU B C 1
ATOM 2768 O O . LEU B 1 24 ? -12.141 -3.41 -0.801 1 93.56 24 LEU B O 1
ATOM 2772 N N . PRO B 1 25 ? -12.75 -4.23 1.207 1 91.5 25 PRO B N 1
ATOM 2773 C CA . PRO B 1 25 ? -11.352 -4.453 1.591 1 91.5 25 PRO B CA 1
ATOM 2774 C C . PRO B 1 25 ? -10.648 -5.453 0.682 1 91.5 25 PRO B C 1
ATOM 2776 O O . PRO B 1 25 ? -11.289 -6.109 -0.142 1 91.5 25 PRO B O 1
ATOM 2779 N N . GLU B 1 26 ? -9.383 -5.508 0.821 1 89.06 26 GLU B N 1
ATOM 2780 C CA . GLU B 1 26 ? -8.531 -6.258 -0.1 1 89.06 26 GLU B CA 1
ATOM 2781 C C . GLU B 1 26 ? -8.945 -7.727 -0.164 1 89.06 26 GLU B C 1
ATOM 2783 O O . GLU B 1 26 ? -9.219 -8.25 -1.245 1 89.06 26 GLU B O 1
ATOM 2788 N N . LEU B 1 27 ? -9.039 -8.383 0.945 1 87.12 27 LEU B N 1
ATOM 2789 C CA . LEU B 1 27 ? -9.328 -9.812 0.973 1 87.12 27 LEU B CA 1
ATOM 2790 C C . LEU B 1 27 ? -10.711 -10.102 0.406 1 87.12 27 LEU B C 1
ATOM 2792 O O . LEU B 1 27 ? -10.906 -11.086 -0.309 1 87.12 27 LEU B O 1
ATOM 2796 N N . GLN B 1 28 ? -11.625 -9.227 0.63 1 90.75 28 GLN B N 1
ATOM 2797 C CA . GLN B 1 28 ? -13.008 -9.406 0.186 1 90.75 28 GLN B CA 1
ATOM 2798 C C . GLN B 1 28 ? -13.141 -9.141 -1.312 1 90.75 28 GLN B C 1
ATOM 2800 O O . GLN B 1 28 ? -14.117 -9.555 -1.935 1 90.75 28 GLN B O 1
ATOM 2805 N N . SER B 1 29 ? -12.172 -8.453 -1.784 1 89.56 29 SER B N 1
ATOM 2806 C CA . SER B 1 29 ? -12.25 -8.062 -3.189 1 89.56 29 SER B CA 1
ATOM 2807 C C . SER B 1 29 ? -11.531 -9.07 -4.082 1 89.56 29 SER B C 1
ATOM 2809 O O . SER B 1 29 ? -11.688 -9.039 -5.305 1 89.56 29 SER B O 1
ATOM 2811 N N . GLN B 1 30 ? -10.844 -9.922 -3.531 1 89.75 30 GLN B N 1
ATOM 2812 C CA . GLN B 1 30 ? -10.023 -10.859 -4.289 1 89.75 30 GLN B CA 1
ATOM 2813 C C . GLN B 1 30 ? -10.852 -12.031 -4.805 1 89.75 30 GLN B C 1
ATOM 2815 O O . GLN B 1 30 ? -11.883 -12.375 -4.215 1 89.75 30 GLN B O 1
ATOM 2820 N N . GLU B 1 31 ? -10.367 -12.523 -5.91 1 93.44 31 GLU B N 1
ATOM 2821 C CA . GLU B 1 31 ? -10.945 -13.773 -6.398 1 93.44 31 GLU B CA 1
ATOM 2822 C C . GLU B 1 31 ? -10.617 -14.938 -5.469 1 93.44 31 GLU B C 1
ATOM 2824 O O . GLU B 1 31 ? -9.664 -14.867 -4.691 1 93.44 31 GLU B O 1
ATOM 2829 N N . VAL B 1 32 ? -11.469 -15.938 -5.605 1 95.12 32 VAL B N 1
ATOM 2830 C CA . VAL B 1 32 ? -11.266 -17.125 -4.77 1 95.12 32 VAL B CA 1
ATOM 2831 C C . VAL B 1 32 ? -9.953 -17.797 -5.152 1 95.12 32 VAL B C 1
ATOM 2833 O O . VAL B 1 32 ? -9.703 -18.078 -6.328 1 95.12 32 VAL B O 1
ATOM 2836 N N . GLU B 1 33 ? -9.148 -18 -4.18 1 94.44 33 GLU B N 1
ATOM 2837 C CA . GLU B 1 33 ? -7.898 -18.734 -4.367 1 94.44 33 GLU B CA 1
ATOM 2838 C C . GLU B 1 33 ? -8.102 -20.234 -4.145 1 94.44 33 GLU B C 1
ATOM 2840 O O . GLU B 1 33 ? -8.734 -20.641 -3.17 1 94.44 33 GLU B O 1
ATOM 2845 N N . LEU B 1 34 ? -7.57 -21 -5.051 1 95.5 34 LEU B N 1
ATOM 2846 C CA . LEU B 1 34 ? -7.719 -22.438 -4.945 1 95.5 34 LEU B CA 1
ATOM 2847 C C . LEU B 1 34 ? -6.41 -23.094 -4.516 1 95.5 34 LEU B C 1
ATOM 2849 O O . LEU B 1 34 ? -5.332 -22.531 -4.723 1 95.5 34 LEU B O 1
ATOM 2853 N N . THR B 1 35 ? -6.512 -24.172 -3.857 1 94.5 35 THR B N 1
ATOM 2854 C CA . THR B 1 35 ? -5.379 -25.016 -3.473 1 94.5 35 THR B CA 1
ATOM 2855 C C . THR B 1 35 ? -5.676 -26.484 -3.748 1 94.5 35 THR B C 1
ATOM 2857 O O . THR B 1 35 ? -6.828 -26.922 -3.684 1 94.5 35 THR B O 1
ATOM 2860 N N . PRO B 1 36 ? -4.652 -27.219 -4.062 1 94.38 36 PRO B N 1
ATOM 2861 C CA . PRO B 1 36 ? -4.891 -28.641 -4.359 1 94.38 36 PRO B CA 1
ATOM 2862 C C . PRO B 1 36 ? -5.133 -29.469 -3.102 1 94.38 36 PRO B C 1
ATOM 2864 O O . PRO B 1 36 ? -4.52 -29.219 -2.061 1 94.38 36 PRO B O 1
ATOM 2867 N N . ALA B 1 37 ? -5.992 -30.438 -3.248 1 96.06 37 ALA B N 1
ATOM 2868 C CA . ALA B 1 37 ? -6.281 -31.438 -2.213 1 96.06 37 ALA B CA 1
ATOM 2869 C C . ALA B 1 37 ? -6.594 -32.781 -2.828 1 96.06 37 ALA B C 1
ATOM 2871 O O . ALA B 1 37 ? -6.836 -32.906 -4.035 1 96.06 37 ALA B O 1
ATOM 2872 N N . TYR B 1 38 ? -6.473 -33.781 -2.035 1 96.25 38 TYR B N 1
ATOM 2873 C CA . TYR B 1 38 ? -6.828 -35.125 -2.494 1 96.25 38 TYR B CA 1
ATOM 2874 C C . TYR B 1 38 ? -8.242 -35.5 -2.066 1 96.25 38 TYR B C 1
ATOM 2876 O O . TYR B 1 38 ? -8.633 -35.25 -0.921 1 96.25 38 TYR B O 1
ATOM 2884 N N . ALA B 1 39 ? -8.961 -36.031 -2.994 1 96.81 39 ALA B N 1
ATOM 2885 C CA . ALA B 1 39 ? -10.297 -36.562 -2.752 1 96.81 39 ALA B CA 1
ATOM 2886 C C . ALA B 1 39 ? -10.43 -37.969 -3.305 1 96.81 39 ALA B C 1
ATOM 2888 O O . ALA B 1 39 ? -9.539 -38.469 -4.008 1 96.81 39 ALA B O 1
ATOM 2889 N N . ALA B 1 40 ? -11.484 -38.625 -2.875 1 96.75 40 ALA B N 1
ATOM 2890 C CA . ALA B 1 40 ? -11.781 -39.969 -3.373 1 96.75 40 ALA B CA 1
ATOM 2891 C C . ALA B 1 40 ? -13.289 -40.156 -3.537 1 96.75 40 ALA B C 1
ATOM 2893 O O . ALA B 1 40 ? -14.078 -39.625 -2.766 1 96.75 40 ALA B O 1
ATOM 2894 N N . PRO B 1 41 ? -13.617 -40.938 -4.562 1 96.81 41 PRO B N 1
ATOM 2895 C CA . PRO B 1 41 ? -15.039 -41.25 -4.684 1 96.81 41 PRO B CA 1
ATOM 2896 C C . PRO B 1 41 ? -15.508 -42.25 -3.633 1 96.81 41 PRO B C 1
ATOM 2898 O O . PRO B 1 41 ? -14.766 -43.156 -3.268 1 96.81 41 PRO B O 1
ATOM 2901 N N . VAL B 1 42 ? -16.703 -42.031 -3.156 1 96.81 42 VAL B N 1
ATOM 2902 C CA . VAL B 1 42 ? -17.359 -43 -2.283 1 96.81 42 VAL B CA 1
ATOM 2903 C C . VAL B 1 42 ? -18.156 -44 -3.121 1 96.81 42 VAL B C 1
ATOM 2905 O O . VAL B 1 42 ? -19.25 -43.688 -3.58 1 96.81 42 VAL B O 1
ATOM 2908 N N . LEU B 1 43 ? -17.609 -45.125 -3.219 1 95.12 43 LEU B N 1
ATOM 2909 C CA . LEU B 1 43 ? -18.188 -46.125 -4.105 1 95.12 43 LEU B CA 1
ATOM 2910 C C . LEU B 1 43 ? -19.375 -46.812 -3.439 1 95.12 43 LEU B C 1
ATOM 2912 O O . LEU B 1 43 ? -20.297 -47.25 -4.117 1 95.12 43 LEU B O 1
ATOM 2916 N N . LEU B 1 44 ? -19.266 -47 -2.135 1 94.62 44 LEU B N 1
ATOM 2917 C CA . LEU B 1 44 ? -20.359 -47.562 -1.355 1 94.62 44 LEU B CA 1
ATOM 2918 C C . LEU B 1 44 ? -21.031 -46.5 -0.503 1 94.62 44 LEU B C 1
ATOM 2920 O O . LEU B 1 44 ? -20.562 -46.188 0.598 1 94.62 44 LEU B O 1
ATOM 2924 N N . ARG B 1 45 ? -22.109 -46.031 -0.832 1 92.31 45 ARG B N 1
ATOM 2925 C CA . ARG B 1 45 ? -22.812 -44.906 -0.206 1 92.31 45 ARG B CA 1
ATOM 2926 C C . ARG B 1 45 ? -23.156 -45.25 1.244 1 92.31 45 ARG B C 1
ATOM 2928 O O . ARG B 1 45 ? -23.203 -44.344 2.088 1 92.31 45 ARG B O 1
ATOM 2935 N N . THR B 1 46 ? -23.328 -46.469 1.469 1 93.94 46 THR B N 1
ATOM 2936 C CA . THR B 1 46 ? -23.719 -46.906 2.807 1 93.94 46 THR B CA 1
ATOM 2937 C C . THR B 1 46 ? -22.578 -46.719 3.799 1 93.94 46 THR B C 1
ATOM 2939 O O . THR B 1 46 ? -22.797 -46.719 5.012 1 93.94 46 THR B O 1
ATOM 2942 N N . GLU B 1 47 ? -21.453 -46.562 3.197 1 94.69 47 GLU B N 1
ATOM 2943 C CA . GLU B 1 47 ? -20.281 -46.406 4.059 1 94.69 47 GLU B CA 1
ATOM 2944 C C . GLU B 1 47 ? -19.938 -44.969 4.312 1 94.69 47 GLU B C 1
ATOM 2946 O O . GLU B 1 47 ? -18.984 -44.656 5.031 1 94.69 47 GLU B O 1
ATOM 2951 N N . THR B 1 48 ? -20.656 -44.125 3.795 1 94.69 48 THR B N 1
ATOM 2952 C CA . THR B 1 48 ? -20.297 -42.688 3.777 1 94.69 48 THR B CA 1
ATOM 2953 C C . THR B 1 48 ? -20.172 -42.156 5.195 1 94.69 48 THR B C 1
ATOM 2955 O O . THR B 1 48 ? -19.172 -41.531 5.527 1 94.69 48 THR B O 1
ATOM 2958 N N . SER B 1 49 ? -21.078 -42.406 6.066 1 96.38 49 SER B N 1
ATOM 2959 C CA . SER B 1 49 ? -21.062 -41.875 7.43 1 96.38 49 SER B CA 1
ATOM 2960 C C . SER B 1 49 ? -19.844 -42.375 8.195 1 96.38 49 SER B C 1
ATOM 2962 O O . SER B 1 49 ? -19.188 -41.594 8.891 1 96.38 49 SER B O 1
ATOM 2964 N N . ARG B 1 50 ? -19.688 -43.656 8.039 1 95.81 50 ARG B N 1
ATOM 2965 C CA . ARG B 1 50 ? -18.516 -44.219 8.703 1 95.81 50 ARG B CA 1
ATOM 2966 C C . ARG B 1 50 ? -17.219 -43.594 8.188 1 95.81 50 ARG B C 1
ATOM 2968 O O . ARG B 1 50 ? -16.344 -43.219 8.977 1 95.81 50 ARG B O 1
ATOM 2975 N N . LEU B 1 51 ? -17.109 -43.5 6.902 1 96 51 LEU B N 1
ATOM 2976 C CA . LEU B 1 51 ? -15.914 -42.938 6.27 1 96 51 LEU B CA 1
ATOM 2977 C C . LEU B 1 51 ? -15.672 -41.5 6.734 1 96 51 LEU B C 1
ATOM 2979 O O . LEU B 1 51 ? -14.539 -41.156 7.062 1 96 51 LEU B O 1
ATOM 2983 N N . VAL B 1 52 ? -16.656 -40.719 6.781 1 96.5 52 VAL B N 1
ATOM 2984 C CA . VAL B 1 52 ? -16.547 -39.312 7.191 1 96.5 52 VAL B CA 1
ATOM 2985 C C . VAL B 1 52 ? -16.062 -39.25 8.641 1 96.5 52 VAL B C 1
ATOM 2987 O O . VAL B 1 52 ? -15.18 -38.438 8.961 1 96.5 52 VAL B O 1
ATOM 2990 N N . ARG B 1 53 ? -16.609 -40.062 9.539 1 96.31 53 ARG B N 1
ATOM 2991 C CA . ARG B 1 53 ? -16.25 -40.094 10.945 1 96.31 53 ARG B CA 1
ATOM 2992 C C . ARG B 1 53 ? -14.781 -40.5 11.125 1 96.31 53 ARG B C 1
ATOM 2994 O O . ARG B 1 53 ? -14.039 -39.844 11.867 1 96.31 53 ARG B O 1
ATOM 3001 N N . GLU B 1 54 ? -14.445 -41.5 10.453 1 96.25 54 GLU B N 1
ATOM 3002 C CA . GLU B 1 54 ? -13.086 -42 10.586 1 96.25 54 GLU B CA 1
ATOM 3003 C C . GLU B 1 54 ? -12.078 -41.031 10 1 96.25 54 GLU B C 1
ATOM 3005 O O . GLU B 1 54 ? -11.008 -40.812 10.57 1 96.25 54 GLU B O 1
ATOM 3010 N N . LEU B 1 55 ? -12.422 -40.469 8.875 1 96 55 LEU B N 1
ATOM 3011 C CA . LEU B 1 55 ? -11.547 -39.5 8.242 1 96 55 LEU B CA 1
ATOM 3012 C C . LEU B 1 55 ? -11.398 -38.25 9.109 1 96 55 LEU B C 1
ATOM 3014 O O . LEU B 1 55 ? -10.312 -37.656 9.195 1 96 55 LEU B O 1
ATOM 3018 N N . ALA B 1 56 ? -12.453 -37.844 9.703 1 95.31 56 ALA B N 1
ATOM 3019 C CA . ALA B 1 56 ? -12.43 -36.656 10.578 1 95.31 56 ALA B CA 1
ATOM 3020 C C . ALA B 1 56 ? -11.461 -36.875 11.742 1 95.31 56 ALA B C 1
ATOM 3022 O O . ALA B 1 56 ? -10.797 -35.938 12.18 1 95.31 56 ALA B O 1
ATOM 3023 N N . ALA B 1 57 ? -11.414 -38.094 12.227 1 94.38 57 ALA B N 1
ATOM 3024 C CA . ALA B 1 57 ? -10.547 -38.438 13.344 1 94.38 57 ALA B CA 1
ATOM 3025 C C . ALA B 1 57 ? -9.094 -38.562 12.891 1 94.38 57 ALA B C 1
ATOM 3027 O O . ALA B 1 57 ? -8.18 -38.062 13.539 1 94.38 57 ALA B O 1
ATOM 3028 N N . ALA B 1 58 ? -8.914 -39.188 11.773 1 94.62 58 ALA B N 1
ATOM 3029 C CA . ALA B 1 58 ? -7.57 -39.562 11.312 1 94.62 58 ALA B CA 1
ATOM 3030 C C . ALA B 1 58 ? -6.898 -38.375 10.617 1 94.62 58 ALA B C 1
ATOM 3032 O O . ALA B 1 58 ? -5.684 -38.188 10.734 1 94.62 58 ALA B O 1
ATOM 3033 N N . ARG B 1 59 ? -7.699 -37.594 9.852 1 94.62 59 ARG B N 1
ATOM 3034 C CA . ARG B 1 59 ? -7.188 -36.469 9.047 1 94.62 59 ARG B CA 1
ATOM 3035 C C . ARG B 1 59 ? -8.117 -35.281 9.133 1 94.62 59 ARG B C 1
ATOM 3037 O O . ARG B 1 59 ? -8.781 -34.938 8.148 1 94.62 59 ARG B O 1
ATOM 3044 N N . PRO B 1 60 ? -8.039 -34.688 10.328 1 94.94 60 PRO B N 1
ATOM 3045 C CA . PRO B 1 60 ? -8.867 -33.5 10.422 1 94.94 60 PRO B CA 1
ATOM 3046 C C . PRO B 1 60 ? -8.453 -32.406 9.438 1 94.94 60 PRO B C 1
ATOM 3048 O O . PRO B 1 60 ? -7.262 -32.25 9.133 1 94.94 60 PRO B O 1
ATOM 3051 N N . LEU B 1 61 ? -9.391 -31.688 8.891 1 95 61 LEU B N 1
ATOM 3052 C CA . LEU B 1 61 ? -9.117 -30.609 7.945 1 95 61 LEU B CA 1
ATOM 3053 C C . LEU B 1 61 ? -8.82 -29.312 8.68 1 95 61 LEU B C 1
ATOM 3055 O O . LEU B 1 61 ? -9.414 -28.266 8.375 1 95 61 LEU B O 1
ATOM 3059 N N . THR B 1 62 ? -7.84 -29.281 9.461 1 94 62 THR B N 1
ATOM 3060 C CA . THR B 1 62 ? -7.52 -28.156 10.328 1 94 62 THR B CA 1
ATOM 3061 C C . THR B 1 62 ? -7.043 -26.953 9.508 1 94 62 THR B C 1
ATOM 3063 O O . THR B 1 62 ? -7.293 -25.797 9.867 1 94 62 THR B O 1
ATOM 3066 N N . GLU B 1 63 ? -6.449 -27.219 8.383 1 93.5 63 GLU B N 1
ATOM 3067 C CA . GLU B 1 63 ? -5.945 -26.156 7.531 1 93.5 63 GLU B CA 1
ATOM 3068 C C . GLU B 1 63 ? -7.047 -25.594 6.637 1 93.5 63 GLU B C 1
ATOM 3070 O O . GLU B 1 63 ? -6.898 -24.516 6.062 1 93.5 63 GLU B O 1
ATOM 3075 N N . LEU B 1 64 ? -8.055 -26.391 6.5 1 96.38 64 LEU B N 1
ATOM 3076 C CA . LEU B 1 64 ? -9.172 -26.031 5.625 1 96.38 64 LEU B CA 1
ATOM 3077 C C . LEU B 1 64 ? -10.508 -26.234 6.332 1 96.38 64 LEU B C 1
ATOM 3079 O O . LEU B 1 64 ? -11.375 -26.938 5.824 1 96.38 64 LEU B O 1
ATOM 3083 N N . PRO B 1 65 ? -10.656 -25.547 7.434 1 95.88 65 PRO B N 1
ATOM 3084 C CA . PRO B 1 65 ? -11.82 -25.797 8.281 1 95.88 65 PRO B CA 1
ATOM 3085 C C . PRO B 1 65 ? -13.133 -25.359 7.625 1 95.88 65 PRO B C 1
ATOM 3087 O O . PRO B 1 65 ? -14.211 -25.781 8.047 1 95.88 65 PRO B O 1
ATOM 3090 N N . HIS B 1 66 ? -12.992 -24.562 6.613 1 97.44 66 HIS B N 1
ATOM 3091 C CA . HIS B 1 66 ? -14.188 -24.016 5.969 1 97.44 66 HIS B CA 1
ATOM 3092 C C . HIS B 1 66 ? -14.758 -25.016 4.961 1 97.44 66 HIS B C 1
ATOM 3094 O O . HIS B 1 66 ? -15.875 -24.828 4.465 1 97.44 66 HIS B O 1
ATOM 3100 N N . LEU B 1 67 ? -14.133 -26.062 4.652 1 98.06 67 LEU B N 1
ATOM 3101 C CA . LEU B 1 67 ? -14.562 -27 3.635 1 98.06 67 LEU B CA 1
ATOM 3102 C C . LEU B 1 67 ? -15.406 -28.125 4.25 1 98.06 67 LEU B C 1
ATOM 3104 O O . LEU B 1 67 ? -15.086 -28.609 5.336 1 98.06 67 LEU B O 1
ATOM 3108 N N . LYS B 1 68 ? -16.453 -28.469 3.518 1 96.75 68 LYS B N 1
ATOM 3109 C CA . LYS B 1 68 ? -17.188 -29.672 3.879 1 96.75 68 LYS B CA 1
ATOM 3110 C C . LYS B 1 68 ? -16.453 -30.922 3.422 1 96.75 68 LYS B C 1
ATOM 3112 O O . LYS B 1 68 ? -15.766 -30.906 2.396 1 96.75 68 LYS B O 1
ATOM 3117 N N . ARG B 1 69 ? -16.625 -31.953 4.094 1 96.81 69 ARG B N 1
ATOM 3118 C CA . ARG B 1 69 ? -15.852 -33.156 3.842 1 96.81 69 ARG B CA 1
ATOM 3119 C C . ARG B 1 69 ? -16.359 -33.875 2.584 1 96.81 69 ARG B C 1
ATOM 3121 O O . ARG B 1 69 ? -15.562 -34.5 1.857 1 96.81 69 ARG B O 1
ATOM 3128 N N . VAL B 1 70 ? -17.641 -33.719 2.4 1 96.94 70 VAL B N 1
ATOM 3129 C CA . VAL B 1 70 ? -18.25 -34.5 1.33 1 96.94 70 VAL B CA 1
ATOM 3130 C C . VAL B 1 70 ? -18.859 -33.562 0.284 1 96.94 70 VAL B C 1
ATOM 3132 O O . VAL B 1 70 ? -19.391 -32.5 0.623 1 96.94 70 VAL B O 1
ATOM 3135 N N . ARG B 1 71 ? -18.734 -33.969 -0.957 1 96.5 71 ARG B N 1
ATOM 3136 C CA . ARG B 1 71 ? -19.328 -33.25 -2.068 1 96.5 71 ARG B CA 1
ATOM 3137 C C . ARG B 1 71 ? -20.188 -34.156 -2.934 1 96.5 71 ARG B C 1
ATOM 3139 O O . ARG B 1 71 ? -19.781 -35.312 -3.211 1 96.5 71 ARG B O 1
ATOM 3146 N N . ALA B 1 72 ? -21.328 -33.625 -3.297 1 93.12 72 ALA B N 1
ATOM 3147 C CA . ALA B 1 72 ? -22.203 -34.312 -4.25 1 93.12 72 ALA B CA 1
ATOM 3148 C C . ALA B 1 72 ? -22.156 -33.625 -5.617 1 93.12 72 ALA B C 1
ATOM 3150 O O . ALA B 1 72 ? -22.391 -32.406 -5.727 1 93.12 72 ALA B O 1
ATOM 3151 N N . ARG B 1 73 ? -21.781 -34.25 -6.684 1 86.38 73 ARG B N 1
ATOM 3152 C CA . ARG B 1 73 ? -21.703 -33.656 -8.016 1 86.38 73 ARG B CA 1
ATOM 3153 C C . ARG B 1 73 ? -23.047 -33.75 -8.742 1 86.38 73 ARG B C 1
ATOM 3155 O O . ARG B 1 73 ? -23.25 -33.125 -9.766 1 86.38 73 ARG B O 1
ATOM 3162 N N . GLY B 1 74 ? -23.922 -34.375 -8.18 1 79.75 74 GLY B N 1
ATOM 3163 C CA . GLY B 1 74 ? -25.25 -34.5 -8.766 1 79.75 74 GLY B CA 1
ATOM 3164 C C . GLY B 1 74 ? -25.375 -35.688 -9.703 1 79.75 74 GLY B C 1
ATOM 3165 O O . GLY B 1 74 ? -24.375 -36.281 -10.094 1 79.75 74 GLY B O 1
ATOM 3166 N N . GLY B 1 75 ? -26.5 -36 -10.008 1 81.94 75 GLY B N 1
ATOM 3167 C CA . GLY B 1 75 ? -26.844 -37.062 -10.93 1 81.94 75 GLY B CA 1
ATOM 3168 C C . GLY B 1 75 ? -26.453 -38.438 -10.406 1 81.94 75 GLY B C 1
ATOM 3169 O O . GLY B 1 75 ? -26.797 -38.812 -9.281 1 81.94 75 GLY B O 1
ATOM 3170 N N . THR B 1 76 ? -25.734 -39.188 -11.375 1 85.56 76 THR B N 1
ATOM 3171 C CA . THR B 1 76 ? -25.375 -40.562 -11.086 1 85.56 76 THR B CA 1
ATOM 3172 C C . THR B 1 76 ? -23.922 -40.656 -10.609 1 85.56 76 THR B C 1
ATOM 3174 O O . THR B 1 76 ? -23.422 -41.781 -10.344 1 85.56 76 THR B O 1
ATOM 3177 N N . GLN B 1 77 ? -23.391 -39.5 -10.344 1 88.5 77 GLN B N 1
ATOM 3178 C CA . GLN B 1 77 ? -21.984 -39.531 -9.93 1 88.5 77 GLN B CA 1
ATOM 3179 C C . GLN B 1 77 ? -21.859 -39.844 -8.445 1 88.5 77 GLN B C 1
ATOM 3181 O O . GLN B 1 77 ? -22.719 -39.469 -7.641 1 88.5 77 GLN B O 1
ATOM 3186 N N . PRO B 1 78 ? -20.828 -40.625 -8.109 1 91.5 78 PRO B N 1
ATOM 3187 C CA . PRO B 1 78 ? -20.625 -40.906 -6.688 1 91.5 78 PRO B CA 1
ATOM 3188 C C . PRO B 1 78 ? -20.297 -39.656 -5.871 1 91.5 78 PRO B C 1
ATOM 3190 O O . PRO B 1 78 ? -19.812 -38.688 -6.422 1 91.5 78 PRO B O 1
ATOM 3193 N N . LEU B 1 79 ? -20.625 -39.812 -4.594 1 95.94 79 LEU B N 1
ATOM 3194 C CA . LEU B 1 79 ? -20.125 -38.812 -3.654 1 95.94 79 LEU B CA 1
ATOM 3195 C C . LEU B 1 79 ? -18.609 -38.812 -3.613 1 95.94 79 LEU B C 1
ATOM 3197 O O . LEU B 1 79 ? -17.969 -39.812 -3.959 1 95.94 79 LEU B O 1
ATOM 3201 N N . GLU B 1 80 ? -18.125 -37.656 -3.334 1 97.5 80 GLU B N 1
ATOM 3202 C CA . GLU B 1 80 ? -16.688 -37.531 -3.154 1 97.5 80 GLU B CA 1
ATOM 3203 C C . GLU B 1 80 ? -16.344 -37.031 -1.755 1 97.5 80 GLU B C 1
ATOM 3205 O O . GLU B 1 80 ? -17.078 -36.25 -1.18 1 97.5 80 GLU B O 1
ATOM 3210 N N . VAL B 1 81 ? -15.25 -37.594 -1.222 1 97.44 81 VAL B N 1
ATOM 3211 C CA . VAL B 1 81 ? -14.836 -37.188 0.118 1 97.44 81 VAL B CA 1
ATOM 3212 C C . VAL B 1 81 ? -13.422 -36.625 0.07 1 97.44 81 VAL B C 1
ATOM 3214 O O . VAL B 1 81 ? -12.562 -37.125 -0.645 1 97.44 81 VAL B O 1
ATOM 3217 N N . LEU B 1 82 ? -13.227 -35.531 0.777 1 97.19 82 LEU B N 1
ATOM 3218 C CA . LEU B 1 82 ? -11.906 -34.906 0.88 1 97.19 82 LEU B CA 1
ATOM 3219 C C . LEU B 1 82 ? -11.008 -35.688 1.822 1 97.19 82 LEU B C 1
ATOM 3221 O O . LEU B 1 82 ? -11.414 -36.031 2.939 1 97.19 82 LEU B O 1
ATOM 3225 N N . LEU B 1 83 ? -9.875 -35.969 1.372 1 96.06 83 LEU B N 1
ATOM 3226 C CA . LEU B 1 83 ? -8.961 -36.75 2.186 1 96.06 83 LEU B CA 1
ATOM 3227 C C . LEU B 1 83 ? -7.992 -35.875 2.943 1 96.06 83 LEU B C 1
ATOM 3229 O O . LEU B 1 83 ? -7.902 -35.938 4.172 1 96.06 83 LEU B O 1
ATOM 3233 N N . CYS B 1 84 ? -7.25 -35.094 2.262 1 94.44 84 CYS B N 1
ATOM 3234 C CA . CYS B 1 84 ? -6.258 -34.219 2.885 1 94.44 84 CYS B CA 1
ATOM 3235 C C . CYS B 1 84 ? -5.727 -33.188 1.887 1 94.44 84 CYS B C 1
ATOM 3237 O O . CYS B 1 84 ? -5.895 -33.344 0.677 1 94.44 84 CYS B O 1
ATOM 3239 N N . PRO B 1 85 ? -5.102 -32.125 2.383 1 94.44 85 PRO B N 1
ATOM 3240 C CA . PRO B 1 85 ? -4.422 -31.172 1.491 1 94.44 85 PRO B CA 1
ATOM 3241 C C . PRO B 1 85 ? -3.227 -31.797 0.775 1 94.44 85 PRO B C 1
ATOM 3243 O O . PRO B 1 85 ? -2.549 -32.656 1.338 1 94.44 85 PRO B O 1
ATOM 3246 N N . ALA B 1 86 ? -2.975 -31.531 -0.502 1 90.56 86 ALA B N 1
ATOM 3247 C CA . ALA B 1 86 ? -1.919 -32.156 -1.301 1 90.56 86 ALA B CA 1
ATOM 3248 C C . ALA B 1 86 ? -0.599 -31.391 -1.142 1 90.56 86 ALA B C 1
ATOM 3250 O O . ALA B 1 86 ? 0.467 -31.922 -1.46 1 90.56 86 ALA B O 1
ATOM 3251 N N . GLY B 1 87 ? -0.481 -30.281 -0.418 1 78.19 87 GLY B N 1
ATOM 3252 C CA . GLY B 1 87 ? 0.741 -29.5 -0.302 1 78.19 87 GLY B CA 1
ATOM 3253 C C . GLY B 1 87 ? 1.119 -28.797 -1.587 1 78.19 87 GLY B C 1
ATOM 3254 O O . GLY B 1 87 ? 0.365 -28.812 -2.562 1 78.19 87 GLY B O 1
ATOM 3255 N N . PRO B 1 88 ? 2.301 -28.25 -1.729 1 73 88 PRO B N 1
ATOM 3256 C CA . PRO B 1 88 ? 2.695 -27.406 -2.854 1 73 88 PRO B CA 1
ATOM 3257 C C . PRO B 1 88 ? 3.127 -28.203 -4.078 1 73 88 PRO B C 1
ATOM 3259 O O . PRO B 1 88 ? 3.047 -27.719 -5.207 1 73 88 PRO B O 1
ATOM 3262 N N . TRP B 1 89 ? 3.605 -29.438 -3.867 1 67.62 89 TRP B N 1
ATOM 3263 C CA . TRP B 1 89 ? 4.051 -30.266 -4.977 1 67.62 89 TRP B CA 1
ATOM 3264 C C . TRP B 1 89 ? 3.322 -31.609 -4.977 1 67.62 89 TRP B C 1
ATOM 3266 O O . TRP B 1 89 ? 3.887 -32.625 -4.57 1 67.62 89 TRP B O 1
ATOM 3276 N N . PRO B 1 90 ? 2.078 -31.438 -5.477 1 72.94 90 PRO B N 1
ATOM 3277 C CA . PRO B 1 90 ? 1.296 -32.656 -5.359 1 72.94 90 PRO B CA 1
ATOM 3278 C C . PRO B 1 90 ? 1.666 -33.719 -6.418 1 72.94 90 PRO B C 1
ATOM 3280 O O . PRO B 1 90 ? 1.979 -33.344 -7.559 1 72.94 90 PRO B O 1
ATOM 3283 N N . GLY B 1 91 ? 1.965 -34.875 -5.984 1 71.12 91 GLY B N 1
ATOM 3284 C CA . GLY B 1 91 ? 2.15 -35.969 -6.918 1 71.12 91 GLY B CA 1
ATOM 3285 C C . GLY B 1 91 ? 0.886 -36.312 -7.672 1 71.12 91 GLY B C 1
ATOM 3286 O O . GLY B 1 91 ? -0.222 -36.156 -7.164 1 71.12 91 GLY B O 1
ATOM 3287 N N . ALA B 1 92 ? 0.918 -36.562 -8.969 1 68.38 92 ALA B N 1
ATOM 3288 C CA . ALA B 1 92 ? -0.229 -36.875 -9.82 1 68.38 92 ALA B CA 1
ATOM 3289 C C . ALA B 1 92 ? -1.007 -38.062 -9.305 1 68.38 92 ALA B C 1
ATOM 3291 O O . ALA B 1 92 ? -2.238 -38.094 -9.375 1 68.38 92 ALA B O 1
ATOM 3292 N N . SER B 1 93 ? -0.308 -39.031 -8.828 1 80.12 93 SER B N 1
ATOM 3293 C CA . SER B 1 93 ? -1.021 -40.25 -8.414 1 80.12 93 SER B CA 1
ATOM 3294 C C . SER B 1 93 ? -0.559 -40.719 -7.039 1 80.12 93 SER B C 1
ATOM 3296 O O . SER B 1 93 ? 0.642 -40.812 -6.785 1 80.12 93 SER B O 1
ATOM 3298 N N . ARG B 1 94 ? -1.508 -40.594 -6.031 1 87.88 94 ARG B N 1
ATOM 3299 C CA . ARG B 1 94 ? -1.253 -41.125 -4.695 1 87.88 94 ARG B CA 1
ATOM 3300 C C . ARG B 1 94 ? -2.268 -42.219 -4.328 1 87.88 94 ARG B C 1
ATOM 3302 O O . ARG B 1 94 ? -3.406 -42.188 -4.797 1 87.88 94 ARG B O 1
ATOM 3309 N N . THR B 1 95 ? -1.737 -43.188 -3.568 1 90.81 95 THR B N 1
ATOM 3310 C CA . THR B 1 95 ? -2.631 -44.25 -3.107 1 90.81 95 THR B CA 1
ATOM 3311 C C . THR B 1 95 ? -3.264 -43.875 -1.771 1 90.81 95 THR B C 1
ATOM 3313 O O . THR B 1 95 ? -2.773 -43 -1.07 1 90.81 95 THR B O 1
ATOM 3316 N N . LEU B 1 96 ? -4.355 -44.562 -1.489 1 94.06 96 LEU B N 1
ATOM 3317 C CA . LEU B 1 96 ? -5.008 -44.375 -0.199 1 94.06 96 LEU B CA 1
ATOM 3318 C C . LEU B 1 96 ? -4.047 -44.656 0.947 1 94.06 96 LEU B C 1
ATOM 3320 O O . LEU B 1 96 ? -4.051 -43.969 1.962 1 94.06 96 LEU B O 1
ATOM 3324 N N . ALA B 1 97 ? -3.23 -45.656 0.743 1 91.44 97 ALA B N 1
ATOM 3325 C CA . ALA B 1 97 ? -2.283 -46.062 1.772 1 91.44 97 ALA B CA 1
ATOM 3326 C C . ALA B 1 97 ? -1.253 -45 2.045 1 91.44 97 ALA B C 1
ATOM 3328 O O . ALA B 1 97 ? -0.757 -44.844 3.166 1 91.44 97 ALA B O 1
ATOM 3329 N N . GLU B 1 98 ? -1.007 -44.219 1.09 1 91.06 98 GLU B N 1
ATOM 3330 C CA . GLU B 1 98 ? -0.036 -43.125 1.224 1 91.06 98 GLU B CA 1
ATOM 3331 C C . GLU B 1 98 ? -0.659 -41.906 1.895 1 91.06 98 GLU B C 1
ATOM 3333 O O . GLU B 1 98 ? 0.037 -41.125 2.553 1 91.06 98 GLU B O 1
ATOM 3338 N N . LEU B 1 99 ? -1.953 -41.812 1.729 1 92.88 99 LEU B N 1
ATOM 3339 C CA . LEU B 1 99 ? -2.625 -40.562 2.131 1 92.88 99 LEU B CA 1
ATOM 3340 C C . LEU B 1 99 ? -3.244 -40.719 3.516 1 92.88 99 LEU B C 1
ATOM 3342 O O . LEU B 1 99 ? -3.443 -39.719 4.219 1 92.88 99 LEU B O 1
ATOM 3346 N N . LEU B 1 100 ? -3.566 -41.938 3.869 1 92.94 100 LEU B N 1
ATOM 3347 C CA . LEU B 1 100 ? -4.27 -42.156 5.125 1 92.94 100 LEU B CA 1
ATOM 3348 C C . LEU B 1 100 ? -3.4 -42.969 6.086 1 92.94 100 LEU B C 1
ATOM 3350 O O . LEU B 1 100 ? -2.666 -43.875 5.668 1 92.94 100 LEU B O 1
ATOM 3354 N N . PRO B 1 101 ? -3.461 -42.531 7.352 1 89.06 101 PRO B N 1
ATOM 3355 C CA . PRO B 1 101 ? -2.709 -43.312 8.336 1 89.06 101 PRO B CA 1
ATOM 3356 C C . PRO B 1 101 ? -3.203 -44.781 8.445 1 89.06 101 PRO B C 1
ATOM 3358 O O . PRO B 1 101 ? -4.41 -45 8.406 1 89.06 101 PRO B O 1
ATOM 3361 N N . ASP B 1 102 ? -2.244 -45.656 8.531 1 81.69 102 ASP B N 1
ATOM 3362 C CA . ASP B 1 102 ? -2.527 -47.094 8.562 1 81.69 102 ASP B CA 1
ATOM 3363 C C . ASP B 1 102 ? -3.43 -47.438 9.742 1 81.69 102 ASP B C 1
ATOM 3365 O O . ASP B 1 102 ? -3.17 -47.031 10.875 1 81.69 102 ASP B O 1
ATOM 3369 N N . GLY B 1 103 ? -4.445 -48.125 9.453 1 81.81 103 GLY B N 1
ATOM 3370 C CA . GLY B 1 103 ? -5.281 -48.75 10.461 1 81.81 103 GLY B CA 1
ATOM 3371 C C . GLY B 1 103 ? -6.312 -47.812 11.047 1 81.81 103 GLY B C 1
ATOM 3372 O O . GLY B 1 103 ? -7.18 -48.219 11.82 1 81.81 103 GLY B O 1
ATOM 3373 N N . TRP B 1 104 ? -6.293 -46.562 10.727 1 87.31 104 TRP B N 1
ATOM 3374 C CA . TRP B 1 104 ? -7.203 -45.625 11.352 1 87.31 104 TRP B CA 1
ATOM 3375 C C . TRP B 1 104 ? -8.477 -45.469 10.531 1 87.31 104 TRP B C 1
ATOM 3377 O O . TRP B 1 104 ? -9.531 -45.125 11.062 1 87.31 104 TRP B O 1
ATOM 3387 N N . VAL B 1 105 ? -8.312 -45.719 9.234 1 92.69 105 VAL B N 1
ATOM 3388 C CA . VAL B 1 105 ? -9.469 -45.562 8.352 1 92.69 105 VAL B CA 1
ATOM 3389 C C . VAL B 1 105 ? -9.688 -46.844 7.559 1 92.69 105 VAL B C 1
ATOM 3391 O O . VAL B 1 105 ? -8.766 -47.344 6.926 1 92.69 105 VAL B O 1
ATOM 3394 N N . ASP B 1 106 ? -10.844 -47.438 7.742 1 93.62 106 ASP B N 1
ATOM 3395 C CA . ASP B 1 106 ? -11.266 -48.531 6.859 1 93.62 106 ASP B CA 1
ATOM 3396 C C . ASP B 1 106 ? -11.602 -48 5.465 1 93.62 106 ASP B C 1
ATOM 3398 O O . ASP B 1 106 ? -12.625 -47.344 5.273 1 93.62 106 ASP B O 1
ATOM 3402 N N . VAL B 1 107 ? -10.797 -48.375 4.477 1 94.38 107 VAL B N 1
ATOM 3403 C CA . VAL B 1 107 ? -10.875 -47.75 3.16 1 94.38 107 VAL B CA 1
ATOM 3404 C C . VAL B 1 107 ? -11.93 -48.438 2.312 1 94.38 107 VAL B C 1
ATOM 3406 O O . VAL B 1 107 ? -12.117 -48.125 1.141 1 94.38 107 VAL B O 1
ATOM 3409 N N . ARG B 1 108 ? -12.633 -49.344 3 1 92.12 108 ARG B N 1
ATOM 3410 C CA . ARG B 1 108 ? -13.734 -49.969 2.285 1 92.12 108 ARG B CA 1
ATOM 3411 C C . ARG B 1 108 ? -14.742 -48.938 1.806 1 92.12 108 ARG B C 1
ATOM 3413 O O . ARG B 1 108 ? -15.172 -48.062 2.58 1 92.12 108 ARG B O 1
ATOM 3420 N N . GLY B 1 109 ? -15.031 -48.969 0.501 1 93.56 109 GLY B N 1
ATOM 3421 C CA . GLY B 1 109 ? -16.016 -48.031 -0.058 1 93.56 109 GLY B CA 1
ATOM 3422 C C . GLY B 1 109 ? -15.383 -46.844 -0.727 1 93.56 109 GLY B C 1
ATOM 3423 O O . GLY B 1 109 ? -16.078 -46.031 -1.34 1 93.56 109 GLY B O 1
ATOM 3424 N N . LEU B 1 110 ? -14.078 -46.719 -0.578 1 95.5 110 LEU B N 1
ATOM 3425 C CA . LEU B 1 110 ? -13.391 -45.594 -1.194 1 95.5 110 LEU B CA 1
ATOM 3426 C C . LEU B 1 110 ? -12.773 -46 -2.529 1 95.5 110 LEU B C 1
ATOM 3428 O O . LEU B 1 110 ? -12.25 -47.094 -2.666 1 95.5 110 LEU B O 1
ATOM 3432 N N . GLY B 1 111 ? -12.883 -45.125 -3.461 1 95.56 111 GLY B N 1
ATOM 3433 C CA . GLY B 1 111 ? -12.188 -45.312 -4.723 1 95.56 111 GLY B CA 1
ATOM 3434 C C . GLY B 1 111 ? -10.789 -44.719 -4.727 1 95.56 111 GLY B C 1
ATOM 3435 O O . GLY B 1 111 ? -10.266 -44.344 -3.68 1 95.56 111 GLY B O 1
ATOM 3436 N N . GLU B 1 112 ? -10.195 -44.719 -5.93 1 95.19 112 GLU B N 1
ATOM 3437 C CA . GLU B 1 112 ? -8.844 -44.188 -6.086 1 95.19 112 GLU B CA 1
ATOM 3438 C C . GLU B 1 112 ? -8.812 -42.656 -5.867 1 95.19 112 GLU B C 1
ATOM 3440 O O . GLU B 1 112 ? -9.664 -41.938 -6.387 1 95.19 112 GLU B O 1
ATOM 3445 N N . PRO B 1 113 ? -7.844 -42.281 -5.051 1 95.81 113 PRO B N 1
ATOM 3446 C CA . PRO B 1 113 ? -7.738 -40.844 -4.805 1 95.81 113 PRO B CA 1
ATOM 3447 C C . PRO B 1 113 ? -7.422 -40.062 -6.074 1 95.81 113 PRO B C 1
ATOM 3449 O O . PRO B 1 113 ? -6.852 -40.594 -7.02 1 95.81 113 PRO B O 1
ATOM 3452 N N . PHE B 1 114 ? -7.883 -38.844 -6.109 1 94.69 114 PHE B N 1
ATOM 3453 C CA . PHE B 1 114 ? -7.578 -37.906 -7.199 1 94.69 114 PHE B CA 1
ATOM 3454 C C . PHE B 1 114 ? -7.375 -36.5 -6.676 1 94.69 114 PHE B C 1
ATOM 3456 O O . PHE B 1 114 ? -7.77 -36.188 -5.551 1 94.69 114 PHE B O 1
ATOM 3463 N N . LEU B 1 115 ? -6.664 -35.75 -7.496 1 94.19 115 LEU B N 1
ATOM 3464 C CA . LEU B 1 115 ? -6.422 -34.344 -7.137 1 94.19 115 LEU B CA 1
ATOM 3465 C C . LEU B 1 115 ? -7.625 -33.5 -7.484 1 94.19 115 LEU B C 1
ATOM 3467 O O . LEU B 1 115 ? -8.234 -33.656 -8.539 1 94.19 115 LEU B O 1
ATOM 3471 N N . VAL B 1 116 ? -7.949 -32.594 -6.574 1 94.25 116 VAL B N 1
ATOM 3472 C CA . VAL B 1 116 ? -9.016 -31.609 -6.812 1 94.25 116 VAL B CA 1
ATOM 3473 C C . VAL B 1 116 ? -8.57 -30.234 -6.355 1 94.25 116 VAL B C 1
ATOM 3475 O O . VAL B 1 116 ? -7.676 -30.109 -5.516 1 94.25 116 VAL B O 1
ATOM 3478 N N . GLN B 1 117 ? -9.195 -29.203 -7.012 1 95.06 117 GLN B N 1
ATOM 3479 C CA . GLN B 1 117 ? -8.984 -27.828 -6.582 1 95.06 117 GLN B CA 1
ATOM 3480 C C . GLN B 1 117 ? -10.078 -27.375 -5.621 1 95.06 117 GLN B C 1
ATOM 3482 O O . GLN B 1 117 ? -11.266 -27.422 -5.957 1 95.06 117 GLN B O 1
ATOM 3487 N N . VAL B 1 118 ? -9.602 -27 -4.438 1 97.19 118 VAL B N 1
ATOM 3488 C CA . VAL B 1 118 ? -10.57 -26.547 -3.445 1 97.19 118 VAL B CA 1
ATOM 3489 C C . VAL B 1 118 ? -10.25 -25.125 -3.004 1 97.19 118 VAL B C 1
ATOM 3491 O O . VAL B 1 118 ? -9.117 -24.656 -3.16 1 97.19 118 VAL B O 1
ATOM 3494 N N . PRO B 1 119 ? -11.234 -24.406 -2.484 1 97.44 119 PRO B N 1
ATOM 3495 C CA . PRO B 1 119 ? -10.945 -23.062 -2.004 1 97.44 119 PRO B CA 1
ATOM 3496 C C . PRO B 1 119 ? -9.922 -23.047 -0.868 1 97.44 119 PRO B C 1
ATOM 3498 O O . PRO B 1 119 ? -10.078 -23.75 0.123 1 97.44 119 PRO B O 1
ATOM 3501 N N . ALA B 1 120 ? -8.961 -22.188 -0.943 1 96.44 120 ALA B N 1
ATOM 3502 C CA . ALA B 1 120 ? -7.852 -22.141 0.007 1 96.44 120 ALA B CA 1
ATOM 3503 C C . ALA B 1 120 ? -8.258 -21.406 1.282 1 96.44 120 ALA B C 1
ATOM 3505 O O . ALA B 1 120 ? -7.633 -21.594 2.332 1 96.44 120 ALA B O 1
ATOM 3506 N N . ARG B 1 121 ? -9.297 -20.547 1.11 1 95.62 121 ARG B N 1
ATOM 3507 C CA . ARG B 1 121 ? -9.766 -19.75 2.242 1 95.62 121 ARG B CA 1
ATOM 3508 C C . ARG B 1 121 ? -11.289 -19.672 2.268 1 95.62 121 ARG B C 1
ATOM 3510 O O . ARG B 1 121 ? -11.938 -19.844 1.235 1 95.62 121 ARG B O 1
ATOM 3517 N N . ALA B 1 122 ? -11.766 -19.375 3.488 1 96.06 122 ALA B N 1
ATOM 3518 C CA . ALA B 1 122 ? -13.211 -19.188 3.625 1 96.06 122 ALA B CA 1
ATOM 3519 C C . ALA B 1 122 ? -13.664 -17.938 2.871 1 96.06 122 ALA B C 1
ATOM 3521 O O . ALA B 1 122 ? -12.992 -16.906 2.896 1 96.06 122 ALA B O 1
ATOM 3522 N N . PRO B 1 123 ? -14.766 -18.125 2.166 1 95.62 123 PRO B N 1
ATOM 3523 C CA . PRO B 1 123 ? -15.305 -16.938 1.49 1 95.62 123 PRO B CA 1
ATOM 3524 C C . PRO B 1 123 ? -15.781 -15.875 2.469 1 95.62 123 PRO B C 1
ATOM 3526 O O . PRO B 1 123 ? -16.312 -16.188 3.533 1 95.62 123 PRO B O 1
ATOM 3529 N N . LEU B 1 124 ? -15.602 -14.609 2.053 1 93.69 124 LEU B N 1
ATOM 3530 C CA . LEU B 1 124 ? -15.938 -13.492 2.928 1 93.69 124 LEU B CA 1
ATOM 3531 C C . LEU B 1 124 ? -17.156 -12.75 2.412 1 93.69 124 LEU B C 1
ATOM 3533 O O . LEU B 1 124 ? -17.766 -11.969 3.146 1 93.69 124 LEU B O 1
ATOM 3537 N N . THR B 1 125 ? -17.469 -12.984 1.21 1 93.88 125 THR B N 1
ATOM 3538 C CA . THR B 1 125 ? -18.625 -12.352 0.579 1 93.88 125 THR B CA 1
ATOM 3539 C C . THR B 1 125 ? -19.469 -13.383 -0.167 1 93.88 125 THR B C 1
ATOM 3541 O O . THR B 1 125 ? -19 -14.492 -0.436 1 93.88 125 THR B O 1
ATOM 3544 N N . ARG B 1 126 ? -20.656 -13.023 -0.481 1 92.69 126 ARG B N 1
ATOM 3545 C CA . ARG B 1 126 ? -21.562 -13.922 -1.186 1 92.69 126 ARG B CA 1
ATOM 3546 C C . ARG B 1 126 ? -21.016 -14.297 -2.555 1 92.69 126 ARG B C 1
ATOM 3548 O O . ARG B 1 126 ? -20.984 -15.477 -2.916 1 92.69 126 ARG B O 1
ATOM 3555 N N . PRO B 1 127 ? -20.562 -13.336 -3.307 1 93.38 127 PRO B N 1
ATOM 3556 C CA . PRO B 1 127 ? -19.969 -13.734 -4.59 1 93.38 127 PRO B CA 1
ATOM 3557 C C . PRO B 1 127 ? -18.797 -14.695 -4.426 1 93.38 127 PRO B C 1
ATOM 3559 O O . PRO B 1 127 ? -18.656 -15.656 -5.191 1 93.38 127 PRO B O 1
ATOM 3562 N N . GLN B 1 128 ? -17.938 -14.461 -3.443 1 95 128 GLN B N 1
ATOM 3563 C CA . GLN B 1 128 ? -16.859 -15.391 -3.154 1 95 128 GLN B CA 1
ATOM 3564 C C . GLN B 1 128 ? -17.391 -16.766 -2.797 1 95 128 GLN B C 1
ATOM 3566 O O . GLN B 1 128 ? -16.844 -17.781 -3.225 1 95 128 GLN B O 1
ATOM 3571 N N . PHE B 1 129 ? -18.484 -16.812 -2.053 1 96.38 129 PHE B N 1
ATOM 3572 C CA . PHE B 1 129 ? -19.094 -18.078 -1.645 1 96.38 129 PHE B CA 1
ATOM 3573 C C . PHE B 1 129 ? -19.594 -18.844 -2.855 1 96.38 129 PHE B C 1
ATOM 3575 O O . PHE B 1 129 ? -19.328 -20.047 -2.994 1 96.38 129 PHE B O 1
ATOM 3582 N N . GLU B 1 130 ? -20.266 -18.125 -3.684 1 95.56 130 GLU B N 1
ATOM 3583 C CA . GLU B 1 130 ? -20.812 -18.75 -4.883 1 95.56 130 GLU B CA 1
ATOM 3584 C C . GLU B 1 130 ? -19.703 -19.312 -5.773 1 95.56 130 GLU B C 1
ATOM 3586 O O . GLU B 1 130 ? -19.844 -20.422 -6.316 1 95.56 130 GLU B O 1
ATOM 3591 N N . ALA B 1 131 ? -18.656 -18.656 -5.879 1 96.75 131 ALA B N 1
ATOM 3592 C CA . ALA B 1 131 ? -17.516 -19.125 -6.66 1 96.75 131 ALA B CA 1
ATOM 3593 C C . ALA B 1 131 ? -16.828 -20.297 -5.977 1 96.75 131 ALA B C 1
ATOM 3595 O O . ALA B 1 131 ? -16.484 -21.281 -6.625 1 96.75 131 ALA B O 1
ATOM 3596 N N . ALA B 1 132 ? -16.641 -20.141 -4.715 1 97.19 132 ALA B N 1
ATOM 3597 C CA . ALA B 1 132 ? -15.992 -21.203 -3.938 1 97.19 132 ALA B CA 1
ATOM 3598 C C . ALA B 1 132 ? -16.797 -22.5 -3.977 1 97.19 132 ALA B C 1
ATOM 3600 O O . ALA B 1 132 ? -16.234 -23.578 -4.156 1 97.19 132 ALA B O 1
ATOM 3601 N N . ALA B 1 133 ? -18.094 -22.344 -3.871 1 96 133 ALA B N 1
ATOM 3602 C CA . ALA B 1 133 ? -19 -23.484 -3.785 1 96 133 ALA B CA 1
ATOM 3603 C C . ALA B 1 133 ? -19 -24.281 -5.086 1 96 133 ALA B C 1
ATOM 3605 O O . ALA B 1 133 ? -19.344 -25.469 -5.098 1 96 133 ALA B O 1
ATOM 3606 N N . ARG B 1 134 ? -18.625 -23.625 -6.137 1 95.25 134 ARG B N 1
ATOM 3607 C CA . ARG B 1 134 ? -18.547 -24.312 -7.422 1 95.25 134 ARG B CA 1
ATOM 3608 C C . ARG B 1 134 ? -17.391 -25.312 -7.438 1 95.25 134 ARG B C 1
ATOM 3610 O O . ARG B 1 134 ? -17.438 -26.312 -8.164 1 95.25 134 ARG B O 1
ATOM 3617 N N . HIS B 1 135 ? -16.422 -25.109 -6.66 1 96.5 135 HIS B N 1
ATOM 3618 C CA . HIS B 1 135 ? -15.266 -25.984 -6.621 1 96.5 135 HIS B CA 1
ATOM 3619 C C . HIS B 1 135 ? -15.43 -27.078 -5.574 1 96.5 135 HIS B C 1
ATOM 3621 O O . HIS B 1 135 ? -15.141 -28.25 -5.836 1 96.5 135 HIS B O 1
ATOM 3627 N N . TRP B 1 136 ? -15.906 -26.703 -4.43 1 97.25 136 TRP B N 1
ATOM 3628 C CA . TRP B 1 136 ? -16.172 -27.625 -3.328 1 97.25 136 TRP B CA 1
ATOM 3629 C C . TRP B 1 136 ? -17.141 -27 -2.32 1 97.25 136 TRP B C 1
ATOM 3631 O O . TRP B 1 136 ? -17.047 -25.812 -2.014 1 97.25 136 TRP B O 1
ATOM 3641 N N . PRO B 1 137 ? -18 -27.859 -1.812 1 96.81 137 PRO B N 1
ATOM 3642 C CA . PRO B 1 137 ? -18.906 -27.312 -0.796 1 96.81 137 PRO B CA 1
ATOM 3643 C C . PRO B 1 137 ? -18.156 -26.625 0.345 1 96.81 137 PRO B C 1
ATOM 3645 O O . PRO B 1 137 ? -17.281 -27.219 0.956 1 96.81 137 PRO B O 1
ATOM 3648 N N . THR B 1 138 ? -18.484 -25.359 0.639 1 96.94 138 THR B N 1
ATOM 3649 C CA . THR B 1 138 ? -17.75 -24.484 1.543 1 96.94 138 THR B CA 1
ATOM 3650 C C . THR B 1 138 ? -18.688 -23.797 2.523 1 96.94 138 THR B C 1
ATOM 3652 O O . THR B 1 138 ? -19.766 -23.344 2.145 1 96.94 138 THR B O 1
ATOM 3655 N N . ALA B 1 139 ? -18.25 -23.75 3.758 1 96.06 139 ALA B N 1
ATOM 3656 C CA . ALA B 1 139 ? -19.016 -23 4.75 1 96.06 139 ALA B CA 1
ATOM 3657 C C . ALA B 1 139 ? -18.906 -21.5 4.5 1 96.06 139 ALA B C 1
ATOM 3659 O O . ALA B 1 139 ? -17.859 -21 4.066 1 96.06 139 ALA B O 1
ATOM 3660 N N . PHE B 1 140 ? -20.062 -20.828 4.816 1 94.81 140 PHE B N 1
ATOM 3661 C CA . PHE B 1 140 ? -20.109 -19.391 4.59 1 94.81 140 PHE B CA 1
ATOM 3662 C C . PHE B 1 140 ? -20.922 -18.688 5.68 1 94.81 140 PHE B C 1
ATOM 3664 O O . PHE B 1 140 ? -22.078 -19.047 5.922 1 94.81 140 PHE B O 1
ATOM 3671 N N . HIS B 1 141 ? -20.188 -17.766 6.379 1 93.5 141 HIS B N 1
ATOM 3672 C CA . HIS B 1 141 ? -20.875 -16.875 7.316 1 93.5 141 HIS B CA 1
ATOM 3673 C C . HIS B 1 141 ? -21.125 -15.508 6.691 1 93.5 141 HIS B C 1
ATOM 3675 O O . HIS B 1 141 ? -20.234 -14.664 6.625 1 93.5 141 HIS B O 1
ATOM 3681 N N . GLU B 1 142 ? -22.328 -15.32 6.414 1 91.06 142 GLU B N 1
ATOM 3682 C CA . GLU B 1 142 ? -22.672 -14.141 5.641 1 91.06 142 GLU B CA 1
ATOM 3683 C C . GLU B 1 142 ? -22.781 -12.906 6.535 1 91.06 142 GLU B C 1
ATOM 3685 O O . GLU B 1 142 ? -23.422 -12.953 7.594 1 91.06 142 GLU B O 1
ATOM 3690 N N . ASN B 1 143 ? -22.078 -11.922 6.125 1 90.19 143 ASN B N 1
ATOM 3691 C CA . ASN B 1 143 ? -22.328 -10.594 6.676 1 90.19 143 ASN B CA 1
ATOM 3692 C C . ASN B 1 143 ? -23.469 -9.883 5.934 1 90.19 143 ASN B C 1
ATOM 3694 O O . ASN B 1 143 ? -23.266 -9.406 4.812 1 90.19 143 ASN B O 1
ATOM 3698 N N . LYS B 1 144 ? -24.578 -9.797 6.535 1 89.88 144 LYS B N 1
ATOM 3699 C CA . LYS B 1 144 ? -25.781 -9.32 5.875 1 89.88 144 LYS B CA 1
ATOM 3700 C C . LYS B 1 144 ? -25.625 -7.879 5.395 1 89.88 144 LYS B C 1
ATOM 3702 O O . LYS B 1 144 ? -26.062 -7.531 4.293 1 89.88 144 LYS B O 1
ATOM 3707 N N . ARG B 1 145 ? -25.047 -7.117 6.176 1 88.81 145 ARG B N 1
ATOM 3708 C CA . ARG B 1 145 ? -24.859 -5.719 5.801 1 88.81 145 ARG B CA 1
ATOM 3709 C C . ARG B 1 145 ? -23.969 -5.602 4.562 1 88.81 145 ARG B C 1
ATOM 3711 O O . ARG B 1 145 ? -24.281 -4.84 3.643 1 88.81 145 ARG B O 1
ATOM 3718 N N . THR B 1 146 ? -22.953 -6.363 4.578 1 88.94 146 THR B N 1
ATOM 3719 C CA . THR B 1 146 ? -22.062 -6.355 3.426 1 88.94 146 THR B CA 1
ATOM 3720 C C . THR B 1 146 ? -22.797 -6.844 2.176 1 88.94 146 THR B C 1
ATOM 3722 O O . THR B 1 146 ? -22.641 -6.27 1.097 1 88.94 146 THR B O 1
ATOM 3725 N N . SER B 1 147 ? -23.594 -7.801 2.348 1 90.62 147 SER B N 1
ATOM 3726 C CA . SER B 1 147 ? -24.359 -8.336 1.223 1 90.62 147 SER B CA 1
ATOM 3727 C C . SER B 1 147 ? -25.359 -7.305 0.689 1 90.62 147 SER B C 1
ATOM 3729 O O . SER B 1 147 ? -25.484 -7.137 -0.525 1 90.62 147 SER B O 1
ATOM 3731 N N . GLN B 1 148 ? -25.953 -6.66 1.561 1 90.38 148 GLN B N 1
ATOM 3732 C CA . GLN B 1 148 ? -26.891 -5.613 1.164 1 90.38 148 GLN B CA 1
ATOM 3733 C C . GLN B 1 148 ? -26.172 -4.48 0.439 1 90.38 148 GLN B C 1
ATOM 3735 O O . GLN B 1 148 ? -26.672 -3.965 -0.566 1 90.38 148 GLN B O 1
ATOM 3740 N N . ALA B 1 149 ? -25.094 -4.148 0.932 1 90.31 149 ALA B N 1
ATOM 3741 C CA . ALA B 1 149 ? -24.312 -3.074 0.329 1 90.31 149 ALA B CA 1
ATOM 3742 C C . ALA B 1 149 ? -23.875 -3.443 -1.084 1 90.31 149 ALA B C 1
ATOM 3744 O O . ALA B 1 149 ? -23.969 -2.631 -2.006 1 90.31 149 ALA B O 1
ATOM 3745 N N . LEU B 1 150 ? -23.453 -4.633 -1.215 1 89.69 150 LEU B N 1
ATOM 3746 C CA . LEU B 1 150 ? -22.984 -5.098 -2.516 1 89.69 150 LEU B CA 1
ATOM 3747 C C . LEU B 1 150 ? -24.141 -5.156 -3.518 1 89.69 150 LEU B C 1
ATOM 3749 O O . LEU B 1 150 ? -23.938 -4.949 -4.715 1 89.69 150 LEU B O 1
ATOM 3753 N N . ALA B 1 151 ? -25.312 -5.348 -3.004 1 88.5 151 ALA B N 1
ATOM 3754 C CA . ALA B 1 151 ? -26.5 -5.422 -3.855 1 88.5 151 ALA B CA 1
ATOM 3755 C C . ALA B 1 151 ? -27.062 -4.035 -4.133 1 88.5 151 ALA B C 1
ATOM 3757 O O . ALA B 1 151 ? -28.062 -3.893 -4.848 1 88.5 151 ALA B O 1
ATOM 3758 N N . GLY B 1 152 ? -26.469 -3.033 -3.58 1 86.62 152 GLY B N 1
ATOM 3759 C CA . GLY B 1 152 ? -26.953 -1.674 -3.768 1 86.62 152 GLY B CA 1
ATOM 3760 C C . GLY B 1 152 ? -28.234 -1.383 -3.006 1 86.62 152 GLY B C 1
ATOM 3761 O O . GLY B 1 152 ? -29.016 -0.522 -3.408 1 86.62 152 GLY B O 1
ATOM 3762 N N . ARG B 1 153 ? -28.469 -2.098 -1.963 1 90.31 153 ARG B N 1
ATOM 3763 C CA . ARG B 1 153 ? -29.75 -1.992 -1.246 1 90.31 153 ARG B CA 1
ATOM 3764 C C . ARG B 1 153 ? -29.547 -1.324 0.111 1 90.31 153 ARG B C 1
ATOM 3766 O 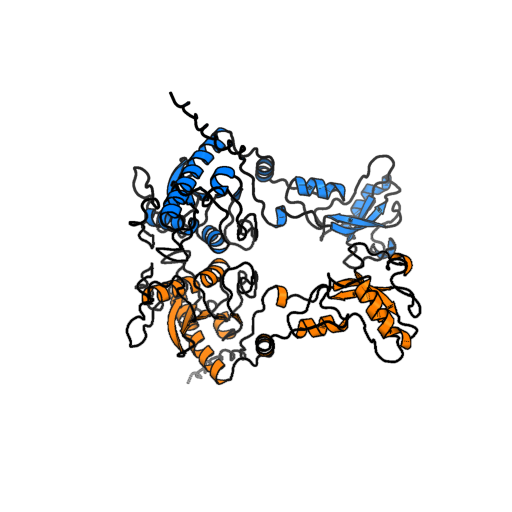O . ARG B 1 153 ? -30.484 -1.271 0.92 1 90.31 153 ARG B O 1
ATOM 3773 N N . LEU B 1 154 ? -28.453 -0.853 0.314 1 93.06 154 LEU B N 1
ATOM 3774 C CA . LEU B 1 154 ? -28.172 -0.264 1.619 1 93.06 154 LEU B CA 1
ATOM 3775 C C . LEU B 1 154 ? -28.797 1.117 1.739 1 93.06 154 LEU B C 1
ATOM 3777 O O . LEU B 1 154 ? -29.172 1.543 2.836 1 93.06 154 LEU B O 1
ATOM 3781 N N . PHE B 1 155 ? -28.938 1.818 0.567 1 95.81 155 PHE B N 1
ATOM 3782 C CA . PHE B 1 155 ? -29.375 3.211 0.608 1 95.81 155 PHE B CA 1
ATOM 3783 C C . PHE B 1 155 ? -30.703 3.389 -0.099 1 95.81 155 PHE B C 1
ATOM 3785 O O . PHE B 1 155 ? -30.875 2.936 -1.232 1 95.81 155 PHE B O 1
ATOM 3792 N N . THR B 1 156 ? -31.656 4.102 0.501 1 95.44 156 THR B N 1
ATOM 3793 C CA . THR B 1 156 ? -32.969 4.445 -0.073 1 95.44 156 THR B CA 1
ATOM 3794 C C . THR B 1 156 ? -32.812 5.613 -1.043 1 95.44 156 THR B C 1
ATOM 3796 O O . THR B 1 156 ? -31.781 6.285 -1.078 1 95.44 156 THR B O 1
ATOM 3799 N N . PRO B 1 157 ? -33.812 5.809 -1.844 1 95.44 157 PRO B N 1
ATOM 3800 C CA . PRO B 1 157 ? -33.812 6.996 -2.701 1 95.44 157 PRO B CA 1
ATOM 3801 C C . PRO B 1 157 ? -33.625 8.289 -1.911 1 95.44 157 PRO B C 1
ATOM 3803 O O . PRO B 1 157 ? -32.969 9.227 -2.393 1 95.44 157 PRO B O 1
ATOM 3806 N N . GLN B 1 158 ? -34.188 8.312 -0.705 1 96.12 158 GLN B N 1
ATOM 3807 C CA . GLN B 1 158 ? -34 9.477 0.152 1 96.12 158 GLN B CA 1
ATOM 3808 C C . GLN B 1 158 ? -32.562 9.625 0.591 1 96.12 158 GLN B C 1
ATOM 3810 O O . GLN B 1 158 ? -32.031 10.742 0.637 1 96.12 158 GLN B O 1
ATOM 3815 N N . ASP B 1 159 ? -31.953 8.508 0.918 1 96.69 159 ASP B N 1
ATOM 3816 C CA . ASP B 1 159 ? -30.547 8.523 1.26 1 96.69 159 ASP B CA 1
ATOM 3817 C C . ASP B 1 159 ? -29.703 9.07 0.107 1 96.69 159 ASP B C 1
ATOM 3819 O O . ASP B 1 159 ? -28.812 9.898 0.318 1 96.69 159 ASP B O 1
ATOM 3823 N N . LYS B 1 160 ? -30 8.656 -1.062 1 97.19 160 LYS B N 1
ATOM 3824 C CA . LYS B 1 160 ? -29.25 9.055 -2.246 1 97.19 160 LYS B CA 1
ATOM 3825 C C . LYS B 1 160 ? -29.422 10.547 -2.535 1 97.19 160 LYS B C 1
ATOM 3827 O O . LYS B 1 160 ? -28.469 11.219 -2.941 1 97.19 160 LYS B O 1
ATOM 3832 N N . ALA B 1 161 ? -30.578 11 -2.338 1 97.19 161 ALA B N 1
ATOM 3833 C CA . ALA B 1 161 ? -30.828 12.43 -2.512 1 97.19 161 ALA B CA 1
ATOM 3834 C C . ALA B 1 161 ? -30.016 13.25 -1.52 1 97.19 161 ALA B C 1
ATOM 3836 O O . ALA B 1 161 ? -29.469 14.297 -1.874 1 97.19 161 ALA B O 1
ATOM 3837 N N . ALA B 1 162 ? -30 12.805 -0.308 1 97.81 162 ALA B N 1
ATOM 3838 C CA . ALA B 1 162 ? -29.203 13.484 0.707 1 97.81 162 ALA B CA 1
ATOM 3839 C C . ALA B 1 162 ? -27.719 13.461 0.345 1 97.81 162 ALA B C 1
ATOM 3841 O O . ALA B 1 162 ? -27.016 14.461 0.495 1 97.81 162 ALA B O 1
ATOM 3842 N N . MET B 1 163 ? -27.266 12.312 -0.141 1 98.25 163 MET B N 1
ATOM 3843 C CA . MET B 1 163 ? -25.875 12.18 -0.569 1 98.25 163 MET B CA 1
ATOM 3844 C C . MET B 1 163 ? -25.547 13.188 -1.664 1 98.25 163 MET B C 1
ATOM 3846 O O . MET B 1 163 ? -24.453 13.766 -1.673 1 98.25 163 MET B O 1
ATOM 3850 N N . GLU B 1 164 ? -26.438 13.297 -2.523 1 98.19 164 GLU B N 1
ATOM 3851 C CA . GLU B 1 164 ? -26.25 14.234 -3.627 1 98.19 164 GLU B CA 1
ATOM 3852 C C . GLU B 1 164 ? -26.031 15.656 -3.113 1 98.19 164 GLU B C 1
ATOM 3854 O O . GLU B 1 164 ? -25.125 16.344 -3.572 1 98.19 164 GLU B O 1
ATOM 3859 N N . VAL B 1 165 ? -26.828 16.062 -2.174 1 98.12 165 VAL B N 1
ATOM 3860 C CA . VAL B 1 165 ? -26.734 17.391 -1.596 1 98.12 165 VAL B CA 1
ATOM 3861 C C . VAL B 1 165 ? -25.391 17.547 -0.901 1 98.12 165 VAL B C 1
ATOM 3863 O O . VAL B 1 165 ? -24.719 18.578 -1.063 1 98.12 165 VAL B O 1
ATOM 3866 N N . HIS B 1 166 ? -25 16.578 -0.127 1 98.44 166 HIS B N 1
ATOM 3867 C CA . HIS B 1 166 ? -23.719 16.625 0.583 1 98.44 166 HIS B CA 1
ATOM 3868 C C . HIS B 1 166 ? -22.547 16.719 -0.39 1 98.44 166 HIS B C 1
ATOM 3870 O O . HIS B 1 166 ? -21.656 17.531 -0.206 1 98.44 166 HIS B O 1
ATOM 3876 N N . MET B 1 167 ? -22.609 15.93 -1.466 1 98.81 167 MET B N 1
ATOM 3877 C CA . MET B 1 167 ? -21.516 15.93 -2.445 1 98.81 167 MET B CA 1
ATOM 3878 C C . MET B 1 167 ? -21.484 17.25 -3.217 1 98.81 167 MET B C 1
ATOM 3880 O O . MET B 1 167 ? -20.422 17.734 -3.596 1 98.81 167 MET B O 1
ATOM 3884 N N . GLU B 1 168 ? -22.594 17.812 -3.422 1 98.38 168 GLU B N 1
ATOM 3885 C CA . GLU B 1 168 ? -22.656 19.109 -4.109 1 98.38 168 GLU B CA 1
ATOM 3886 C C . GLU B 1 168 ? -21.891 20.172 -3.338 1 98.38 168 GLU B C 1
ATOM 3888 O O . GLU B 1 168 ? -21.266 21.062 -3.938 1 98.38 168 GLU B O 1
ATOM 3893 N N . HIS B 1 169 ? -21.969 20.109 -2.023 1 98.12 169 HIS B N 1
ATOM 3894 C CA . HIS B 1 169 ? -21.172 21.016 -1.222 1 98.12 169 HIS B CA 1
ATOM 3895 C C . HIS B 1 169 ? -19.672 20.844 -1.521 1 98.12 169 HIS B C 1
ATOM 3897 O O . HIS B 1 169 ? -18.953 21.844 -1.672 1 98.12 169 HIS B O 1
ATOM 3903 N N . ALA B 1 170 ? -19.25 19.594 -1.623 1 98.75 170 ALA B N 1
ATOM 3904 C CA . ALA B 1 170 ? -17.859 19.297 -1.93 1 98.75 170 ALA B CA 1
ATOM 3905 C C . ALA B 1 170 ? -17.484 19.781 -3.332 1 98.75 170 ALA B C 1
ATOM 3907 O O . ALA B 1 170 ? -16.422 20.359 -3.535 1 98.75 170 ALA B O 1
ATOM 3908 N N . VAL B 1 171 ? -18.391 19.594 -4.27 1 98.56 171 VAL B N 1
ATOM 3909 C CA . VAL B 1 171 ? -18.172 19.984 -5.656 1 98.56 171 VAL B CA 1
ATOM 3910 C C . VAL B 1 171 ? -18.031 21.5 -5.754 1 98.56 171 VAL B C 1
ATOM 3912 O O . VAL B 1 171 ? -17.141 22 -6.43 1 98.56 171 VAL B O 1
ATOM 3915 N N . ARG B 1 172 ? -18.891 22.188 -5.062 1 98 172 ARG B N 1
ATOM 3916 C CA . ARG B 1 172 ? -18.844 23.641 -5.059 1 98 172 ARG B CA 1
ATOM 3917 C C . ARG B 1 172 ? -17.516 24.141 -4.477 1 98 172 ARG B C 1
ATOM 3919 O O . ARG B 1 172 ? -16.891 25.062 -5.02 1 98 172 ARG B O 1
ATOM 3926 N N . ALA B 1 173 ? -17.125 23.531 -3.422 1 98.38 173 ALA B N 1
ATOM 3927 C CA . ALA B 1 173 ? -15.852 23.891 -2.826 1 98.38 173 ALA B CA 1
ATOM 3928 C C . ALA B 1 173 ? -14.703 23.656 -3.807 1 98.38 173 ALA B C 1
ATOM 3930 O O . ALA B 1 173 ? -13.82 24.5 -3.957 1 98.38 173 ALA B O 1
ATOM 3931 N N . ALA B 1 174 ? -14.742 22.5 -4.453 1 98.56 174 ALA B N 1
ATOM 3932 C CA . ALA B 1 174 ? -13.695 22.156 -5.414 1 98.56 174 ALA B CA 1
ATOM 3933 C C . ALA B 1 174 ? -13.586 23.203 -6.512 1 98.56 174 ALA B C 1
ATOM 3935 O O . ALA B 1 174 ? -12.484 23.609 -6.891 1 98.56 174 ALA B O 1
ATOM 3936 N N . ARG B 1 175 ? -14.695 23.656 -7 1 97.44 175 ARG B N 1
ATOM 3937 C CA . ARG B 1 175 ? -14.727 24.672 -8.055 1 97.44 175 ARG B CA 1
ATOM 3938 C C . ARG B 1 175 ? -14.109 25.984 -7.57 1 97.44 175 ARG B C 1
ATOM 3940 O O . ARG B 1 175 ? -13.32 26.609 -8.281 1 97.44 175 ARG B O 1
ATOM 3947 N N . ARG B 1 176 ? -14.484 26.391 -6.391 1 97.25 176 ARG B N 1
ATOM 3948 C CA . ARG B 1 176 ? -13.945 27.625 -5.82 1 97.25 176 ARG B CA 1
ATOM 3949 C C . ARG B 1 176 ? -12.438 27.516 -5.629 1 97.25 176 ARG B C 1
ATOM 3951 O O . ARG B 1 176 ? -11.703 28.484 -5.875 1 97.25 176 ARG B O 1
ATOM 3958 N N . GLY B 1 177 ? -12.008 26.359 -5.125 1 97.06 177 GLY B N 1
ATOM 3959 C CA . GLY B 1 177 ? -10.57 26.141 -5.016 1 97.06 177 GLY B CA 1
ATOM 3960 C C . GLY B 1 177 ? -9.852 26.219 -6.348 1 97.06 177 GLY B C 1
ATOM 3961 O O . GLY B 1 177 ? -8.781 26.828 -6.441 1 97.06 177 GLY B O 1
ATOM 3962 N N . ALA B 1 178 ? -10.469 25.625 -7.34 1 96.5 178 ALA B N 1
ATOM 3963 C CA . ALA B 1 178 ? -9.883 25.656 -8.672 1 96.5 178 ALA B CA 1
ATOM 3964 C C . ALA B 1 178 ? -9.711 27.078 -9.18 1 96.5 178 ALA B C 1
ATOM 3966 O O . ALA B 1 178 ? -8.711 27.406 -9.828 1 96.5 178 ALA B O 1
ATOM 3967 N N . GLU B 1 179 ? -10.609 27.906 -8.867 1 95.44 179 GLU B N 1
ATOM 3968 C CA . GLU B 1 179 ? -10.555 29.312 -9.25 1 95.44 179 GLU B CA 1
ATOM 3969 C C . GLU B 1 179 ? -9.352 30 -8.609 1 95.44 179 GLU B C 1
ATOM 3971 O O . GLU B 1 179 ? -8.836 30.984 -9.156 1 95.44 179 GLU B O 1
ATOM 3976 N N . LEU B 1 180 ? -8.969 29.5 -7.52 1 95.44 180 LEU B N 1
ATOM 3977 C CA . LEU B 1 180 ? -7.848 30.094 -6.797 1 95.44 180 LEU B CA 1
ATOM 3978 C C . LEU B 1 180 ? -6.539 29.406 -7.16 1 95.44 180 LEU B C 1
ATOM 3980 O O . LEU B 1 180 ? -5.516 29.609 -6.504 1 95.44 180 LEU B O 1
ATOM 3984 N N . GLY B 1 181 ? -6.547 28.469 -8.094 1 94.75 181 GLY B N 1
ATOM 3985 C CA . GLY B 1 181 ? -5.336 27.812 -8.562 1 94.75 181 GLY B CA 1
ATOM 3986 C C . GLY B 1 181 ? -5.02 26.531 -7.812 1 94.75 181 GLY B C 1
ATOM 3987 O O . GLY B 1 181 ? -3.945 25.953 -7.988 1 94.75 181 GLY B O 1
ATOM 3988 N N . MET B 1 182 ? -5.949 26.078 -7.031 1 95.81 182 MET B N 1
ATOM 3989 C CA . MET B 1 182 ? -5.762 24.828 -6.309 1 95.81 182 MET B CA 1
ATOM 3990 C C . MET B 1 182 ? -6.168 23.641 -7.172 1 95.81 182 MET B C 1
ATOM 3992 O O . MET B 1 182 ? -6.809 23.812 -8.211 1 95.81 182 MET B O 1
ATOM 3996 N N . VAL B 1 183 ? -5.664 22.422 -6.773 1 95.62 183 VAL B N 1
ATOM 3997 C CA . VAL B 1 183 ? -6.203 21.203 -7.375 1 95.62 183 VAL B CA 1
ATOM 3998 C C . VAL B 1 183 ? -7.719 21.172 -7.195 1 95.62 183 VAL B C 1
ATOM 4000 O O . VAL B 1 183 ? -8.227 21.469 -6.113 1 95.62 183 VAL B O 1
ATOM 4003 N N . PRO B 1 184 ? -8.453 20.906 -8.266 1 97.56 184 PRO B N 1
ATOM 4004 C CA . PRO B 1 184 ? -9.914 20.906 -8.172 1 97.56 184 PRO B CA 1
ATOM 4005 C C . PRO B 1 184 ? -10.461 19.719 -7.387 1 97.56 184 PRO B C 1
ATOM 4007 O O . PRO B 1 184 ? -11.047 18.812 -7.969 1 97.56 184 PRO B O 1
ATOM 4010 N N . ALA B 1 185 ? -10.297 19.703 -6.141 1 98.31 185 ALA B N 1
ATOM 4011 C CA . ALA B 1 185 ? -10.758 18.703 -5.199 1 98.31 185 ALA B CA 1
ATOM 4012 C C . ALA B 1 185 ? -11.461 19.344 -4.004 1 98.31 185 ALA B C 1
ATOM 4014 O O . ALA B 1 185 ? -10.992 20.344 -3.475 1 98.31 185 ALA B O 1
ATOM 4015 N N . GLY B 1 186 ? -12.602 18.812 -3.689 1 98.81 186 GLY B N 1
ATOM 4016 C CA . GLY B 1 186 ? -13.367 19.312 -2.559 1 98.81 186 GLY B CA 1
ATOM 4017 C C . GLY B 1 186 ? -13.852 18.203 -1.643 1 98.81 186 GLY B C 1
ATOM 4018 O O . GLY B 1 186 ? -13.82 17.016 -2.008 1 98.81 186 GLY B O 1
ATOM 4019 N N . ALA B 1 187 ? -14.242 18.594 -0.416 1 98.88 187 ALA B N 1
ATOM 4020 C CA . ALA B 1 187 ? -14.703 17.656 0.6 1 98.88 187 ALA B CA 1
ATOM 4021 C C . ALA B 1 187 ? -15.758 18.297 1.502 1 98.88 187 ALA B C 1
ATOM 4023 O O . ALA B 1 187 ? -15.812 19.516 1.633 1 98.88 187 ALA B O 1
ATOM 4024 N N . ALA B 1 188 ? -16.594 17.469 2.07 1 98.81 188 ALA B N 1
ATOM 4025 C CA . ALA B 1 188 ? -17.594 17.875 3.053 1 98.81 188 ALA B CA 1
ATOM 4026 C C . ALA B 1 188 ? -17.719 16.844 4.168 1 98.81 188 ALA B C 1
ATOM 4028 O O . ALA B 1 188 ? -17.859 15.648 3.898 1 98.81 188 ALA B O 1
ATOM 4029 N N . VAL B 1 189 ? -17.625 17.312 5.395 1 98.38 189 VAL B N 1
ATOM 4030 C CA . VAL B 1 189 ? -17.859 16.438 6.547 1 98.38 189 VAL B CA 1
ATOM 4031 C C . VAL B 1 189 ? -19.312 16.594 7.02 1 98.38 189 VAL B C 1
ATOM 4033 O O . VAL B 1 189 ? -19.797 17.703 7.184 1 98.38 189 VAL B O 1
ATOM 4036 N N . VAL B 1 190 ? -19.938 15.414 7.199 1 97.75 190 VAL B N 1
ATOM 4037 C CA . VAL B 1 190 ? -21.359 15.414 7.551 1 97.75 190 VAL B CA 1
ATOM 4038 C C . VAL B 1 190 ? -21.578 14.602 8.828 1 97.75 190 VAL B C 1
ATOM 4040 O O . VAL B 1 190 ? -20.969 13.539 9.008 1 97.75 190 VAL B O 1
ATOM 4043 N N . ASP B 1 191 ? -22.406 15.094 9.695 1 95.12 191 ASP B N 1
ATOM 4044 C CA . ASP B 1 191 ? -22.953 14.289 10.789 1 95.12 191 ASP B CA 1
ATOM 4045 C C . ASP B 1 191 ? -24.156 13.469 10.328 1 95.12 191 ASP B C 1
ATOM 4047 O O . ASP B 1 191 ? -25.25 14.008 10.148 1 95.12 191 ASP B O 1
ATOM 4051 N N . PRO B 1 192 ? -23.922 12.219 10.188 1 94.69 192 PRO B N 1
ATOM 4052 C CA . PRO B 1 192 ? -25.016 11.422 9.633 1 94.69 192 PRO B CA 1
ATOM 4053 C C . PRO B 1 192 ? -26.219 11.32 10.57 1 94.69 192 PRO B C 1
ATOM 4055 O O . PRO B 1 192 ? -27.328 11 10.125 1 94.69 192 PRO B O 1
ATOM 4058 N N . ALA B 1 193 ? -26.047 11.586 11.789 1 91.94 193 ALA B N 1
ATOM 4059 C CA . ALA B 1 193 ? -27.141 11.547 12.75 1 91.94 193 ALA B CA 1
ATOM 4060 C C . ALA B 1 193 ? -28.125 12.68 12.492 1 91.94 193 ALA B C 1
ATOM 4062 O O . ALA B 1 193 ? -29.344 12.516 12.672 1 91.94 193 ALA B O 1
ATOM 4063 N N . THR B 1 194 ? -27.656 13.797 11.992 1 91.94 194 THR B N 1
ATOM 4064 C CA . THR B 1 194 ? -28.5 14.969 11.82 1 91.94 194 THR B CA 1
ATOM 4065 C C . THR B 1 194 ? -28.609 15.344 10.344 1 91.94 194 THR B C 1
ATOM 4067 O O . THR B 1 194 ? -29.5 16.094 9.953 1 91.94 194 THR B O 1
ATOM 4070 N N . GLY B 1 195 ? -27.672 14.875 9.578 1 93.75 195 GLY B N 1
ATOM 4071 C CA . GLY B 1 195 ? -27.625 15.258 8.18 1 93.75 195 GLY B CA 1
ATOM 4072 C C . GLY B 1 195 ? -26.984 16.609 7.945 1 93.75 195 GLY B C 1
ATOM 4073 O O . GLY B 1 195 ? -26.906 17.078 6.809 1 93.75 195 GLY B O 1
ATOM 4074 N N . ARG B 1 196 ? -26.406 17.156 8.93 1 94.25 196 ARG B N 1
ATOM 4075 C CA . ARG B 1 196 ? -25.828 18.484 8.836 1 94.25 196 ARG B CA 1
ATOM 4076 C C . ARG B 1 196 ? -24.391 18.422 8.32 1 94.25 196 ARG B C 1
ATOM 4078 O O . ARG B 1 196 ? -23.625 17.562 8.719 1 94.25 196 ARG B O 1
ATOM 4085 N N . VAL B 1 197 ? -24.094 19.375 7.461 1 96.38 197 VAL B N 1
ATOM 4086 C CA . VAL B 1 197 ? -22.719 19.562 7.012 1 96.38 197 VAL B CA 1
ATOM 4087 C C . VAL B 1 197 ? -21.922 20.312 8.086 1 96.38 197 VAL B C 1
ATOM 4089 O O . VAL B 1 197 ? -22.312 21.406 8.492 1 96.38 197 VAL B O 1
ATOM 4092 N N . LEU B 1 198 ? -20.875 19.719 8.562 1 95.5 198 LEU B N 1
ATOM 4093 C CA . LEU B 1 198 ? -20.078 20.297 9.648 1 95.5 198 LEU B CA 1
ATOM 4094 C C . LEU B 1 198 ? -18.922 21.141 9.094 1 95.5 198 LEU B C 1
ATOM 4096 O O . LEU B 1 198 ? -18.562 22.141 9.695 1 95.5 198 LEU B O 1
ATOM 4100 N N . ALA B 1 199 ? -18.359 20.719 8.047 1 97.38 199 ALA B N 1
ATOM 4101 C CA . ALA B 1 199 ? -17.219 21.391 7.438 1 97.38 199 ALA B CA 1
ATOM 4102 C C . ALA B 1 199 ? -17.188 21.172 5.926 1 97.38 199 ALA B C 1
ATOM 4104 O O . ALA B 1 199 ? -17.594 20.109 5.441 1 97.38 199 ALA B O 1
ATOM 4105 N N . VAL B 1 200 ? -16.781 22.125 5.211 1 98.31 200 VAL B N 1
ATOM 4106 C CA . VAL B 1 200 ? -16.547 22.062 3.773 1 98.31 200 VAL B CA 1
ATOM 4107 C C . VAL B 1 200 ? -15.188 22.672 3.438 1 98.31 200 VAL B C 1
ATOM 4109 O O . VAL B 1 200 ? -14.805 23.688 4.008 1 98.31 200 VAL B O 1
ATOM 4112 N N . GLY B 1 201 ? -14.477 22.016 2.582 1 98.56 201 GLY B N 1
ATOM 4113 C CA . GLY B 1 201 ? -13.172 22.547 2.221 1 98.56 201 GLY B CA 1
ATOM 4114 C C . GLY B 1 201 ? -12.68 22.047 0.875 1 98.56 201 GLY B C 1
ATOM 4115 O O . GLY B 1 201 ? -13.188 21.047 0.348 1 98.56 201 GLY B O 1
ATOM 4116 N N . HIS B 1 202 ? -11.797 22.766 0.269 1 98.62 202 HIS B N 1
ATOM 4117 C CA . HIS B 1 202 ? -11.109 22.359 -0.948 1 98.62 202 HIS B CA 1
ATOM 4118 C C . HIS B 1 202 ? -9.609 22.203 -0.706 1 98.62 202 HIS B C 1
ATOM 4120 O O . HIS B 1 202 ? -9.117 22.5 0.383 1 98.62 202 HIS B O 1
ATOM 4126 N N . ASP B 1 203 ? -8.977 21.594 -1.642 1 97.94 203 ASP B N 1
ATOM 4127 C CA . ASP B 1 203 ? -7.52 21.453 -1.657 1 97.94 203 ASP B CA 1
ATOM 4128 C C . ASP B 1 203 ? -6.84 22.812 -1.474 1 97.94 203 ASP B C 1
ATOM 4130 O O . ASP B 1 203 ? -7.262 23.812 -2.066 1 97.94 203 ASP B O 1
ATOM 4134 N N . CYS B 1 204 ? -5.812 22.891 -0.575 1 96.75 204 CYS B N 1
ATOM 4135 C CA . CYS B 1 204 ? -5.078 24.125 -0.322 1 96.75 204 CYS B CA 1
ATOM 4136 C C . CYS B 1 204 ? -3.576 23.906 -0.459 1 96.75 204 CYS B C 1
ATOM 4138 O O . CYS B 1 204 ? -2.781 24.656 0.121 1 96.75 204 CYS B O 1
ATOM 4140 N N . ARG B 1 205 ? -3.174 22.875 -1.171 1 93.81 205 ARG B N 1
ATOM 4141 C CA . ARG B 1 205 ? -1.781 22.438 -1.183 1 93.81 205 ARG B CA 1
ATOM 4142 C C . ARG B 1 205 ? -0.896 23.469 -1.885 1 93.81 205 ARG B C 1
ATOM 4144 O O . ARG B 1 205 ? 0.297 23.562 -1.592 1 93.81 205 ARG B O 1
ATOM 4151 N N . ASN B 1 206 ? -1.463 24.219 -2.816 1 92.5 206 ASN B N 1
ATOM 4152 C CA . ASN B 1 206 ? -0.674 25.188 -3.559 1 92.5 206 ASN B CA 1
ATOM 4153 C C . ASN B 1 206 ? -0.65 26.547 -2.854 1 92.5 206 ASN B C 1
ATOM 4155 O O . ASN B 1 206 ? -0.029 27.5 -3.34 1 92.5 206 ASN B O 1
ATOM 4159 N N . GLY B 1 207 ? -1.28 26.703 -1.729 1 89.94 207 GLY B N 1
ATOM 4160 C CA . GLY B 1 207 ? -1.353 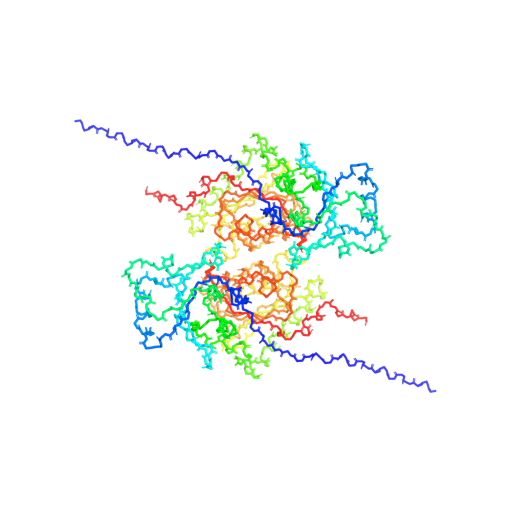27.938 -0.977 1 89.94 207 GLY B CA 1
ATOM 4161 C C . GLY B 1 207 ? -0.875 27.797 0.456 1 89.94 207 GLY B C 1
ATOM 4162 O O . GLY B 1 207 ? 0.314 27.953 0.738 1 89.94 207 GLY B O 1
ATOM 4163 N N . LEU B 1 208 ? -1.647 27.312 1.33 1 89.12 208 LEU B N 1
ATOM 4164 C CA . LEU B 1 208 ? -1.407 27.297 2.77 1 89.12 208 LEU B CA 1
ATOM 4165 C C . LEU B 1 208 ? -0.29 26.328 3.129 1 89.12 208 LEU B C 1
ATOM 4167 O O . LEU B 1 208 ? 0.632 26.672 3.867 1 89.12 208 LEU B O 1
ATOM 4171 N N . HIS B 1 209 ? -0.369 25.109 2.643 1 91.75 209 HIS B N 1
ATOM 4172 C CA . HIS B 1 209 ? 0.596 24.078 2.998 1 91.75 209 HIS B CA 1
ATOM 4173 C C . HIS B 1 209 ? 0.513 22.891 2.039 1 91.75 209 HIS B C 1
ATOM 4175 O O . HIS B 1 209 ? -0.581 22.422 1.727 1 91.75 209 HIS B O 1
ATOM 4181 N N . PRO B 1 210 ? 1.617 22.312 1.638 1 92.38 210 PRO B N 1
ATOM 4182 C CA . PRO B 1 210 ? 1.623 21.25 0.629 1 92.38 210 PRO B CA 1
ATOM 4183 C C . PRO B 1 210 ? 0.867 20.016 1.081 1 92.38 210 PRO B C 1
ATOM 4185 O O . PRO B 1 210 ? 0.46 19.188 0.249 1 92.38 210 PRO B O 1
ATOM 4188 N N . LEU B 1 211 ? 0.651 19.812 2.391 1 95.25 211 LEU B N 1
ATOM 4189 C CA . LEU B 1 211 ? 0.01 18.609 2.902 1 95.25 211 LEU B CA 1
ATOM 4190 C C . LEU B 1 211 ? -1.498 18.797 3.02 1 95.25 211 LEU B C 1
ATOM 4192 O O . LEU B 1 211 ? -2.227 17.859 3.342 1 95.25 211 LEU B O 1
ATOM 4196 N N . LEU B 1 212 ? -1.966 19.984 2.67 1 96.69 212 LEU B N 1
ATOM 4197 C CA . LEU B 1 212 ? -3.371 20.297 2.9 1 96.69 212 LEU B CA 1
ATOM 4198 C C . LEU B 1 212 ? -4.215 19.938 1.685 1 96.69 212 LEU B C 1
ATOM 4200 O O . LEU B 1 212 ? -4.766 20.812 1.021 1 96.69 212 LEU B O 1
ATOM 4204 N N . HIS B 1 213 ? -4.367 18.641 1.501 1 97.94 213 HIS B N 1
ATOM 4205 C CA . HIS B 1 213 ? -5.383 18.141 0.574 1 97.94 213 HIS B CA 1
ATOM 4206 C C . HIS B 1 213 ? -6.785 18.359 1.129 1 97.94 213 HIS B C 1
ATOM 4208 O O . HIS B 1 213 ? -6.949 18.672 2.309 1 97.94 213 HIS B O 1
ATOM 4214 N N . ALA B 1 214 ? -7.766 18.203 0.284 1 98.69 214 ALA B N 1
ATOM 4215 C CA . ALA B 1 214 ? -9.133 18.516 0.685 1 98.69 214 ALA B CA 1
ATOM 4216 C C . ALA B 1 214 ? -9.523 17.766 1.953 1 98.69 214 ALA B C 1
ATOM 4218 O O . ALA B 1 214 ? -10.141 18.328 2.857 1 98.69 214 ALA B O 1
ATOM 4219 N N . ALA B 1 215 ? -9.18 16.453 2.037 1 98.69 215 ALA B N 1
ATOM 4220 C CA . ALA B 1 215 ? -9.492 15.656 3.221 1 98.69 215 ALA B CA 1
ATOM 4221 C C . ALA B 1 215 ? -8.82 16.234 4.461 1 98.69 215 ALA B C 1
ATOM 4223 O O . ALA B 1 215 ? -9.438 16.328 5.527 1 98.69 215 ALA B O 1
ATOM 4224 N N . MET B 1 216 ? -7.562 16.609 4.332 1 98.06 216 MET B N 1
ATOM 4225 C CA . MET B 1 216 ? -6.797 17.156 5.445 1 98.06 216 MET B CA 1
ATOM 4226 C C . MET B 1 216 ? -7.383 18.5 5.898 1 98.06 216 MET B C 1
ATOM 4228 O O . MET B 1 216 ? -7.441 18.781 7.098 1 98.06 216 MET B O 1
ATOM 4232 N N . VAL B 1 217 ? -7.812 19.312 4.945 1 98.19 217 VAL B N 1
ATOM 4233 C CA . VAL B 1 217 ? -8.438 20.594 5.254 1 98.19 217 VAL B CA 1
ATOM 4234 C C . VAL B 1 217 ? -9.695 20.359 6.102 1 98.19 217 VAL B C 1
ATOM 4236 O O . VAL B 1 217 ? -9.883 21.016 7.129 1 98.19 217 VAL B O 1
ATOM 4239 N N . CYS B 1 218 ? -10.484 19.422 5.711 1 98.25 218 CYS B N 1
ATOM 4240 C CA . CYS B 1 218 ? -11.727 19.156 6.426 1 98.25 218 CYS B CA 1
ATOM 4241 C C . CYS B 1 218 ? -11.445 18.641 7.832 1 98.25 218 CYS B C 1
ATOM 4243 O O . CYS B 1 218 ? -12.133 19 8.781 1 98.25 218 CYS B O 1
ATOM 4245 N N . ILE B 1 219 ? -10.453 17.75 7.953 1 96.88 219 ILE B N 1
ATOM 4246 C CA . ILE B 1 219 ? -10.078 17.266 9.273 1 96.88 219 ILE B CA 1
ATOM 4247 C C . ILE B 1 219 ? -9.695 18.438 10.172 1 96.88 219 ILE B C 1
ATOM 4249 O O . ILE B 1 219 ? -10.125 18.516 11.32 1 96.88 219 ILE B O 1
ATOM 4253 N N . ASP B 1 220 ? -8.938 19.375 9.617 1 95.81 220 ASP B N 1
ATOM 4254 C CA . ASP B 1 220 ? -8.5 20.547 10.383 1 95.81 220 ASP B CA 1
ATOM 4255 C C . ASP B 1 220 ? -9.688 21.438 10.75 1 95.81 220 ASP B C 1
ATOM 4257 O O . ASP B 1 220 ? -9.75 21.969 11.859 1 95.81 220 ASP B O 1
ATOM 4261 N N . LEU B 1 221 ? -10.578 21.609 9.859 1 95.88 221 LEU B N 1
ATOM 4262 C CA . LEU B 1 221 ? -11.758 22.438 10.102 1 95.88 221 LEU B CA 1
ATOM 4263 C C . LEU B 1 221 ? -12.625 21.828 11.203 1 95.88 221 LEU B C 1
ATOM 4265 O O . LEU B 1 221 ? -13.148 22.562 12.055 1 95.88 221 LEU B O 1
ATOM 4269 N N . VAL B 1 222 ? -12.797 20.5 11.148 1 94.56 222 VAL B N 1
ATOM 4270 C CA . VAL B 1 222 ? -13.547 19.844 12.219 1 94.56 222 VAL B CA 1
ATOM 4271 C C . VAL B 1 222 ? -12.828 20.062 13.547 1 94.56 222 VAL B C 1
ATOM 4273 O O . VAL B 1 222 ? -13.469 20.328 14.57 1 94.56 222 VAL B O 1
ATOM 4276 N N . ALA B 1 223 ? -11.539 19.953 13.508 1 91.88 223 ALA B N 1
ATOM 4277 C CA . ALA B 1 223 ? -10.758 20.203 14.719 1 91.88 223 ALA B CA 1
ATOM 4278 C C . ALA B 1 223 ? -11 21.625 15.242 1 91.88 223 ALA B C 1
ATOM 4280 O O . ALA B 1 223 ? -11.078 21.828 16.453 1 91.88 223 ALA B O 1
ATOM 4281 N N . HIS B 1 224 ? -11.094 22.625 14.359 1 90.5 224 HIS B N 1
ATOM 4282 C CA . HIS B 1 224 ? -11.422 23.984 14.758 1 90.5 224 HIS B CA 1
ATOM 4283 C C . HIS B 1 224 ? -12.727 24.031 15.539 1 90.5 224 HIS B C 1
ATOM 4285 O O . HIS B 1 224 ? -12.812 24.719 16.562 1 90.5 224 HIS B O 1
ATOM 4291 N N . GLY B 1 225 ? -13.633 23.328 15 1 87.31 225 GLY B N 1
ATOM 4292 C CA . GLY B 1 225 ? -14.938 23.281 15.656 1 87.31 225 GLY B CA 1
ATOM 4293 C C . GLY B 1 225 ? -14.883 22.672 17.047 1 87.31 225 GLY B C 1
ATOM 4294 O O . GLY B 1 225 ? -15.797 22.875 17.844 1 87.31 225 GLY B O 1
ATOM 4295 N N . GLN B 1 226 ? -13.789 22.062 17.328 1 85.69 226 GLN B N 1
ATOM 4296 C CA . GLN B 1 226 ? -13.633 21.406 18.609 1 85.69 226 GLN B CA 1
ATOM 4297 C C . GLN B 1 226 ? -12.609 22.141 19.484 1 85.69 226 GLN B C 1
ATOM 4299 O O . GLN B 1 226 ? -12.164 21.609 20.5 1 85.69 226 GLN B O 1
ATOM 4304 N N . GLY B 1 227 ? -12.195 23.344 19.094 1 83.06 227 GLY B N 1
ATOM 4305 C CA . GLY B 1 227 ? -11.297 24.188 19.875 1 83.06 227 GLY B CA 1
ATOM 4306 C C . GLY B 1 227 ? -9.844 24.047 19.469 1 83.06 227 GLY B C 1
ATOM 4307 O O . GLY B 1 227 ? -8.953 24.578 20.125 1 83.06 227 GLY B O 1
ATOM 4308 N N . GLY B 1 228 ? -9.68 23.281 18.422 1 85.75 228 GLY B N 1
ATOM 4309 C CA . GLY B 1 228 ? -8.336 23.094 17.906 1 85.75 228 GLY B CA 1
ATOM 4310 C C . GLY B 1 228 ? -8.141 23.703 16.531 1 85.75 228 GLY B C 1
ATOM 4311 O O . GLY B 1 228 ? -8.492 24.875 16.312 1 85.75 228 GLY B O 1
ATOM 4312 N N . GLY B 1 229 ? -7.504 22.969 15.695 1 88.81 229 GLY B N 1
ATOM 4313 C CA . GLY B 1 229 ? -7.203 23.469 14.359 1 88.81 229 GLY B CA 1
ATOM 4314 C C . GLY B 1 229 ? -5.859 24.172 14.273 1 88.81 229 GLY B C 1
ATOM 4315 O O . GLY B 1 229 ? -5.422 24.797 15.234 1 88.81 229 GLY B O 1
ATOM 4316 N N . ALA B 1 230 ? -5.305 24.016 13.117 1 90.5 230 ALA B N 1
ATOM 4317 C CA . ALA B 1 230 ? -3.918 24.469 13.023 1 90.5 230 ALA B CA 1
ATOM 4318 C C . ALA B 1 230 ? -3.777 25.594 12.016 1 90.5 230 ALA B C 1
ATOM 4320 O O . ALA B 1 230 ? -2.846 26.406 12.102 1 90.5 230 ALA B O 1
ATOM 4321 N N . TYR B 1 231 ? -4.75 25.719 11.133 1 92.88 231 TYR B N 1
ATOM 4322 C CA . TYR B 1 231 ? -4.582 26.672 10.031 1 92.88 231 TYR B CA 1
ATOM 4323 C C . TYR B 1 231 ? -5.695 27.703 10.039 1 92.88 231 TYR B C 1
ATOM 4325 O O . TYR B 1 231 ? -6.754 27.484 10.625 1 92.88 231 TYR B O 1
ATOM 4333 N N . SER B 1 232 ? -5.367 28.797 9.391 1 92.44 232 SER B N 1
ATOM 4334 C CA . SER B 1 232 ? -6.375 29.828 9.133 1 92.44 232 SER B CA 1
ATOM 4335 C C . SER B 1 232 ? -6.824 29.812 7.68 1 92.44 232 SER B C 1
ATOM 4337 O O . SER B 1 232 ? -5.992 29.859 6.77 1 92.44 232 SER B O 1
ATOM 4339 N N . TYR B 1 233 ? -8.109 29.719 7.531 1 94.62 233 TYR B N 1
ATOM 4340 C CA . TYR B 1 233 ? -8.641 29.625 6.172 1 94.62 233 TYR B CA 1
ATOM 4341 C C . TYR B 1 233 ? -9.312 30.922 5.754 1 94.62 233 TYR B C 1
ATOM 4343 O O . TYR B 1 233 ? -10.211 30.922 4.902 1 94.62 233 TYR B O 1
ATOM 4351 N N . ARG B 1 234 ? -8.953 32.031 6.289 1 92.69 234 ARG B N 1
ATOM 4352 C CA . ARG B 1 234 ? -9.555 33.312 6.031 1 92.69 234 ARG B CA 1
ATOM 4353 C C . ARG B 1 234 ? -9.477 33.688 4.555 1 92.69 234 ARG B C 1
ATOM 4355 O O . ARG B 1 234 ? -10.398 34.281 4.004 1 92.69 234 ARG B O 1
ATOM 4362 N N . ASP B 1 235 ? -8.422 33.25 3.887 1 93.81 235 ASP B N 1
ATOM 4363 C CA . ASP B 1 235 ? -8.211 33.562 2.48 1 93.81 235 ASP B CA 1
ATOM 4364 C C . ASP B 1 235 ? -8.898 32.562 1.572 1 93.81 235 ASP B C 1
ATOM 4366 O O . ASP B 1 235 ? -8.836 32.656 0.346 1 93.81 235 ASP B O 1
ATOM 4370 N N . TYR B 1 236 ? -9.523 31.625 2.172 1 96.06 236 TYR B N 1
ATOM 4371 C CA . TYR B 1 236 ? -10.234 30.562 1.449 1 96.06 236 TYR B CA 1
ATOM 4372 C C . TYR B 1 236 ? -11.656 30.406 1.965 1 96.06 236 TYR B C 1
ATOM 4374 O O . TYR B 1 236 ? -12 29.391 2.576 1 96.06 236 TYR B O 1
ATOM 4382 N N . PRO B 1 237 ? -12.484 31.297 1.52 1 93.94 237 PRO B N 1
ATOM 4383 C CA . PRO B 1 237 ? -13.812 31.375 2.143 1 93.94 237 PRO B CA 1
ATOM 4384 C C . PRO B 1 237 ? -14.672 30.141 1.889 1 93.94 237 PRO B C 1
ATOM 4386 O O . PRO B 1 237 ? -15.633 29.891 2.619 1 93.94 237 PRO B O 1
ATOM 4389 N N . ALA B 1 238 ? -14.281 29.438 0.836 1 96.06 238 ALA B N 1
ATOM 4390 C CA . ALA B 1 238 ? -15.039 28.234 0.561 1 96.06 238 ALA B CA 1
ATOM 4391 C C . ALA B 1 238 ? -14.641 27.094 1.509 1 96.06 238 ALA B C 1
ATOM 4393 O O . ALA B 1 238 ? -15.273 26.047 1.534 1 96.06 238 ALA B O 1
ATOM 4394 N N . CYS B 1 239 ? -13.578 27.328 2.289 1 97.06 239 CYS B N 1
ATOM 4395 C CA . CYS B 1 239 ? -13.172 26.406 3.352 1 97.06 239 CYS B CA 1
ATOM 4396 C C . CYS B 1 239 ? -13.664 26.906 4.711 1 97.06 239 CYS B C 1
ATOM 4398 O O . CYS B 1 239 ? -13.117 27.859 5.266 1 97.06 239 CYS B O 1
ATOM 4400 N N . CYS B 1 240 ? -14.719 26.203 5.238 1 92.62 240 CYS B N 1
ATOM 4401 C CA . CYS B 1 240 ? -15.281 26.734 6.48 1 92.62 240 CYS B CA 1
ATOM 4402 C C . CYS B 1 240 ? -15.906 25.625 7.305 1 92.62 240 CYS B C 1
ATOM 4404 O O . CYS B 1 240 ? -16.266 24.562 6.77 1 92.62 240 CYS B O 1
ATOM 4406 N N . PHE B 1 241 ? -15.758 25.828 8.602 1 86.25 241 PHE B N 1
ATOM 4407 C CA . PHE B 1 241 ? -16.547 25.031 9.531 1 86.25 241 PHE B CA 1
ATOM 4408 C C . PHE B 1 241 ? -17.922 25.656 9.742 1 86.25 241 PHE B C 1
ATOM 4410 O O . PHE B 1 241 ? -18.047 26.875 9.883 1 86.25 241 PHE B O 1
ATOM 4417 N N . LEU B 1 242 ? -18.922 24.828 9.555 1 80.06 242 LEU B N 1
ATOM 4418 C CA . LEU B 1 242 ? -20.297 25.312 9.672 1 80.06 242 LEU B CA 1
ATOM 4419 C C . LEU B 1 242 ? -20.906 24.906 11.008 1 80.06 242 LEU B C 1
ATOM 4421 O O . LEU B 1 242 ? -21.578 23.875 11.102 1 80.06 242 LEU B O 1
ATOM 4425 N N . PRO B 1 243 ? -20.547 25.641 12.133 1 67.94 243 PRO B N 1
ATOM 4426 C CA . PRO B 1 243 ? -21.016 25.25 13.461 1 67.94 243 PRO B CA 1
ATOM 4427 C C . PRO B 1 243 ? -22.531 25.125 13.539 1 67.94 243 PRO B C 1
ATOM 4429 O O . PRO B 1 243 ? -23.25 25.828 12.812 1 67.94 243 PRO B O 1
ATOM 4432 N N . PRO B 1 244 ? -23.016 24 14.148 1 60.34 244 PRO B N 1
ATOM 4433 C CA . PRO B 1 244 ? -24.453 23.984 14.375 1 60.34 244 PRO B CA 1
ATOM 4434 C C . PRO B 1 244 ? -24.953 25.266 15.039 1 60.34 244 PRO B C 1
ATOM 4436 O O . PRO B 1 244 ? -24.172 26 15.648 1 60.34 244 PRO B O 1
ATOM 4439 N N . ASP B 1 245 ? -26.109 25.953 14.555 1 55.62 245 ASP B N 1
ATOM 4440 C CA . ASP B 1 245 ? -26.734 27.062 15.258 1 55.62 245 ASP B CA 1
ATOM 4441 C C . ASP B 1 245 ? -26.375 27.047 16.75 1 55.62 245 ASP B C 1
ATOM 4443 O O . ASP B 1 245 ? -26.656 28 17.469 1 55.62 245 ASP B O 1
ATOM 4447 N N . GLY B 1 246 ? -25.828 25.875 17.344 1 48.47 246 GLY B N 1
ATOM 4448 C CA . GLY B 1 246 ? -25.484 25.875 18.75 1 48.47 246 GLY B CA 1
ATOM 4449 C C . GLY B 1 246 ? -24 25.703 19 1 48.47 246 GLY B C 1
ATOM 4450 O O . GLY B 1 246 ? -23.203 25.734 18.062 1 48.47 246 GLY B O 1
ATOM 4451 N N . ARG B 1 247 ? -23.562 25.594 20.453 1 47.22 247 ARG B N 1
ATOM 4452 C CA . ARG B 1 247 ? -22.234 25.641 21.062 1 47.22 247 ARG B CA 1
ATOM 4453 C C . ARG B 1 247 ? -21.344 24.547 20.469 1 47.22 247 ARG B C 1
ATOM 4455 O O . ARG B 1 247 ? -21.812 23.469 20.125 1 47.22 247 ARG B O 1
ATOM 4462 N N . PRO B 1 248 ? -20.266 25 19.875 1 52.09 248 PRO B N 1
ATOM 4463 C CA . PRO B 1 248 ? -19.281 23.953 19.609 1 52.09 248 PRO B CA 1
ATOM 4464 C C . PRO B 1 248 ? -19.406 22.766 20.562 1 52.09 248 PRO B C 1
ATOM 4466 O O . PRO B 1 248 ? -19.734 22.953 21.734 1 52.09 248 PRO B O 1
ATOM 4469 N N . ARG B 1 249 ? -19.844 21.672 20.156 1 49 249 ARG B N 1
ATOM 4470 C CA . ARG B 1 249 ? -19.734 20.562 21.094 1 49 249 ARG B CA 1
ATOM 4471 C C . ARG B 1 249 ? -18.312 20.391 21.594 1 49 249 ARG B C 1
ATOM 4473 O O . ARG B 1 249 ? -17.375 20.297 20.781 1 49 249 ARG B O 1
ATOM 4480 N N . PRO B 1 250 ? -18.031 21.094 22.734 1 43.28 250 PRO B N 1
ATOM 4481 C CA . PRO B 1 250 ? -16.672 20.922 23.234 1 43.28 250 PRO B CA 1
ATOM 4482 C C . PRO B 1 250 ? -16.109 19.531 22.953 1 43.28 250 PRO B C 1
ATOM 4484 O O . PRO B 1 250 ? -16.781 18.531 23.234 1 43.28 250 PRO B O 1
ATOM 4487 N N . GLY B 1 251 ? -15.711 19.266 21.797 1 45.09 251 GLY B N 1
ATOM 4488 C CA . GLY B 1 251 ? -15.016 18 21.797 1 45.09 251 GLY B CA 1
ATOM 4489 C C . GLY B 1 251 ? -14.188 17.766 23.047 1 45.09 251 GLY B C 1
ATOM 4490 O O . GLY B 1 251 ? -13.445 18.656 23.469 1 45.09 251 GLY B O 1
ATOM 4491 N N . GLU B 1 252 ? -14.891 17.391 24.062 1 40.97 252 GLU B N 1
ATOM 4492 C CA . GLU B 1 252 ? -14.156 17.016 25.266 1 40.97 252 GLU B CA 1
ATOM 4493 C C . GLU B 1 252 ? -12.828 16.359 24.922 1 40.97 252 GLU B C 1
ATOM 4495 O O . GLU B 1 252 ? -12.703 15.125 24.969 1 40.97 252 GLU B O 1
ATOM 4500 N N . GLY B 1 253 ? -11.859 17.172 24.391 1 44.66 253 GLY B N 1
ATOM 4501 C CA . GLY B 1 253 ? -10.484 16.688 24.391 1 44.66 253 GLY B CA 1
ATOM 4502 C C . GLY B 1 253 ? -10.305 15.391 23.625 1 44.66 253 GLY B C 1
ATOM 4503 O O . GLY B 1 253 ? -9.453 14.562 23.984 1 44.66 253 GLY B O 1
ATOM 4504 N N . LEU B 1 254 ? -11.281 14.852 22.812 1 52.03 254 LEU B N 1
ATOM 4505 C CA . LEU B 1 254 ? -11.273 13.461 22.359 1 52.03 254 LEU B CA 1
ATOM 4506 C C . LEU B 1 254 ? -10.25 13.258 21.25 1 52.03 254 LEU B C 1
ATOM 4508 O O . LEU B 1 254 ? -10.156 14.078 20.328 1 52.03 254 LEU B O 1
ATOM 4512 N N . PRO B 1 255 ? -9.281 12.336 21.438 1 59.31 255 PRO B N 1
ATOM 4513 C CA . PRO B 1 255 ? -8.203 11.906 20.547 1 59.31 255 PRO B CA 1
ATOM 4514 C C . PRO B 1 255 ? -8.719 11.484 19.172 1 59.31 255 PRO B C 1
ATOM 4516 O O . PRO B 1 255 ? -7.922 11.25 18.266 1 59.31 255 PRO B O 1
ATOM 4519 N N . TYR B 1 256 ? -10.031 11.703 18.828 1 80.56 256 TYR B N 1
ATOM 4520 C CA . TYR B 1 256 ? -10.5 11.242 17.531 1 80.56 256 TYR B CA 1
ATOM 4521 C C . TYR B 1 256 ? -11.461 12.242 16.906 1 80.56 256 TYR B C 1
ATOM 4523 O O . TYR B 1 256 ? -12.672 12.172 17.125 1 80.56 256 TYR B O 1
ATOM 4531 N N . ILE B 1 257 ? -10.992 13.086 16.016 1 88.31 257 ILE B N 1
ATOM 4532 C CA . ILE B 1 257 ? -11.508 14.344 15.469 1 88.31 257 ILE B CA 1
ATOM 4533 C C . ILE B 1 257 ? -12.766 14.07 14.648 1 88.31 257 ILE B C 1
ATOM 4535 O O . ILE B 1 257 ? -13.734 14.828 14.719 1 88.31 257 ILE B O 1
ATOM 4539 N N . CYS B 1 258 ? -12.867 12.898 14 1 94.44 258 CYS B N 1
ATOM 4540 C CA . CYS B 1 258 ? -13.938 12.695 13.023 1 94.44 258 CYS B CA 1
ATOM 4541 C C . CYS B 1 258 ? -14.805 11.508 13.406 1 94.44 258 CYS B C 1
ATOM 4543 O O . CYS B 1 258 ? -15.484 10.93 12.555 1 94.44 258 CYS B O 1
ATOM 4545 N N . THR B 1 259 ? -14.797 11.133 14.695 1 93.88 259 THR B N 1
ATOM 4546 C CA . THR B 1 259 ? -15.531 9.961 15.148 1 93.88 259 THR B CA 1
ATOM 4547 C C . THR B 1 259 ? -17.016 10.109 14.844 1 93.88 259 THR B C 1
ATOM 4549 O O . THR B 1 259 ? -17.641 11.117 15.203 1 93.88 259 THR B O 1
ATOM 4552 N N . GLY B 1 260 ? -17.578 9.148 14.117 1 94.56 260 GLY B N 1
ATOM 4553 C CA . GLY B 1 260 ? -19 9.109 13.867 1 94.56 260 GLY B CA 1
ATOM 4554 C C . GLY B 1 260 ? -19.422 9.938 12.664 1 94.56 260 GLY B C 1
ATOM 4555 O O . GLY B 1 260 ? -20.609 9.984 12.32 1 94.56 260 GLY B O 1
ATOM 4556 N N . TYR B 1 261 ? -18.469 10.555 11.977 1 96.88 261 TYR B N 1
ATOM 4557 C CA . TYR B 1 261 ? -18.828 11.461 10.891 1 96.88 261 TYR B CA 1
ATOM 4558 C C . TYR B 1 261 ? -18.609 10.789 9.539 1 96.88 261 TYR B C 1
ATOM 4560 O O . TYR B 1 261 ? -17.875 9.812 9.43 1 96.88 261 TYR B O 1
ATOM 4568 N N . ASP B 1 262 ? -19.312 11.297 8.531 1 98.5 262 ASP B N 1
ATOM 4569 C CA . ASP B 1 262 ? -19.125 10.938 7.133 1 98.5 262 ASP B CA 1
ATOM 4570 C C . ASP B 1 262 ? -18.297 11.984 6.402 1 98.5 262 ASP B C 1
ATOM 4572 O O . ASP B 1 262 ? -18.391 13.18 6.699 1 98.5 262 ASP B O 1
ATOM 4576 N N . LEU B 1 263 ? -17.531 11.508 5.504 1 98.88 263 LEU B N 1
ATOM 4577 C CA . LEU B 1 263 ? -16.766 12.406 4.652 1 98.88 263 LEU B CA 1
ATOM 4578 C C . LEU B 1 263 ? -17.125 12.195 3.182 1 98.88 263 LEU B C 1
ATOM 4580 O O . LEU B 1 263 ? -17.094 11.062 2.695 1 98.88 263 LEU B O 1
ATOM 4584 N N . TYR B 1 264 ? -17.5 13.242 2.564 1 98.94 264 TYR B N 1
ATOM 4585 C CA . TYR B 1 264 ? -17.719 13.242 1.122 1 98.94 264 TYR B CA 1
ATOM 4586 C C . TYR B 1 264 ? -16.547 13.891 0.398 1 98.94 264 TYR B C 1
ATOM 4588 O O . TYR B 1 264 ? -16.156 15.016 0.721 1 98.94 264 TYR B O 1
ATOM 4596 N N . LEU B 1 265 ? -15.953 13.227 -0.579 1 98.94 265 LEU B N 1
ATOM 4597 C CA . LEU B 1 265 ? -14.828 13.695 -1.372 1 98.94 265 LEU B CA 1
ATOM 4598 C C . LEU B 1 265 ? -15.156 13.664 -2.861 1 98.94 265 LEU B C 1
ATOM 4600 O O . LEU B 1 265 ? -15.758 12.703 -3.348 1 98.94 265 LEU B O 1
ATOM 4604 N N . THR B 1 266 ? -14.734 14.68 -3.561 1 98.81 266 THR B N 1
ATOM 4605 C CA . THR B 1 266 ? -14.977 14.68 -4.996 1 98.81 266 THR B CA 1
ATOM 4606 C C . THR B 1 266 ? -14.094 13.648 -5.695 1 98.81 266 THR B C 1
ATOM 4608 O O . THR B 1 266 ? -14.438 13.148 -6.77 1 98.81 266 THR B O 1
ATOM 4611 N N . ARG B 1 267 ? -12.977 13.367 -5.09 1 98.19 267 ARG B N 1
ATOM 4612 C CA . ARG B 1 267 ? -12.07 12.375 -5.672 1 98.19 267 ARG B CA 1
ATOM 4613 C C . ARG B 1 267 ? -11.508 11.453 -4.594 1 98.19 267 ARG B C 1
ATOM 4615 O O . ARG B 1 267 ? -11.414 11.836 -3.428 1 98.19 267 ARG B O 1
ATOM 4622 N N . GLU B 1 268 ? -11.109 10.266 -4.996 1 98.69 268 GLU B N 1
ATOM 4623 C CA . GLU B 1 268 ? -10.508 9.281 -4.105 1 98.69 268 GLU B CA 1
ATOM 4624 C C . GLU B 1 268 ? -9.281 9.844 -3.404 1 98.69 268 GLU B C 1
ATOM 4626 O O . GLU B 1 268 ? -8.414 10.445 -4.043 1 98.69 268 GLU B O 1
ATOM 4631 N N . PRO B 1 269 ? -9.18 9.734 -2.094 1 98.56 269 PRO B N 1
ATOM 4632 C CA . PRO B 1 269 ? -8.039 10.297 -1.37 1 98.56 269 PRO B CA 1
ATOM 4633 C C . PRO B 1 269 ? -6.746 9.508 -1.596 1 98.56 269 PRO B C 1
ATOM 4635 O O . PRO B 1 269 ? -6.793 8.305 -1.855 1 98.56 269 PRO B O 1
ATOM 4638 N N . CYS B 1 270 ? -5.633 10.211 -1.458 1 96.88 270 CYS B N 1
ATOM 4639 C CA . CYS B 1 270 ? -4.324 9.578 -1.504 1 96.88 270 CYS B CA 1
ATOM 4640 C C . CYS B 1 270 ? -4.062 8.773 -0.235 1 96.88 270 CYS B C 1
ATOM 4642 O O . CYS B 1 270 ? -4.875 8.789 0.692 1 96.88 270 CYS B O 1
ATOM 4644 N N . VAL B 1 271 ? -2.969 8.125 -0.219 1 96.75 271 VAL B N 1
ATOM 4645 C CA . VAL B 1 271 ? -2.66 7.246 0.906 1 96.75 271 VAL B CA 1
ATOM 4646 C C . VAL B 1 271 ? -2.445 8.078 2.168 1 96.75 271 VAL B C 1
ATOM 4648 O O . VAL B 1 271 ? -2.795 7.648 3.27 1 96.75 271 VAL B O 1
ATOM 4651 N N . MET B 1 272 ? -1.86 9.258 2.111 1 97.62 272 MET B N 1
ATOM 4652 C CA . MET B 1 272 ? -1.683 10.148 3.258 1 97.62 272 MET B CA 1
ATOM 4653 C C . MET B 1 272 ? -3.027 10.508 3.881 1 97.62 272 MET B C 1
ATOM 4655 O O . MET B 1 272 ? -3.215 10.359 5.09 1 97.62 272 MET B O 1
ATOM 4659 N N . CYS B 1 273 ? -3.914 10.938 3.021 1 98.5 273 CYS B N 1
ATOM 4660 C CA . CYS B 1 273 ? -5.23 11.359 3.49 1 98.5 273 CYS B CA 1
ATOM 4661 C C . CYS B 1 273 ? -6.02 10.18 4.035 1 98.5 273 CYS B C 1
ATOM 4663 O O . CYS B 1 273 ? -6.699 10.297 5.059 1 98.5 273 CYS B O 1
ATOM 4665 N N . ALA B 1 274 ? -5.914 9.086 3.309 1 98.44 274 ALA B N 1
ATOM 4666 C CA . ALA B 1 274 ? -6.641 7.898 3.738 1 98.44 274 ALA B CA 1
ATOM 4667 C C . ALA B 1 274 ? -6.195 7.457 5.133 1 98.44 274 ALA B C 1
ATOM 4669 O O . ALA B 1 274 ? -7.02 7.059 5.957 1 98.44 274 ALA B O 1
ATOM 4670 N N . MET B 1 275 ? -4.918 7.492 5.367 1 97.75 275 MET B N 1
ATOM 4671 C CA . MET B 1 275 ? -4.406 7.113 6.68 1 97.75 275 MET B CA 1
ATOM 4672 C C . MET B 1 275 ? -4.773 8.156 7.73 1 97.75 275 MET B C 1
ATOM 4674 O O . MET B 1 275 ? -5.055 7.816 8.883 1 97.75 275 MET B O 1
ATOM 4678 N N . ALA B 1 276 ? -4.723 9.414 7.363 1 97.94 276 ALA B N 1
ATOM 4679 C CA . ALA B 1 276 ? -5.164 10.469 8.273 1 97.94 276 ALA B CA 1
ATOM 4680 C C . ALA B 1 276 ? -6.594 10.211 8.75 1 97.94 276 ALA B C 1
ATOM 4682 O O . ALA B 1 276 ? -6.926 10.492 9.906 1 97.94 276 ALA B O 1
ATOM 4683 N N . LEU B 1 277 ? -7.383 9.703 7.863 1 98.12 277 LEU B N 1
ATOM 4684 C CA . LEU B 1 277 ? -8.773 9.406 8.188 1 98.12 277 LEU B CA 1
ATOM 4685 C C . LEU B 1 277 ? -8.867 8.25 9.18 1 98.12 277 LEU B C 1
ATOM 4687 O O . LEU B 1 277 ? -9.773 8.211 10.016 1 98.12 277 LEU B O 1
ATOM 4691 N N . VAL B 1 278 ? -7.945 7.266 9.094 1 96.88 278 VAL B N 1
ATOM 4692 C CA . VAL B 1 278 ? -7.863 6.211 10.094 1 96.88 278 VAL B CA 1
ATOM 4693 C C . VAL B 1 278 ? -7.594 6.82 11.469 1 96.88 278 VAL B C 1
ATOM 4695 O O . VAL B 1 278 ? -8.32 6.547 12.43 1 96.88 278 VAL B O 1
ATOM 4698 N N . HIS B 1 279 ? -6.652 7.738 11.469 1 95 279 HIS B N 1
ATOM 4699 C CA . HIS B 1 279 ? -6.215 8.312 12.742 1 95 279 HIS B CA 1
ATOM 4700 C C . HIS B 1 279 ? -7.254 9.273 13.297 1 95 279 HIS B C 1
ATOM 4702 O O . HIS B 1 279 ? -7.273 9.547 14.5 1 95 279 HIS B O 1
ATOM 4708 N N . SER B 1 280 ? -8.102 9.789 12.445 1 95.94 280 SER B N 1
ATOM 4709 C CA . SER B 1 280 ? -9.156 10.703 12.875 1 95.94 280 SER B CA 1
ATOM 4710 C C . SER B 1 280 ? -10.453 9.953 13.156 1 95.94 280 SER B C 1
ATOM 4712 O O . SER B 1 280 ? -11.453 10.562 13.562 1 95.94 280 SER B O 1
ATOM 4714 N N . ARG B 1 281 ? -10.516 8.602 12.875 1 96.62 281 ARG B N 1
ATOM 4715 C CA . ARG B 1 281 ? -11.594 7.66 13.164 1 96.62 281 ARG B CA 1
ATOM 4716 C C . ARG B 1 281 ? -12.867 8.039 12.406 1 96.62 281 ARG B C 1
ATOM 4718 O O . ARG B 1 281 ? -13.961 8.031 12.977 1 96.62 281 ARG B O 1
ATOM 4725 N N . ILE B 1 282 ? -12.703 8.398 11.141 1 97.88 282 ILE B N 1
ATOM 4726 C CA . ILE B 1 282 ? -13.852 8.664 10.273 1 97.88 282 ILE B CA 1
ATOM 4727 C C . ILE B 1 282 ? -14.734 7.43 10.195 1 97.88 282 ILE B C 1
ATOM 4729 O O . ILE B 1 282 ? -14.242 6.301 10.211 1 97.88 282 ILE B O 1
ATOM 4733 N N . GLN B 1 283 ? -16.016 7.641 10.109 1 97.75 283 GLN B N 1
ATOM 4734 C CA . GLN B 1 283 ? -16.938 6.512 10.094 1 97.75 283 GLN B CA 1
ATOM 4735 C C . GLN B 1 283 ? -17.125 5.977 8.68 1 97.75 283 GLN B C 1
ATOM 4737 O O . GLN B 1 283 ? -17 4.773 8.438 1 97.75 283 GLN B O 1
ATOM 4742 N N . ARG B 1 284 ? -17.5 6.863 7.762 1 98.31 284 ARG B N 1
ATOM 4743 C CA . ARG B 1 284 ? -17.703 6.48 6.367 1 98.31 284 ARG B CA 1
ATOM 4744 C C . ARG B 1 284 ? -17.109 7.527 5.426 1 98.31 284 ARG B C 1
ATOM 4746 O O . ARG B 1 284 ? -17.109 8.719 5.738 1 98.31 284 ARG B O 1
ATOM 4753 N N . VAL B 1 285 ? -16.625 7.02 4.285 1 98.88 285 VAL B N 1
ATOM 4754 C CA . VAL B 1 285 ? -16.125 7.891 3.223 1 98.88 285 VAL B CA 1
ATOM 4755 C C . VAL B 1 285 ? -16.891 7.617 1.931 1 98.88 285 VAL B C 1
ATOM 4757 O O . VAL B 1 285 ? -17.047 6.465 1.527 1 98.88 285 VAL B O 1
ATOM 4760 N N . PHE B 1 286 ? -17.422 8.68 1.351 1 98.88 286 PHE B N 1
ATOM 4761 C CA . PHE B 1 286 ? -18.047 8.672 0.03 1 98.88 2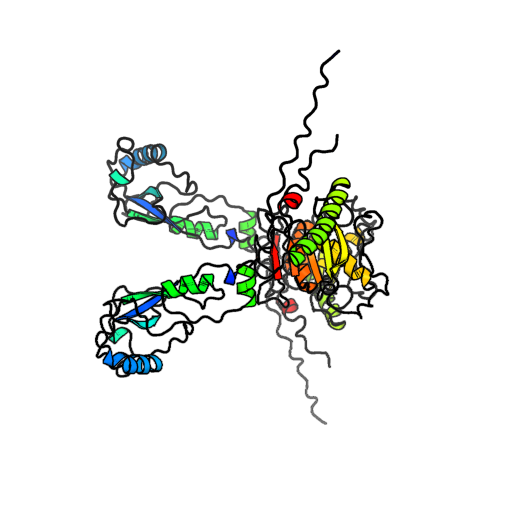86 PHE B CA 1
ATOM 4762 C C . PHE B 1 286 ? -17.219 9.484 -0.96 1 98.88 286 PHE B C 1
ATOM 4764 O O . PHE B 1 286 ? -16.906 10.648 -0.716 1 98.88 286 PHE B O 1
ATOM 4771 N N . TYR B 1 287 ? -16.812 8.875 -2.064 1 98.88 287 TYR B N 1
ATOM 4772 C CA . TYR B 1 287 ? -16.094 9.703 -3.025 1 98.88 287 TYR B CA 1
ATOM 4773 C C . TYR B 1 287 ? -16.688 9.562 -4.422 1 98.88 287 TYR B C 1
ATOM 4775 O O . TYR B 1 287 ? -17.344 8.562 -4.727 1 98.88 287 TYR B O 1
ATOM 4783 N N . GLY B 1 288 ? -16.516 10.57 -5.18 1 98.56 288 GLY B N 1
ATOM 4784 C CA . GLY B 1 288 ? -17.094 10.617 -6.512 1 98.56 288 GLY B CA 1
ATOM 4785 C C . GLY B 1 288 ? -16.266 9.898 -7.555 1 98.56 288 GLY B C 1
ATOM 4786 O O . GLY B 1 288 ? -16.656 8.82 -8.031 1 98.56 288 GLY B O 1
ATOM 4787 N N . ALA B 1 289 ? -15.078 10.406 -7.812 1 97.5 289 ALA B N 1
ATOM 4788 C CA . ALA B 1 289 ? -14.258 9.875 -8.898 1 97.5 289 ALA B CA 1
ATOM 4789 C C . ALA B 1 289 ? -13 9.195 -8.352 1 97.5 289 ALA B C 1
ATOM 4791 O O . ALA B 1 289 ? -12.383 9.688 -7.41 1 97.5 289 ALA B O 1
ATOM 4792 N N . ALA B 1 290 ? -12.641 8.086 -9.023 1 97.19 290 ALA B N 1
ATOM 4793 C CA . ALA B 1 290 ? -11.383 7.41 -8.703 1 97.19 290 ALA B CA 1
ATOM 4794 C C . ALA B 1 290 ? -10.188 8.273 -9.086 1 97.19 290 ALA B C 1
ATOM 4796 O O . ALA B 1 290 ? -10.297 9.164 -9.93 1 97.19 290 ALA B O 1
ATOM 4797 N N . SER B 1 291 ? -9.125 8.078 -8.336 1 94.94 291 SER B N 1
ATOM 4798 C CA . SER B 1 291 ? -7.863 8.75 -8.609 1 94.94 291 SER B CA 1
ATOM 4799 C C . SER B 1 291 ? -6.746 7.742 -8.867 1 94.94 291 SER B C 1
ATOM 4801 O O . SER B 1 291 ? -6.723 6.668 -8.266 1 94.94 291 SER B O 1
ATOM 4803 N N . PRO B 1 292 ? -5.789 8.023 -9.758 1 89.38 292 PRO B N 1
ATOM 4804 C CA . PRO B 1 292 ? -4.691 7.094 -10.047 1 89.38 292 PRO B CA 1
ATOM 4805 C C . PRO B 1 292 ? -3.881 6.734 -8.805 1 89.38 292 PRO B C 1
ATOM 4807 O O . PRO B 1 292 ? -3.363 5.621 -8.703 1 89.38 292 PRO B O 1
ATOM 4810 N N . HIS B 1 293 ? -3.846 7.652 -7.906 1 88.38 293 HIS B N 1
ATOM 4811 C CA . HIS B 1 293 ? -3.08 7.398 -6.691 1 88.38 293 HIS B CA 1
ATOM 4812 C C . HIS B 1 293 ? -4 7.25 -5.484 1 88.38 293 HIS B C 1
ATOM 4814 O O . HIS B 1 293 ? -3.598 7.535 -4.352 1 88.38 293 HIS B O 1
ATOM 4820 N N . GLY B 1 294 ? -5.152 6.793 -5.785 1 95.56 294 GLY B N 1
ATOM 4821 C CA . GLY B 1 294 ? -6.109 6.574 -4.711 1 95.56 294 GLY B CA 1
ATOM 4822 C C . GLY B 1 294 ? -5.727 5.426 -3.795 1 95.56 294 GLY B C 1
ATOM 4823 O O . GLY B 1 294 ? -5.105 4.453 -4.234 1 95.56 294 GLY B O 1
ATOM 4824 N N . ALA B 1 295 ? -6.195 5.516 -2.568 1 97.06 295 ALA B N 1
ATOM 4825 C CA . ALA B 1 295 ? -5.715 4.566 -1.569 1 97.06 295 ALA B CA 1
ATOM 4826 C C . ALA B 1 295 ? -6.855 3.719 -1.02 1 97.06 295 ALA B C 1
ATOM 4828 O O . ALA B 1 295 ? -6.688 3.006 -0.027 1 97.06 295 ALA B O 1
ATOM 4829 N N . LEU B 1 296 ? -7.996 3.816 -1.581 1 97.69 296 LEU B N 1
ATOM 4830 C CA . LEU B 1 296 ? -9.164 3.094 -1.084 1 97.69 296 LEU B CA 1
ATOM 4831 C C . LEU B 1 296 ? -9.625 2.045 -2.092 1 97.69 296 LEU B C 1
ATOM 4833 O O . LEU B 1 296 ? -9.281 0.866 -1.966 1 97.69 296 LEU B O 1
ATOM 4837 N N . GLY B 1 297 ? -10.141 2.504 -3.209 1 95.88 297 GLY B N 1
ATOM 4838 C CA . GLY B 1 297 ? -10.562 1.584 -4.254 1 95.88 297 GLY B CA 1
ATOM 4839 C C . GLY B 1 297 ? -9.477 1.297 -5.273 1 95.88 297 GLY B C 1
ATOM 4840 O O . GLY B 1 297 ? -9.344 0.166 -5.742 1 95.88 297 GLY B O 1
ATOM 4841 N N . SER B 1 298 ? -8.703 2.262 -5.586 1 93.62 298 SER B N 1
ATOM 4842 C CA . SER B 1 298 ? -7.707 2.156 -6.645 1 93.62 298 SER B CA 1
ATOM 4843 C C . SER B 1 298 ? -6.469 1.401 -6.168 1 93.62 298 SER B C 1
ATOM 4845 O O . SER B 1 298 ? -5.77 0.777 -6.965 1 93.62 298 SER B O 1
ATOM 4847 N N . GLY B 1 299 ? -6.262 1.556 -4.883 1 89.75 299 GLY B N 1
ATOM 4848 C CA . GLY B 1 299 ? -5.102 0.851 -4.359 1 89.75 299 GLY B CA 1
ATOM 4849 C C . GLY B 1 299 ? -5.113 0.729 -2.848 1 89.75 299 GLY B C 1
ATOM 4850 O O . GLY B 1 299 ? -5.918 1.371 -2.172 1 89.75 299 GLY B O 1
ATOM 4851 N N . TYR B 1 300 ? -4.383 -0.102 -2.355 1 89.75 300 TYR B N 1
ATOM 4852 C CA . TYR B 1 300 ? -4 -0.274 -0.958 1 89.75 300 TYR B CA 1
ATOM 4853 C C . TYR B 1 300 ? -5.191 -0.719 -0.118 1 89.75 300 TYR B C 1
ATOM 4855 O O . TYR B 1 300 ? -5.027 -1.44 0.869 1 89.75 300 TYR B O 1
ATOM 4863 N N . ARG B 1 301 ? -6.418 -0.145 -0.459 1 95.06 301 ARG B N 1
ATOM 4864 C CA . ARG B 1 301 ? -7.621 -0.442 0.31 1 95.06 301 ARG B CA 1
ATOM 4865 C C . ARG B 1 301 ? -7.359 -0.327 1.807 1 95.06 301 ARG B C 1
ATOM 4867 O O . ARG B 1 301 ? -7.656 -1.249 2.568 1 95.06 301 ARG B O 1
ATOM 4874 N N . LEU B 1 302 ? -6.832 0.768 2.184 1 95.94 302 LEU B N 1
ATOM 4875 C CA . LEU B 1 302 ? -6.328 1.013 3.531 1 95.94 302 LEU B CA 1
ATOM 4876 C C . LEU B 1 302 ? -7.453 0.914 4.559 1 95.94 302 LEU B C 1
ATOM 4878 O O . LEU B 1 302 ? -7.223 0.498 5.695 1 95.94 302 LEU B O 1
ATOM 4882 N N . HIS B 1 303 ? -8.648 1.232 4.199 1 96.75 303 HIS B N 1
ATOM 4883 C CA . HIS B 1 303 ? -9.781 1.382 5.102 1 96.75 303 HIS B CA 1
ATOM 4884 C C . HIS B 1 303 ? -10.156 0.049 5.742 1 96.75 303 HIS B C 1
ATOM 4886 O O . HIS B 1 303 ? -10.852 0.018 6.762 1 96.75 303 HIS B O 1
ATOM 4892 N N . GLY B 1 304 ? -9.734 -1.02 5.109 1 93.81 304 GLY B N 1
ATOM 4893 C CA . GLY B 1 304 ? -10.156 -2.328 5.586 1 93.81 304 GLY B CA 1
ATOM 4894 C C . GLY B 1 304 ? -9.008 -3.156 6.141 1 93.81 304 GLY B C 1
ATOM 4895 O O . GLY B 1 304 ? -9.172 -4.344 6.418 1 93.81 304 GLY B O 1
ATOM 4896 N N . ARG B 1 305 ? -7.906 -2.605 6.316 1 91.88 305 ARG B N 1
ATOM 4897 C CA . ARG B 1 305 ? -6.754 -3.355 6.809 1 91.88 305 ARG B CA 1
ATOM 4898 C C . ARG B 1 305 ? -6.949 -3.756 8.266 1 91.88 305 ARG B C 1
ATOM 4900 O O . ARG B 1 305 ? -7.277 -2.918 9.109 1 91.88 305 ARG B O 1
ATOM 4907 N N . GLN B 1 306 ? -6.652 -4.973 8.57 1 88.06 306 GLN B N 1
ATOM 4908 C CA . GLN B 1 306 ? -6.945 -5.543 9.883 1 88.06 306 GLN B CA 1
ATOM 4909 C C . GLN B 1 306 ? -5.867 -5.172 10.898 1 88.06 306 GLN B C 1
ATOM 4911 O O . GLN B 1 306 ? -6.102 -5.227 12.109 1 88.06 306 GLN B O 1
ATOM 4916 N N . ASP B 1 307 ? -4.738 -4.82 10.445 1 88 307 ASP B N 1
ATOM 4917 C CA . ASP B 1 307 ? -3.623 -4.527 11.344 1 88 307 ASP B CA 1
ATOM 4918 C C . ASP B 1 307 ? -3.646 -3.068 11.789 1 88 307 ASP B C 1
ATOM 4920 O O . ASP B 1 307 ? -2.797 -2.639 12.57 1 88 307 ASP B O 1
ATOM 4924 N N . LEU B 1 308 ? -4.617 -2.342 11.312 1 90.75 308 LEU B N 1
ATOM 4925 C CA . LEU B 1 308 ? -4.785 -0.961 11.75 1 90.75 308 LEU B CA 1
ATOM 4926 C C . LEU B 1 308 ? -5.797 -0.871 12.883 1 90.75 308 LEU B C 1
ATOM 4928 O O . LEU B 1 308 ? -6.59 -1.793 13.094 1 90.75 308 LEU B O 1
ATOM 4932 N N . ASN B 1 309 ? -5.684 0.259 13.648 1 87.56 309 ASN B N 1
ATOM 4933 C CA . ASN B 1 309 ? -6.465 0.37 14.875 1 87.56 309 ASN B CA 1
ATOM 4934 C C . ASN B 1 309 ? -7.887 0.839 14.594 1 87.56 309 ASN B C 1
ATOM 4936 O O . ASN B 1 309 ? -8.734 0.853 15.5 1 87.56 309 ASN B O 1
ATOM 4940 N N . HIS B 1 310 ? -8.156 1.252 13.461 1 94.25 310 HIS B N 1
ATOM 4941 C CA . HIS B 1 310 ? -9.477 1.722 13.062 1 94.25 310 HIS B CA 1
ATOM 4942 C C . HIS B 1 310 ? -9.781 1.337 11.617 1 94.25 310 HIS B C 1
ATOM 4944 O O . HIS B 1 310 ? -8.883 1.253 10.789 1 94.25 310 HIS B O 1
ATOM 4950 N N . ARG B 1 311 ? -11.023 1.005 11.367 1 95.69 311 ARG B N 1
ATOM 4951 C CA . ARG B 1 311 ? -11.531 0.72 10.031 1 95.69 311 ARG B CA 1
ATOM 4952 C C . ARG B 1 311 ? -12.773 1.55 9.727 1 95.69 311 ARG B C 1
ATOM 4954 O O . ARG B 1 311 ? -13.492 1.952 10.641 1 95.69 311 ARG B O 1
ATOM 4961 N N . TYR B 1 312 ? -12.961 1.856 8.516 1 97.12 312 TYR B N 1
ATOM 4962 C CA . TYR B 1 312 ? -14.141 2.619 8.125 1 97.12 312 TYR B CA 1
ATOM 4963 C C . TYR B 1 312 ? -14.695 2.121 6.801 1 97.12 312 TYR B C 1
ATOM 4965 O O . TYR B 1 312 ? -14.031 1.364 6.086 1 97.12 312 TYR B O 1
ATOM 4973 N N . GLU B 1 313 ? -15.961 2.49 6.484 1 96.75 313 GLU B N 1
ATOM 4974 C CA . GLU B 1 313 ? -16.625 2.061 5.258 1 96.75 313 GLU B CA 1
ATOM 4975 C C . GLU B 1 313 ? -16.391 3.062 4.129 1 96.75 313 GLU B C 1
ATOM 4977 O O . GLU B 1 313 ? -16.344 4.273 4.367 1 96.75 313 GLU B O 1
ATOM 4982 N N . VAL B 1 314 ? -16.328 2.521 2.963 1 98.38 314 VAL B N 1
ATOM 4983 C CA . VAL B 1 314 ? -16.047 3.381 1.815 1 98.38 314 VAL B CA 1
ATOM 4984 C C . VAL B 1 314 ? -17.047 3.082 0.699 1 98.38 314 VAL B C 1
ATOM 4986 O O . VAL B 1 314 ? -17.312 1.917 0.393 1 98.38 314 VAL B O 1
ATOM 4989 N N . PHE B 1 315 ? -17.609 4.145 0.115 1 98.12 315 PHE B N 1
ATOM 4990 C CA . PHE B 1 315 ? -18.484 4.059 -1.054 1 98.12 315 PHE B CA 1
ATOM 4991 C C . PHE B 1 315 ? -17.969 4.961 -2.172 1 98.12 315 PHE B C 1
ATOM 4993 O O . PHE B 1 315 ? -17.594 6.109 -1.926 1 98.12 315 PHE B O 1
ATOM 5000 N N . ARG B 1 316 ? -18 4.5 -3.406 1 97.94 316 ARG B N 1
ATOM 5001 C CA . ARG B 1 316 ? -17.547 5.281 -4.547 1 97.94 316 ARG B CA 1
ATOM 5002 C C . ARG B 1 316 ? -18.688 5.57 -5.512 1 97.94 316 ARG B C 1
ATOM 5004 O O . ARG B 1 316 ? -19.75 4.945 -5.43 1 97.94 316 ARG B O 1
ATOM 5011 N N . GLY B 1 317 ? -18.5 6.555 -6.336 1 97.44 317 GLY B N 1
ATOM 5012 C CA . GLY B 1 317 ? -19.391 6.789 -7.457 1 97.44 317 GLY B CA 1
ATOM 5013 C C . GLY B 1 317 ? -20.438 7.848 -7.176 1 97.44 317 GLY B C 1
ATOM 5014 O O . GLY B 1 317 ? -21.281 8.148 -8.031 1 97.44 317 GLY B O 1
ATOM 5015 N N . VAL B 1 318 ? -20.422 8.469 -6.012 1 98.25 318 VAL B N 1
ATOM 5016 C CA . VAL B 1 318 ? -21.406 9.484 -5.68 1 98.25 318 VAL B CA 1
ATOM 5017 C C . VAL B 1 318 ? -21.203 10.719 -6.551 1 98.25 318 VAL B C 1
ATOM 5019 O O . VAL B 1 318 ? -20.141 11.359 -6.488 1 98.25 318 VAL B O 1
ATOM 5022 N N . LEU B 1 319 ? -22.188 11.055 -7.355 1 97.75 319 LEU B N 1
ATOM 5023 C CA . LEU B 1 319 ? -22.094 12.156 -8.312 1 97.75 319 LEU B CA 1
ATOM 5024 C C . LEU B 1 319 ? -20.828 12.055 -9.141 1 97.75 319 LEU B C 1
ATOM 5026 O O . LEU B 1 319 ? -20.109 13.047 -9.305 1 97.75 319 LEU B O 1
ATOM 5030 N N . GLU B 1 320 ? -20.578 10.898 -9.648 1 97.5 320 GLU B N 1
ATOM 5031 C CA . GLU B 1 320 ? -19.328 10.625 -10.352 1 97.5 320 GLU B CA 1
ATOM 5032 C C . GLU B 1 320 ? -19.141 11.547 -11.555 1 97.5 320 GLU B C 1
ATOM 5034 O O . GLU B 1 320 ? -18.062 12.086 -11.773 1 97.5 320 GLU B O 1
ATOM 5039 N N . GLY B 1 321 ? -20.094 11.734 -12.336 1 95.81 321 GLY B N 1
ATOM 5040 C CA . GLY B 1 321 ? -20.031 12.57 -13.523 1 95.81 321 GLY B CA 1
ATOM 5041 C C . GLY B 1 321 ? -19.5 13.969 -13.234 1 95.81 321 GLY B C 1
ATOM 5042 O O . GLY B 1 321 ? -18.422 14.344 -13.695 1 95.81 321 GLY B O 1
ATOM 5043 N N . PRO B 1 322 ? -20.312 14.781 -12.445 1 95.94 322 PRO B N 1
ATOM 5044 C CA . PRO B 1 322 ? -19.859 16.125 -12.055 1 95.94 322 PRO B CA 1
ATOM 5045 C C . PRO B 1 322 ? -18.469 16.125 -11.438 1 95.94 322 PRO B C 1
ATOM 5047 O O . PRO B 1 322 ? -17.672 17.031 -11.711 1 95.94 322 PRO B O 1
ATOM 5050 N N . CYS B 1 323 ? -18.125 15.125 -10.641 1 97.38 323 CYS B N 1
ATOM 5051 C CA . CYS B 1 323 ? -16.828 15.055 -9.992 1 97.38 323 CYS B CA 1
ATOM 5052 C C . CYS B 1 323 ? -15.711 14.867 -11.023 1 97.38 323 CYS B C 1
ATOM 5054 O O . CYS B 1 323 ? -14.641 15.461 -10.906 1 97.38 323 CYS B O 1
ATOM 5056 N N . ARG B 1 324 ? -15.93 14.102 -12.023 1 95.25 324 ARG B N 1
ATOM 5057 C CA . ARG B 1 324 ? -14.938 13.82 -13.062 1 95.25 324 ARG B CA 1
ATOM 5058 C C . ARG B 1 324 ? -14.68 15.055 -13.914 1 95.25 324 ARG B C 1
ATOM 5060 O O . ARG B 1 324 ? -13.586 15.211 -14.469 1 95.25 324 ARG B O 1
ATOM 5067 N N . ARG B 1 325 ? -15.586 15.883 -13.945 1 94.12 325 ARG B N 1
ATOM 5068 C CA . ARG B 1 325 ? -15.477 17.047 -14.812 1 94.12 325 ARG B CA 1
ATOM 5069 C C . ARG B 1 325 ? -14.742 18.188 -14.109 1 94.12 325 ARG B C 1
ATOM 5071 O O . ARG B 1 325 ? -14.359 19.172 -14.75 1 94.12 325 ARG B O 1
ATOM 5078 N N . LEU B 1 326 ? -14.594 17.984 -12.891 1 93.62 326 LEU B N 1
ATOM 5079 C CA . LEU B 1 326 ? -13.922 19.031 -12.148 1 93.62 326 LEU B CA 1
ATOM 5080 C C . LEU B 1 326 ? -12.531 19.297 -12.711 1 93.62 326 LEU B C 1
ATOM 5082 O O . LEU B 1 326 ? -11.742 18.359 -12.891 1 93.62 326 LEU B O 1
ATOM 5086 N N . GLY B 1 327 ? -12.141 20.438 -12.977 1 77.56 327 GLY B N 1
ATOM 5087 C CA . GLY B 1 327 ? -10.844 20.859 -13.484 1 77.56 327 GLY B CA 1
ATOM 5088 C C . GLY B 1 327 ? -10.742 20.781 -14.992 1 77.56 327 GLY B C 1
ATOM 5089 O O . GLY B 1 327 ? -9.75 21.219 -15.578 1 77.56 327 GLY B O 1
ATOM 5090 N N . ARG B 1 328 ? -11.586 20.078 -15.672 1 72.5 328 ARG B N 1
ATOM 5091 C CA . ARG B 1 328 ? -11.617 20.016 -17.125 1 72.5 328 ARG B CA 1
ATOM 5092 C C . ARG B 1 328 ? -12.656 20.984 -17.688 1 72.5 328 ARG B C 1
ATOM 5094 O O . ARG B 1 328 ? -12.953 20.953 -18.891 1 72.5 328 ARG B O 1
ATOM 5101 N N . GLU B 1 329 ? -13.258 21.703 -16.844 1 58.44 329 GLU B N 1
ATOM 5102 C CA . GLU B 1 329 ? -14.305 22.609 -17.281 1 58.44 329 GLU B CA 1
ATOM 5103 C C . GLU B 1 329 ? -13.727 23.797 -18.047 1 58.44 329 GLU B C 1
ATOM 5105 O O . GLU B 1 329 ? -12.648 24.297 -17.719 1 58.44 329 GLU B O 1
ATOM 5110 N N . PRO B 1 330 ? -14.281 23.984 -19.375 1 46.66 330 PRO B N 1
ATOM 5111 C CA . PRO B 1 330 ? -13.805 25.109 -20.188 1 46.66 330 PRO B CA 1
ATOM 5112 C C . PRO B 1 330 ? -13.797 26.438 -19.406 1 46.66 330 PRO B C 1
ATOM 5114 O O . PRO B 1 330 ? -14.625 26.625 -18.516 1 46.66 330 PRO B O 1
ATOM 5117 N N . ALA B 1 331 ? -12.547 27.156 -19.297 1 39.59 331 ALA B N 1
ATOM 5118 C CA . ALA B 1 331 ? -12.484 28.516 -18.766 1 39.59 331 ALA B CA 1
ATOM 5119 C C . ALA B 1 331 ? -13.641 29.375 -19.297 1 39.59 331 ALA B C 1
ATOM 5121 O O . ALA B 1 331 ? -14.023 29.25 -20.469 1 39.59 331 ALA B O 1
ATOM 5122 N N . ALA B 1 332 ? -14.57 29.766 -18.469 1 32.44 332 ALA B N 1
ATOM 5123 C CA . ALA B 1 332 ? -15.477 30.797 -18.953 1 32.44 332 ALA B CA 1
ATOM 5124 C C . ALA B 1 332 ? -14.711 31.891 -19.688 1 32.44 332 ALA B C 1
ATOM 5126 O O . ALA B 1 332 ? -13.852 32.562 -19.094 1 32.44 332 ALA B O 1
ATOM 5127 N N . CYS B 1 333 ? -14.5 31.688 -20.922 1 27.47 333 CYS B N 1
ATOM 5128 C CA . CYS B 1 333 ? -14.25 32.938 -21.609 1 27.47 333 CYS B CA 1
ATOM 5129 C C . CYS B 1 333 ? -15.43 33.906 -21.469 1 27.47 333 CYS B C 1
ATOM 5131 O O . CYS B 1 333 ? -16.578 33.469 -21.469 1 27.47 333 CYS B O 1
#

Nearest PDB structures (foldseek):
  7nz8-assembly1_B  TM=5.952E-01  e=6.135E-40  Mus musculus
  7nz9-assembly1_B  TM=5.866E-01  e=1.518E-38  Mus musculus
  7nz7-assembly1_B  TM=5.920E-01  e=2.674E-38  Mus musculus
  1wwr-assembly1_A  TM=8.945E-01  e=5.980E-11  Aquifex aeolicus
  8e2r-assembly1_A  TM=8.679E-01  e=6.289E-09  Escherichia coli

Solvent-accessible surface area (backbone atoms only — not comparable to full-atom values): 35904 Å² total; per-residue (Å²): 133,80,83,80,76,76,74,71,74,73,69,71,78,78,66,70,88,62,58,65,37,64,50,60,28,59,80,64,62,48,76,79,50,69,37,52,24,32,27,25,37,35,74,34,68,88,38,45,67,60,44,52,56,31,39,49,71,69,42,57,52,77,85,44,69,38,50,52,55,58,38,76,79,52,87,90,53,58,40,30,35,60,54,48,76,42,62,95,76,58,68,87,76,57,52,62,76,78,73,40,66,84,87,57,51,76,64,74,38,54,47,73,46,39,77,42,60,29,56,58,60,65,38,68,40,66,70,38,36,58,58,31,42,71,55,35,46,56,51,73,73,80,50,64,67,59,50,33,30,71,68,53,63,68,61,50,74,66,50,49,51,52,48,49,56,49,40,46,53,4,48,51,16,6,52,56,22,34,75,73,68,21,61,48,30,9,12,23,34,28,37,68,90,78,66,44,63,43,16,31,8,23,19,31,34,80,69,85,37,55,77,27,38,17,64,45,36,30,52,34,31,43,25,37,52,38,77,49,50,53,77,84,46,80,91,36,76,59,35,40,55,42,71,60,102,55,74,60,61,67,44,75,82,58,77,41,68,32,60,71,24,32,37,30,27,28,42,40,46,36,49,34,47,49,45,48,37,40,51,23,37,35,38,36,38,38,21,12,23,86,33,97,63,12,20,46,80,71,28,86,16,55,42,51,40,80,89,48,97,44,63,41,49,41,28,36,27,49,58,24,52,70,34,62,40,47,77,70,60,78,75,84,122,133,80,81,80,77,75,73,72,72,72,69,72,78,78,66,70,88,62,57,66,37,64,52,59,30,60,78,63,62,47,76,77,50,68,36,52,24,32,27,24,37,34,73,36,70,88,38,45,66,59,45,53,54,31,39,48,69,70,40,57,52,78,83,44,69,39,51,52,54,59,38,77,78,51,89,91,54,57,39,31,35,61,55,47,76,43,63,94,75,58,70,87,76,57,52,63,74,76,74,41,65,85,87,57,51,76,62,74,37,52,47,74,47,39,79,43,59,29,56,58,61,68,39,68,40,68,72,36,36,59,58,30,42,71,56,34,44,55,52,72,73,80,50,64,67,61,51,33,30,71,68,55,64,68,59,50,74,67,51,50,52,52,49,49,56,50,42,46,52,4,47,52,17,7,52,56,22,34,74,72,68,21,60,48,30,9,12,23,33,27,36,69,89,78,67,44,62,42,16,30,8,22,19,32,33,79,68,86,37,54,78,26,38,17,61,46,37,31,53,36,32,43,24,37,52,37,78,50,51,52,76,83,47,81,92,36,76,60,36,42,55,44,70,61,104,54,76,62,62,67,44,74,82,58,77,41,70,32,60,70,23,33,37,29,28,26,42,40,46,36,50,34,45,49,43,48,37,41,53,22,36,34,39,35,38,38,20,11,22,87,32,98,63,11,20,48,80,70,28,86,17,55,42,53,41,80,90,48,96,44,63,40,49,42,30,35,27,49,57,24,54,70,34,62,42,48,78,69,58,78,75,85,121

Radius of gyration: 31.79 Å; Cα contacts (8 Å, |Δi|>4): 1391; chains: 2; bounding box: 67×92×105 Å

Sequence (666 aa):
MEPDYKRRKMEEPADPPWEPLLVLPELQSQEVELTPAYAAPVLLRTETSRLVRELAAARPLTELPHLKRVRARGGTQPLEVLLCPAGPWPGASRTLAELLPDGWVDVRGLGEPFLVQVPARAPLTRPQFEAAARHWPTAFHENKRTSQALAGRLFTPQDKAAMEVHMEHAVRAARRGAELGMVPAGAAVVDPATGRVLAVGHDCRNGLHPLLHAAMVCIDLVAHGQGGGAYSYRDYPACCFLPPDGRPRPGEGLPYICTGYDLYLTREPCVMCAMALVHSRIQRVFYGAASPHGALGSGYRLHGRQDLNHRYEVFRGVLEGPCRRLGREPAACMEPDYKRRKMEEPADPPWEPLLVLPELQSQEVELTPAYAAPVLLRTETSRLVRELAAARPLTELPHLKRVRARGGTQPLEVLLCPAGPWPGASRTLAELLPDGWVDVRGLGEPFLVQVPARAPLTRPQFEAAARHWPTAFHENKRTSQALAGRLFTPQDKAAMEVHMEHAVRAARRGAELGMVPAGAAVVDPATGRVLAVGHDCRNGLHPLLHAAMVCIDLVAHGQGGGAYSYRDYPACCFLPPDGRPRPGEGLPYICTGYDLYLTREPCVMCAMALVHSRIQRVFYGAASPHGALGSGYRLHGRQDLNHRYEVFRGVLEGPCRRLGREPAAC

Organism: NCBI:txid1825980

pLDDT: mean 89.22, std 15.35, range [27.47, 98.94]

Foldseek 3Di:
DPPPPPPPPPPPPDDDDWAWAWFDFDVQPDAFDKAKFKKWFQQDPVCVVVQQVLLCVFPNAPQAVFFDQWDDPDDPGGIMGTRYGQPDDRDQADAPPRRTPPPSGDCPRTHGMGMFIAGSDAHAAPVNQVNRVVRGNGHHDHDPQVHCNNVRNNADPVRLVLLLVQQVLQQVQLQLCVVVVFHSKKKWKAQPVVSDTFWIHAAQCVPFHVLRHRLNLRLQQLVVLQVGHDDDCPVRVSTHGDDDVDRSPNPPVDQASAANMEMEMLEADAPSSVVVCQRNQHAEYEYAYYDCRHCCNNHVVVQPDPPGPHHYIYIYRNVNRSSVCGPVDPPPD/DPPPPPPPPPPPPDDDDWAWAWFDFDVQPDAFDKAKFKKWFQQDPVCVVVQQVLLCVFENAPQAVFFDQWDDPDDPGGIMGTRYGQPDDRDQADAPPRRTPPPSGDCPRTHGMGMFIAGSDAHAAPVNQVNRVVRGNGHHDHDVQVHCNNVRNNADPVRLVLLLVQQVLQQVQLQLCVVVVFHSKKKWKAQPVVSDTFWIHAAQCVPFHVLRHRLNLRLQQLVVLQVGHDDDCPVRVSTHGDDDVDRSPNPPVDQASAANMEMEMLEADAPSSVVVCQRNQHAEYEYAYYDCRHCCNNHVVVQPDPPGPHHYIYIYRSVNRSSVCGPVDPPPD